Protein AF-A0A9N9EF27-F1 (afdb_monomer)

Secondary structure (DSSP, 8-state):
----PPP----PPPTT--GGGTT--HHHHHHTHHHHHHHHHHHHHHHHHHHHHHTTTSSS-SS-------------------------------SS-TTSTTHHHHHHHHHHS--TT-HHHHHHHHHHHHHHHHHHHHHHH----SSS-S---S-SS-----SSPPPGGG--SGGG---------PPPHHHHHHHH--GGGGGGS-HHHHHHTT-TT-TTGGG--SS-EEE-TT-SSGGGSEEEPPPP-HHHHHHHHHHHGGGS-HHHHHHTS----EEEEETTSTTHHHHHGGGSSS---SPEEP-TTTTTT---EEE--TT--TT--B---STTS-PPPBSS--EEEEEEEPPPP-SPPPSSPPTT-----

InterPro domains:
  IPR027073 5'-3' exoribonuclease [PTHR12341] (54-370)
  IPR041412 Xrn1, helical domain [PF17846] (27-369)

Radius of gyration: 31.73 Å; Cα contacts (8 Å, |Δi|>4): 321; chains: 1; bounding box: 106×78×66 Å

Organism: NCBI:txid144679

pLDDT: mean 77.48, std 24.0, range [22.08, 97.44]

Sequence (373 aa):
MSSSVPIGIPILPVKGVDPNLRAQTNSDIVANRAAIRMANIQAAESLKAELKGHKRKADEVEEEEKMMETSNEAETPNEAETPNETEAQDELTDSIRLWESGYKERYYKAKFGVEMSDVEFRKQLVKSYIEGLCWVLRYYFQASIPITKICGVPSWKWYYPYHYAPFASDFVNIKDINISFELGQPFKPFEQLMGVLPAASKVHLPEPLGNLMISEESEIRDFYPEDFEIDLNGKKFAWQGVAILPFIDETRLLAALESVYPYLTEEEKIRNSTGNDVLCFGYQHKLYEELCLLYGKRKIEEPVPLNPKLSDKLIGFVSKDPNFIPGSTLHSPLPGRDEPDIVNNKSLSVIYHLPPRNEAQKSILLKNVKLSS

Structure (mmCIF, N/CA/C/O backbone):
data_AF-A0A9N9EF27-F1
#
_entry.id   AF-A0A9N9EF27-F1
#
loop_
_atom_site.group_PDB
_atom_site.id
_atom_site.type_symbol
_atom_site.label_atom_id
_atom_site.label_alt_id
_atom_site.label_comp_id
_atom_site.label_asym_id
_atom_site.label_entity_id
_atom_site.label_seq_id
_atom_site.pdbx_PDB_ins_code
_atom_site.Cartn_x
_atom_site.Cartn_y
_atom_site.Cartn_z
_atom_site.occupancy
_atom_site.B_iso_or_equiv
_atom_site.auth_seq_id
_atom_site.auth_comp_id
_atom_site.auth_asym_id
_atom_site.auth_atom_id
_atom_site.pdbx_PDB_model_num
ATOM 1 N N . MET A 1 1 ? -24.412 -49.791 15.432 1.00 34.38 1 MET A N 1
ATOM 2 C CA . MET A 1 1 ? -24.967 -49.412 16.747 1.00 34.38 1 MET A CA 1
ATOM 3 C C . MET A 1 1 ? -25.563 -48.027 16.611 1.00 34.38 1 MET A C 1
ATOM 5 O O . MET A 1 1 ? -24.952 -47.172 15.992 1.00 34.38 1 MET A O 1
ATOM 9 N N . SER A 1 2 ? -26.796 -47.886 17.080 1.00 33.81 2 SER A N 1
ATOM 10 C CA . SER A 1 2 ? -27.631 -46.687 17.013 1.00 33.81 2 SER A CA 1
ATOM 11 C C . SER A 1 2 ? -27.149 -45.612 17.990 1.00 33.81 2 SER A C 1
ATOM 13 O O . SER A 1 2 ? -26.934 -45.939 19.154 1.00 33.81 2 SER A O 1
ATOM 15 N N . SER A 1 3 ? -27.125 -44.344 17.570 1.00 27.39 3 SER A N 1
ATOM 16 C CA . SER A 1 3 ? -27.488 -43.225 18.451 1.00 27.39 3 SER A CA 1
ATOM 17 C C . SER A 1 3 ? -28.049 -42.052 17.640 1.00 27.39 3 SER A C 1
ATOM 19 O O . SER A 1 3 ? -27.341 -41.359 16.915 1.00 27.39 3 SER A O 1
ATOM 21 N N . SER A 1 4 ? -29.360 -41.910 17.779 1.00 30.27 4 SER A N 1
ATOM 22 C CA . SER A 1 4 ? -30.280 -40.843 17.386 1.00 30.27 4 SER A CA 1
ATOM 23 C C . SER A 1 4 ? -29.757 -39.401 17.444 1.00 30.27 4 SER A C 1
ATOM 25 O O . SER A 1 4 ? -29.275 -38.949 18.481 1.00 30.27 4 SER A O 1
ATOM 27 N N . VAL A 1 5 ? -30.018 -38.658 16.366 1.00 32.62 5 VAL A N 1
ATOM 28 C CA . VAL A 1 5 ? -30.108 -37.187 16.332 1.00 32.62 5 VAL A CA 1
ATOM 29 C C . VAL A 1 5 ? -31.491 -36.764 16.861 1.00 32.62 5 VAL A C 1
ATOM 31 O O . VAL A 1 5 ? -32.481 -37.380 16.457 1.00 32.62 5 VAL A O 1
ATOM 34 N N . PRO A 1 6 ? -31.618 -35.741 17.727 1.00 29.25 6 PRO A N 1
ATOM 35 C CA . PRO A 1 6 ? -32.919 -35.171 18.075 1.00 29.25 6 PRO A CA 1
ATOM 36 C C . PRO A 1 6 ? -33.498 -34.332 16.923 1.00 29.25 6 PRO A C 1
ATOM 38 O O . PRO A 1 6 ? -32.815 -33.481 16.358 1.00 29.25 6 PRO A O 1
ATOM 41 N N . ILE A 1 7 ? -34.775 -34.568 16.610 1.00 36.50 7 ILE A N 1
ATOM 42 C CA . ILE A 1 7 ? -35.602 -33.834 15.639 1.00 36.50 7 ILE A CA 1
ATOM 43 C C . ILE A 1 7 ? -36.552 -32.884 16.390 1.00 36.50 7 ILE A C 1
ATOM 45 O O . ILE A 1 7 ? -37.187 -33.299 17.358 1.00 36.50 7 ILE A O 1
ATOM 49 N N . GLY A 1 8 ? -36.703 -31.657 15.873 1.00 27.94 8 GLY A N 1
ATOM 50 C CA . GLY A 1 8 ? -37.728 -30.654 16.222 1.00 27.94 8 GLY A CA 1
ATOM 51 C C . GLY A 1 8 ? -37.083 -29.271 16.365 1.00 27.94 8 GLY A C 1
ATOM 52 O O . GLY A 1 8 ? -36.246 -29.098 17.238 1.00 27.94 8 GLY A O 1
ATOM 53 N N . ILE A 1 9 ? -37.337 -28.275 15.508 1.00 24.20 9 ILE A N 1
ATOM 54 C CA . ILE A 1 9 ? -38.630 -27.616 15.234 1.00 24.20 9 ILE A CA 1
ATOM 55 C C . ILE A 1 9 ? -38.756 -27.274 13.726 1.00 24.20 9 ILE A C 1
ATOM 57 O O . ILE A 1 9 ? -37.764 -26.882 13.111 1.00 24.20 9 ILE A O 1
ATOM 61 N N . PRO A 1 10 ? -39.950 -27.397 13.109 1.00 35.28 10 PRO A N 1
ATOM 62 C CA . PRO A 1 10 ? -40.174 -27.046 11.710 1.00 35.28 10 PRO A CA 1
ATOM 63 C C . PRO A 1 10 ? -40.390 -25.534 11.558 1.00 35.28 10 PRO A C 1
ATOM 65 O O . PRO A 1 10 ? -41.289 -24.977 12.183 1.00 35.28 10 PRO A O 1
ATOM 68 N N . ILE A 1 11 ? -39.618 -24.872 10.694 1.00 29.84 11 ILE A N 1
ATOM 69 C CA . ILE A 1 11 ? -39.928 -23.509 10.243 1.00 29.84 11 ILE A CA 1
ATOM 70 C C . ILE A 1 11 ? -39.920 -23.507 8.714 1.00 29.84 11 ILE A C 1
ATOM 72 O O . ILE A 1 11 ? -38.964 -23.941 8.071 1.00 29.84 11 ILE A O 1
ATOM 76 N N . LEU A 1 12 ? -41.064 -23.110 8.160 1.00 32.66 12 LEU A N 1
ATOM 77 C CA . LEU A 1 12 ? -41.429 -23.184 6.749 1.00 32.66 12 LEU A CA 1
ATOM 78 C C . LEU A 1 12 ? -40.463 -22.392 5.842 1.00 32.66 12 LEU A C 1
ATOM 80 O O . LEU A 1 12 ? -39.920 -21.367 6.256 1.00 32.66 12 LEU A O 1
ATOM 84 N N . PRO A 1 13 ? -40.276 -22.827 4.582 1.00 27.67 13 PRO A N 1
ATOM 85 C CA . PRO A 1 13 ? -39.378 -22.177 3.634 1.00 27.67 13 PRO A CA 1
ATOM 86 C C . PRO A 1 13 ? -39.873 -20.773 3.253 1.00 27.67 13 PRO A C 1
ATOM 88 O O . PRO A 1 13 ? -40.992 -20.604 2.766 1.00 27.67 13 PRO A O 1
ATOM 91 N N . VAL A 1 14 ? -39.004 -19.768 3.393 1.00 34.00 14 VAL A N 1
ATOM 92 C CA . VAL A 1 14 ? -39.193 -18.449 2.774 1.00 34.00 14 VAL A CA 1
ATOM 93 C C . VAL A 1 14 ? -39.053 -18.622 1.262 1.00 34.00 14 VAL A C 1
ATOM 95 O O . VAL A 1 14 ? -38.012 -19.059 0.769 1.00 34.00 14 VAL A O 1
ATOM 98 N N . LYS A 1 15 ? -40.105 -18.301 0.499 1.00 33.81 15 LYS A N 1
ATOM 99 C CA . LYS A 1 15 ? -40.047 -18.339 -0.968 1.00 33.81 15 LYS A CA 1
ATOM 100 C C . LYS A 1 15 ? -38.961 -17.381 -1.468 1.00 33.81 15 LYS A C 1
ATOM 102 O O . LYS A 1 15 ? -39.106 -16.171 -1.347 1.00 33.81 15 LYS A O 1
ATOM 107 N N . GLY A 1 16 ? -37.916 -17.944 -2.077 1.00 44.09 16 GLY A N 1
ATOM 108 C CA . GLY A 1 16 ? -36.939 -17.208 -2.886 1.00 44.09 16 GLY A CA 1
ATOM 109 C C . GLY A 1 16 ? -35.515 -17.107 -2.333 1.00 44.09 16 GLY A C 1
ATOM 110 O O . GLY A 1 16 ? -34.688 -16.487 -2.993 1.00 44.09 16 GLY A O 1
ATOM 111 N N . VAL A 1 17 ? -35.193 -17.714 -1.185 1.00 37.19 17 VAL A N 1
ATOM 112 C CA . VAL A 1 17 ? -33.813 -17.751 -0.664 1.00 37.19 17 VAL A CA 1
ATOM 113 C C . VAL A 1 17 ? -33.369 -19.199 -0.488 1.00 37.19 17 VAL A C 1
ATOM 115 O O . VAL A 1 17 ? -34.013 -19.958 0.233 1.00 37.19 17 VAL A O 1
ATOM 118 N N . ASP A 1 18 ? -32.281 -19.581 -1.162 1.00 38.31 18 ASP A N 1
ATOM 119 C CA . ASP A 1 18 ? -31.641 -20.889 -1.002 1.00 38.31 18 ASP A CA 1
ATOM 120 C C . ASP A 1 18 ? -31.089 -21.018 0.436 1.00 38.31 18 ASP A C 1
ATOM 122 O O . ASP A 1 18 ? -30.223 -20.225 0.829 1.00 38.31 18 ASP A O 1
ATOM 126 N N . PRO A 1 19 ? -31.564 -21.987 1.241 1.00 36.75 19 PRO A N 1
ATOM 127 C CA . PRO A 1 19 ? -31.104 -22.209 2.613 1.00 36.75 19 PRO A CA 1
ATOM 128 C C . PRO A 1 19 ? -29.596 -22.473 2.731 1.00 36.75 19 PRO A C 1
ATOM 130 O O . PRO A 1 19 ? -29.025 -22.272 3.801 1.00 36.75 19 PRO A O 1
ATOM 133 N N . ASN A 1 20 ? -28.934 -22.871 1.640 1.00 42.28 20 ASN A N 1
ATOM 134 C CA . ASN A 1 20 ? -27.506 -23.184 1.629 1.00 42.28 20 ASN A CA 1
ATOM 135 C C . ASN A 1 20 ? -26.587 -21.953 1.611 1.00 42.28 20 ASN A C 1
ATOM 137 O O . ASN A 1 20 ? -25.372 -22.121 1.659 1.00 42.28 20 ASN A O 1
ATOM 141 N N . LEU A 1 21 ? -27.114 -20.722 1.529 1.00 41.38 21 LEU A N 1
ATOM 142 C CA . LEU A 1 21 ? -26.284 -19.506 1.540 1.00 41.38 21 LEU A CA 1
ATOM 143 C C . LEU A 1 21 ? -25.921 -19.012 2.950 1.00 41.38 21 LEU A C 1
ATOM 145 O O . LEU A 1 21 ? -25.007 -18.205 3.093 1.00 41.38 21 LEU A O 1
ATOM 149 N N . ARG A 1 22 ? -26.645 -19.451 3.987 1.00 41.31 22 ARG A N 1
ATOM 150 C CA . ARG A 1 22 ? -26.535 -18.890 5.349 1.00 41.31 22 ARG A CA 1
ATOM 151 C C . ARG A 1 22 ? -25.455 -19.536 6.223 1.00 41.31 22 ARG A C 1
ATOM 153 O O . ARG A 1 22 ? -25.247 -19.081 7.340 1.00 41.31 22 ARG A O 1
ATOM 160 N N . ALA A 1 23 ? -24.773 -20.557 5.715 1.00 42.19 23 ALA A N 1
ATOM 161 C CA . ALA A 1 23 ? -23.734 -21.298 6.427 1.00 42.19 23 ALA A CA 1
ATOM 162 C C . ALA A 1 23 ? -22.591 -21.695 5.479 1.00 42.19 23 ALA A C 1
ATOM 164 O O . ALA A 1 23 ? -22.172 -22.848 5.456 1.00 42.19 23 ALA A O 1
ATOM 165 N N . GLN A 1 24 ? -22.142 -20.769 4.628 1.00 43.56 24 GLN A N 1
ATOM 166 C CA . GLN A 1 24 ? -21.041 -21.048 3.709 1.00 43.56 24 GLN A CA 1
ATOM 167 C C . GLN A 1 24 ? -19.714 -20.694 4.364 1.00 43.56 24 GLN A C 1
ATOM 169 O O . GLN A 1 24 ? -19.460 -19.534 4.685 1.00 43.56 24 GLN A O 1
ATOM 174 N N . THR A 1 25 ? -18.881 -21.716 4.535 1.00 47.22 25 THR A N 1
ATOM 175 C CA . THR A 1 25 ? -17.478 -21.569 4.924 1.00 47.22 25 THR A CA 1
ATOM 176 C C . THR A 1 25 ? -16.722 -20.779 3.851 1.00 47.22 25 THR A C 1
ATOM 178 O O . THR A 1 25 ? -17.165 -20.674 2.702 1.00 47.22 25 THR A O 1
ATOM 181 N N . ASN A 1 26 ? -15.536 -20.255 4.167 1.00 45.59 26 ASN A N 1
ATOM 182 C CA . ASN A 1 26 ? -14.693 -19.590 3.165 1.00 45.59 26 ASN A CA 1
ATOM 183 C C . ASN A 1 26 ? -14.415 -20.475 1.928 1.00 45.59 26 ASN A C 1
ATOM 185 O O . ASN A 1 26 ? -14.322 -19.966 0.810 1.00 45.59 26 ASN A O 1
ATOM 189 N N . SER A 1 27 ? -14.372 -21.801 2.104 1.00 42.88 27 SER A N 1
ATOM 190 C CA . SER A 1 27 ? -14.299 -22.775 1.006 1.00 42.88 27 SER A CA 1
ATOM 191 C C . SER A 1 27 ? -15.523 -22.703 0.082 1.00 42.88 27 SER A C 1
ATOM 193 O O . SER A 1 27 ? -15.381 -22.642 -1.141 1.00 42.88 27 SER A O 1
ATOM 195 N N . ASP A 1 28 ? -16.725 -22.636 0.650 1.00 46.44 28 ASP A N 1
ATOM 196 C CA . ASP A 1 28 ? -17.983 -22.611 -0.101 1.00 46.44 28 ASP A CA 1
ATOM 197 C C . ASP A 1 28 ? -18.194 -21.281 -0.838 1.00 46.44 28 ASP A C 1
ATOM 199 O O . ASP A 1 28 ? -18.662 -21.269 -1.978 1.00 46.44 28 ASP A O 1
ATOM 203 N N . ILE A 1 29 ? -17.780 -20.158 -0.240 1.00 51.72 29 ILE A N 1
ATOM 204 C CA . ILE A 1 29 ? -17.853 -18.824 -0.862 1.00 51.72 29 ILE A CA 1
ATOM 205 C C . ILE A 1 29 ? -16.885 -18.722 -2.050 1.00 51.72 29 ILE A C 1
ATOM 207 O O . ILE A 1 29 ? -17.228 -18.156 -3.096 1.00 51.72 29 ILE A O 1
ATOM 211 N N . VAL A 1 30 ? -15.678 -19.283 -1.921 1.00 54.28 30 VAL A N 1
ATOM 212 C CA . VAL A 1 30 ? -14.679 -19.302 -3.000 1.00 54.28 30 VAL A CA 1
ATOM 213 C C . VAL A 1 30 ? -15.116 -20.239 -4.129 1.00 54.28 30 VAL A C 1
ATOM 215 O O . VAL A 1 30 ? -15.036 -19.848 -5.297 1.00 54.28 30 VAL A O 1
ATOM 218 N N . ALA A 1 31 ? -15.652 -21.419 -3.804 1.00 49.66 31 ALA A N 1
ATOM 219 C CA . ALA A 1 31 ? -16.185 -22.362 -4.787 1.00 49.66 31 ALA A CA 1
ATOM 220 C C . ALA A 1 31 ? -17.411 -21.804 -5.538 1.00 49.66 31 ALA A C 1
ATOM 222 O O . ALA A 1 31 ? -17.531 -21.981 -6.751 1.00 49.66 31 ALA A O 1
ATOM 223 N N . ASN A 1 32 ? -18.283 -21.053 -4.854 1.00 50.12 32 ASN A N 1
ATOM 224 C CA . ASN A 1 32 ? -19.521 -20.505 -5.421 1.00 50.12 32 ASN A CA 1
ATOM 225 C C . ASN A 1 32 ? -19.410 -19.052 -5.907 1.00 50.12 32 ASN A C 1
ATOM 227 O O . ASN A 1 32 ? -20.420 -18.428 -6.245 1.00 50.12 32 ASN A O 1
ATOM 231 N N . ARG A 1 33 ? -18.195 -18.499 -6.011 1.00 56.75 33 ARG A N 1
ATOM 232 C CA . ARG A 1 33 ? -17.954 -17.085 -6.356 1.00 56.75 33 ARG A CA 1
ATOM 233 C C . ARG A 1 33 ? -18.667 -16.634 -7.637 1.00 56.75 33 ARG A C 1
ATOM 235 O O . ARG A 1 33 ? -19.136 -15.499 -7.715 1.00 56.75 33 ARG A O 1
ATOM 242 N N . ALA A 1 34 ? -18.770 -17.509 -8.638 1.00 48.81 34 ALA A N 1
ATOM 243 C CA . ALA A 1 34 ? -19.475 -17.223 -9.889 1.00 48.81 34 ALA A CA 1
ATOM 244 C C . ALA A 1 34 ? -21.003 -17.170 -9.709 1.00 48.81 34 ALA A C 1
ATOM 246 O O . ALA A 1 34 ? -21.647 -16.257 -10.227 1.00 48.81 34 ALA A O 1
ATOM 247 N N . ALA A 1 35 ? -21.573 -18.096 -8.935 1.00 54.44 35 ALA A N 1
ATOM 248 C CA . ALA A 1 35 ? -23.004 -18.147 -8.646 1.00 54.44 35 ALA A CA 1
ATOM 249 C C . ALA A 1 35 ? -23.444 -16.959 -7.775 1.00 54.44 35 ALA A C 1
ATOM 251 O O . ALA A 1 35 ? -24.422 -16.289 -8.097 1.00 54.44 35 ALA A O 1
ATOM 252 N N . ILE A 1 36 ? -22.656 -16.616 -6.750 1.00 59.19 36 ILE A N 1
ATOM 253 C CA . ILE A 1 36 ? -22.885 -15.446 -5.889 1.00 59.19 36 ILE A CA 1
ATOM 254 C C . ILE A 1 36 ? -22.808 -14.152 -6.712 1.00 59.19 36 ILE A C 1
ATOM 256 O O . ILE A 1 36 ? -23.645 -13.260 -6.569 1.00 59.19 36 ILE A O 1
ATOM 260 N N . ARG A 1 37 ? -21.840 -14.047 -7.633 1.00 60.06 37 ARG A N 1
ATOM 261 C CA . ARG A 1 37 ? -21.728 -12.893 -8.536 1.00 60.06 37 ARG A CA 1
ATOM 262 C C . ARG A 1 37 ? -22.947 -12.763 -9.452 1.00 60.06 37 ARG A C 1
ATOM 264 O O . ARG A 1 37 ? -23.448 -11.655 -9.612 1.00 60.06 37 ARG A O 1
ATOM 271 N N . MET A 1 38 ? -23.430 -13.864 -10.024 1.00 59.72 38 MET A N 1
ATOM 272 C CA . MET A 1 38 ? -24.622 -13.866 -10.880 1.00 59.72 38 MET A CA 1
ATOM 273 C C . MET A 1 38 ? -25.894 -13.521 -10.099 1.00 59.72 38 MET A C 1
ATOM 275 O O . MET A 1 38 ? -26.681 -12.703 -10.569 1.00 59.72 38 MET A O 1
ATOM 279 N N . ALA A 1 39 ? -26.052 -14.052 -8.885 1.00 59.94 39 ALA A N 1
ATOM 280 C CA . ALA A 1 39 ? -27.159 -13.706 -7.996 1.00 59.94 39 ALA A CA 1
ATOM 281 C C . ALA A 1 39 ? -27.147 -12.212 -7.626 1.00 59.94 39 ALA A C 1
ATOM 283 O O . ALA A 1 39 ? -28.183 -11.552 -7.664 1.00 59.94 39 ALA A O 1
ATOM 284 N N . ASN A 1 40 ? -25.968 -11.639 -7.362 1.00 60.47 40 ASN A N 1
ATOM 285 C CA . ASN A 1 40 ? -25.820 -10.207 -7.088 1.00 60.47 40 ASN A CA 1
ATOM 286 C C . ASN A 1 40 ? -26.137 -9.332 -8.312 1.00 60.47 40 ASN A C 1
ATOM 288 O O . ASN A 1 40 ? -26.735 -8.267 -8.162 1.00 60.47 40 ASN A O 1
ATOM 292 N N . ILE A 1 41 ? -25.768 -9.774 -9.520 1.00 67.31 41 ILE A N 1
ATOM 293 C CA . ILE A 1 41 ? -26.116 -9.084 -10.773 1.00 67.31 41 ILE A CA 1
ATOM 294 C C . ILE A 1 41 ? -27.636 -9.103 -10.981 1.00 67.31 41 ILE A C 1
ATOM 296 O O . ILE A 1 41 ? -28.225 -8.054 -11.230 1.00 67.31 41 ILE A O 1
ATOM 300 N N . GLN A 1 42 ? -28.281 -10.256 -10.794 1.00 61.66 42 GLN A N 1
ATOM 301 C CA . GLN A 1 42 ? -29.736 -10.393 -10.922 1.00 61.66 42 GLN A CA 1
ATOM 302 C C . GLN A 1 42 ? -30.493 -9.570 -9.868 1.00 61.66 42 GLN A C 1
ATOM 304 O O . GLN A 1 42 ? -31.463 -8.885 -10.194 1.00 61.66 42 GLN A O 1
ATOM 309 N N . ALA A 1 43 ? -30.021 -9.555 -8.618 1.00 62.22 43 ALA A N 1
ATOM 310 C CA . ALA A 1 43 ? -30.595 -8.725 -7.560 1.00 62.22 43 ALA A CA 1
ATOM 311 C C . ALA A 1 43 ? -30.454 -7.221 -7.863 1.00 62.22 43 ALA A C 1
ATOM 313 O O . ALA A 1 43 ? -31.386 -6.449 -7.626 1.00 62.22 43 ALA A O 1
ATOM 314 N N . ALA A 1 44 ? -29.320 -6.798 -8.435 1.00 60.91 44 ALA A N 1
ATOM 315 C CA . ALA A 1 44 ? -29.105 -5.417 -8.861 1.00 60.91 44 ALA A CA 1
ATOM 316 C C . ALA A 1 44 ? -30.009 -5.020 -10.043 1.00 60.91 44 ALA A C 1
ATOM 318 O O . ALA A 1 44 ? -30.509 -3.895 -10.085 1.00 60.91 44 ALA A O 1
ATOM 319 N N . GLU A 1 45 ? -30.259 -5.931 -10.986 1.00 62.81 45 GLU A N 1
ATOM 320 C CA . GLU A 1 45 ? -31.191 -5.711 -12.098 1.00 62.81 45 GLU A CA 1
ATOM 321 C C . GLU A 1 45 ? -32.647 -5.603 -11.626 1.00 62.81 45 GLU A C 1
ATOM 323 O O . GLU A 1 45 ? -33.357 -4.694 -12.062 1.00 62.81 45 GLU A O 1
ATOM 328 N N . SER A 1 46 ? -33.061 -6.447 -10.675 1.00 67.12 46 SER A N 1
ATOM 329 C CA . SER A 1 46 ? -34.380 -6.380 -10.030 1.00 67.12 46 SER A CA 1
ATOM 330 C C . SER A 1 46 ? -34.609 -5.034 -9.333 1.00 67.12 46 SER A C 1
ATOM 332 O O . SER A 1 46 ? -35.605 -4.357 -9.586 1.00 67.12 46 SER A O 1
ATOM 334 N N . LEU A 1 47 ? -33.644 -4.580 -8.527 1.00 60.09 47 LEU A N 1
ATOM 335 C CA . LEU A 1 47 ? -33.695 -3.275 -7.851 1.00 60.09 47 LEU A CA 1
ATOM 336 C C . LEU A 1 47 ? -33.741 -2.104 -8.844 1.00 60.09 47 LEU A C 1
ATOM 338 O O . LEU A 1 47 ? -34.446 -1.115 -8.641 1.00 60.09 47 LEU A O 1
ATOM 342 N N . LYS A 1 48 ? -33.009 -2.214 -9.957 1.00 71.31 48 LYS A N 1
ATOM 343 C CA . LYS A 1 48 ? -33.013 -1.207 -11.025 1.00 71.31 48 LYS A CA 1
ATOM 344 C C . LYS A 1 48 ? -34.357 -1.151 -11.760 1.00 71.31 48 LYS A C 1
ATOM 346 O O . LYS A 1 48 ? -34.740 -0.075 -12.227 1.00 71.31 48 LYS A O 1
ATOM 351 N N . ALA A 1 49 ? -35.070 -2.273 -11.861 1.00 68.62 49 ALA A N 1
ATOM 352 C CA . ALA A 1 49 ? -36.423 -2.331 -12.408 1.00 68.62 49 ALA A CA 1
ATOM 353 C C . ALA A 1 49 ? -37.455 -1.700 -11.453 1.00 68.62 49 ALA A C 1
ATOM 355 O O . ALA A 1 49 ? -38.263 -0.883 -11.897 1.00 68.62 49 ALA A O 1
ATOM 356 N N . GLU A 1 50 ? -37.370 -1.969 -10.146 1.00 62.19 50 GLU A N 1
ATOM 357 C CA . GLU A 1 50 ? -38.248 -1.364 -9.127 1.00 62.19 50 GLU A CA 1
ATOM 358 C C . GLU A 1 50 ? -38.092 0.163 -9.031 1.00 62.19 50 GLU A C 1
ATOM 360 O O . GLU A 1 50 ? -39.084 0.897 -8.978 1.00 62.19 50 GLU A O 1
ATOM 365 N N . LEU A 1 51 ? -36.852 0.661 -9.098 1.00 59.53 51 LEU A N 1
ATOM 366 C CA . LEU A 1 51 ? -36.550 2.099 -9.094 1.00 59.53 51 LEU A CA 1
ATOM 367 C C . LEU A 1 51 ? -37.042 2.815 -10.363 1.00 59.53 51 LEU A C 1
ATOM 369 O O . LEU A 1 51 ? -37.389 3.996 -10.318 1.00 59.53 51 LEU A O 1
ATOM 373 N N . LYS A 1 52 ? -37.111 2.116 -11.504 1.00 58.44 52 LYS A N 1
ATOM 374 C CA . LYS A 1 52 ? -37.738 2.641 -12.730 1.00 58.44 52 LYS A CA 1
ATOM 375 C C . LYS A 1 52 ? -39.267 2.654 -12.647 1.00 58.44 52 LYS A C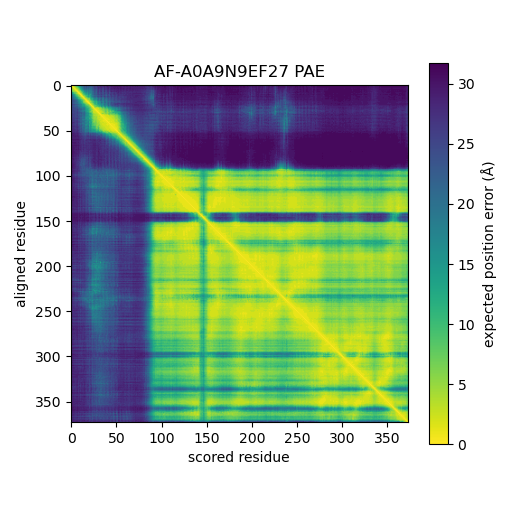 1
ATOM 377 O O . LYS A 1 52 ? -39.878 3.532 -13.250 1.00 58.44 52 LYS A O 1
ATOM 382 N N . GLY A 1 53 ? -39.873 1.731 -11.896 1.00 46.47 53 GLY A N 1
ATOM 383 C CA . GLY A 1 53 ? -41.313 1.715 -11.624 1.00 46.47 53 GLY A CA 1
ATOM 384 C C . GLY A 1 53 ? -41.773 2.881 -10.742 1.00 46.47 53 GLY A C 1
ATOM 385 O O . GLY A 1 53 ? -42.816 3.473 -11.010 1.00 46.47 53 GLY A O 1
ATOM 386 N N . HIS A 1 54 ? -40.962 3.277 -9.755 1.00 45.22 54 HIS A N 1
ATOM 387 C CA . HIS A 1 54 ? -41.279 4.392 -8.849 1.00 45.22 54 HIS A CA 1
ATOM 388 C C . HIS A 1 54 ? -41.144 5.780 -9.490 1.00 45.22 54 HIS A C 1
ATOM 390 O O . HIS A 1 54 ? -41.873 6.694 -9.115 1.00 45.22 54 HIS A O 1
ATOM 396 N N . LYS A 1 55 ? -40.291 5.946 -10.513 1.00 38.75 55 LYS A N 1
ATOM 397 C CA . LYS A 1 55 ? -40.157 7.226 -11.234 1.00 38.75 55 LYS A CA 1
ATOM 398 C C . LYS A 1 55 ? -41.397 7.643 -12.030 1.00 38.75 55 LYS A C 1
ATOM 400 O O . LYS A 1 55 ? -41.491 8.801 -12.395 1.00 38.75 55 LYS A O 1
ATOM 405 N N . ARG A 1 56 ? -42.344 6.736 -12.299 1.00 35.47 56 ARG A N 1
ATOM 406 C CA . ARG A 1 56 ? -43.592 7.072 -13.008 1.00 35.47 56 ARG A CA 1
ATOM 407 C C . ARG A 1 56 ? -44.715 7.582 -12.102 1.00 35.47 56 ARG A C 1
ATOM 409 O O . ARG A 1 56 ? -45.685 8.096 -12.631 1.00 35.47 56 ARG A O 1
ATOM 416 N N . LYS A 1 57 ? -44.606 7.437 -10.776 1.00 36.59 57 LYS A N 1
ATOM 417 C CA . LYS A 1 57 ? -45.649 7.868 -9.823 1.00 36.59 57 LYS A CA 1
ATOM 418 C C . LYS A 1 57 ? -45.331 9.171 -9.080 1.00 36.59 57 LYS A C 1
ATOM 420 O O . LYS A 1 57 ? -46.183 9.649 -8.347 1.00 36.59 57 LYS A O 1
ATOM 425 N N . ALA A 1 58 ? -44.131 9.728 -9.252 1.00 32.75 58 ALA A N 1
ATOM 426 C CA . ALA A 1 58 ? -43.705 10.944 -8.554 1.00 32.75 58 ALA A CA 1
ATOM 427 C C . ALA A 1 58 ? -44.021 12.250 -9.314 1.00 32.75 58 ALA A C 1
ATOM 429 O O . ALA A 1 58 ? -43.951 13.308 -8.705 1.00 32.75 58 ALA A O 1
ATOM 430 N N . ASP A 1 59 ? -44.398 12.182 -10.598 1.00 33.91 59 ASP A N 1
ATOM 431 C CA . ASP A 1 59 ? -44.638 13.368 -11.442 1.00 33.91 59 ASP A CA 1
ATOM 432 C C . ASP A 1 59 ? -46.133 13.764 -11.563 1.00 33.91 59 ASP A C 1
ATOM 434 O O . ASP A 1 59 ? -46.454 14.671 -12.323 1.00 33.91 59 ASP A O 1
ATOM 438 N N . GLU A 1 60 ? -47.062 13.126 -10.830 1.00 33.09 60 GLU A N 1
ATOM 439 C CA . GLU A 1 60 ? -48.518 13.406 -10.929 1.00 33.09 60 GLU A CA 1
ATOM 440 C C . GLU A 1 60 ? -49.234 13.642 -9.578 1.00 33.09 60 GLU A C 1
ATOM 442 O O . GLU A 1 60 ? -50.453 13.530 -9.502 1.00 33.09 60 GLU A O 1
ATOM 447 N N . VAL A 1 61 ? -48.526 13.993 -8.496 1.00 32.00 61 VAL A N 1
ATOM 448 C CA . VAL A 1 61 ? -49.174 14.324 -7.204 1.00 32.00 61 VAL A CA 1
ATOM 449 C C . VAL A 1 61 ? -48.600 15.614 -6.611 1.00 32.00 61 VAL A C 1
ATOM 451 O O . VAL A 1 61 ? -48.028 15.625 -5.529 1.00 32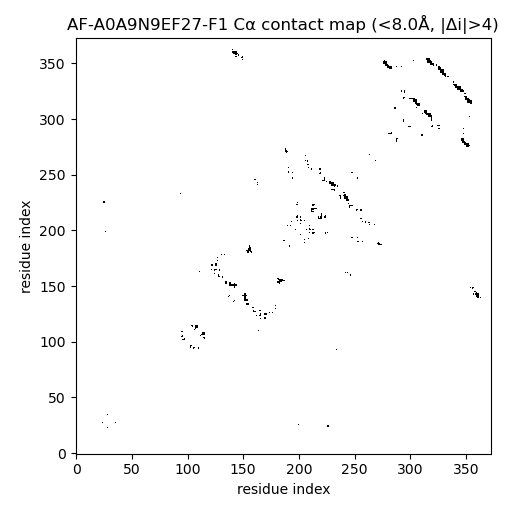.00 61 VAL A O 1
ATOM 454 N N . GLU A 1 62 ? -48.749 16.718 -7.339 1.00 31.25 62 GLU A N 1
ATOM 455 C CA . GLU A 1 62 ? -48.682 18.079 -6.786 1.00 31.25 62 GLU A CA 1
ATOM 456 C C . GLU A 1 62 ? -49.857 18.899 -7.331 1.00 31.25 62 GLU A C 1
ATOM 458 O O . GLU A 1 62 ? -49.665 19.913 -7.978 1.00 31.25 62 GLU A O 1
ATOM 463 N N . GLU A 1 63 ? -51.089 18.434 -7.129 1.00 32.41 63 GLU A N 1
ATOM 464 C CA . GLU A 1 63 ? -52.304 19.253 -7.243 1.00 32.41 63 GLU A CA 1
ATOM 465 C C . GLU A 1 63 ? -53.489 18.405 -6.763 1.00 32.41 63 GLU A C 1
ATOM 467 O O . GLU A 1 63 ? -54.070 17.681 -7.553 1.00 32.41 63 GLU A O 1
ATOM 472 N N . GLU A 1 64 ? -53.774 18.411 -5.452 1.00 26.88 64 GLU A N 1
ATOM 473 C CA . GLU A 1 64 ? -55.111 18.195 -4.847 1.00 26.88 64 GLU A CA 1
ATOM 474 C C . GLU A 1 64 ? -55.011 18.101 -3.305 1.00 26.88 64 GLU A C 1
ATOM 476 O O . GLU A 1 64 ? -55.416 17.135 -2.670 1.00 26.88 64 GLU A O 1
ATOM 481 N N . GLU A 1 65 ? -54.496 19.151 -2.657 1.00 28.97 65 GLU A N 1
ATOM 482 C CA . GLU A 1 65 ? -54.838 19.437 -1.255 1.00 28.97 65 GLU A CA 1
ATOM 483 C C . GLU A 1 65 ? -55.775 20.648 -1.210 1.00 28.97 65 GLU A C 1
ATOM 485 O O . GLU A 1 65 ? -55.348 21.792 -1.046 1.00 28.97 65 GLU A O 1
ATOM 490 N N . LYS A 1 66 ? -57.075 20.396 -1.404 1.00 28.38 66 LYS A N 1
ATOM 491 C CA . LYS A 1 66 ? -58.193 21.203 -0.880 1.00 28.38 66 LYS A CA 1
ATOM 492 C C . LYS A 1 66 ? -59.521 20.576 -1.302 1.00 28.38 66 LYS A C 1
ATOM 494 O O . LYS A 1 66 ? -59.894 20.704 -2.460 1.00 28.38 66 LYS A O 1
ATOM 499 N N . MET A 1 67 ? -60.249 19.993 -0.346 1.00 22.58 67 MET A N 1
ATOM 500 C CA . MET A 1 67 ? -61.691 20.184 -0.083 1.00 22.58 67 MET A CA 1
ATOM 501 C C . MET A 1 67 ? -62.298 18.972 0.648 1.00 22.58 67 MET A C 1
ATOM 503 O O . MET A 1 67 ? -62.035 17.828 0.306 1.00 22.58 67 MET A O 1
ATOM 507 N N . MET A 1 68 ? -63.200 19.302 1.578 1.00 23.44 68 MET A N 1
ATOM 508 C CA . MET A 1 68 ? -64.250 18.481 2.200 1.00 23.44 68 MET A CA 1
ATOM 509 C C . MET A 1 68 ? -63.916 17.623 3.429 1.00 23.44 68 MET A C 1
ATOM 511 O O . MET A 1 68 ? -63.693 16.419 3.376 1.00 23.44 68 MET A O 1
ATOM 515 N N . GLU A 1 69 ? -64.075 18.285 4.580 1.00 25.80 69 GLU A N 1
ATOM 516 C CA . GLU A 1 69 ? -64.789 17.741 5.738 1.00 25.80 69 GLU A CA 1
ATOM 517 C C . GLU A 1 69 ? -66.229 17.285 5.390 1.00 25.80 69 GLU A C 1
ATOM 519 O O . GLU A 1 69 ? -66.885 17.854 4.517 1.00 25.80 69 GLU A O 1
ATOM 524 N N . THR A 1 70 ? -66.738 16.371 6.229 1.00 23.42 70 THR A N 1
ATOM 525 C CA . THR A 1 70 ? -68.144 15.974 6.500 1.00 23.42 70 THR A CA 1
ATOM 526 C C . THR A 1 70 ? -68.805 14.890 5.626 1.00 23.42 70 THR A C 1
ATOM 528 O O . THR A 1 70 ? -69.204 15.131 4.494 1.00 23.42 70 THR A O 1
ATOM 531 N N . SER A 1 71 ? -69.047 13.699 6.206 1.00 24.06 71 SER A N 1
ATOM 532 C CA . SER A 1 71 ? -70.371 13.225 6.696 1.00 24.06 71 SER A CA 1
ATOM 533 C C . SER A 1 71 ? -70.581 11.686 6.656 1.00 24.06 71 SER A C 1
ATOM 535 O O . SER A 1 71 ? -70.483 11.053 5.615 1.00 24.06 71 SER A O 1
ATOM 537 N N . ASN A 1 72 ? -70.896 11.151 7.847 1.00 23.38 72 ASN A N 1
ATOM 538 C CA . ASN A 1 72 ? -71.824 10.077 8.266 1.00 23.38 72 ASN A CA 1
ATOM 539 C C . ASN A 1 72 ? -71.872 8.651 7.657 1.00 23.38 72 ASN A C 1
ATOM 541 O O . ASN A 1 72 ? -72.241 8.440 6.510 1.00 23.38 72 ASN A O 1
ATOM 545 N N . GLU A 1 73 ? -71.642 7.692 8.573 1.00 24.28 73 GLU A N 1
ATOM 546 C CA . GLU A 1 73 ? -72.436 6.496 8.955 1.00 24.28 73 GLU A CA 1
ATOM 547 C C . GLU A 1 73 ? -73.295 5.730 7.923 1.00 24.28 73 GLU A C 1
ATOM 549 O O . GLU A 1 73 ? -74.305 6.237 7.438 1.00 24.28 73 GLU A O 1
ATOM 554 N N . ALA A 1 74 ? -73.007 4.424 7.784 1.00 24.59 74 ALA A N 1
ATOM 555 C CA . ALA A 1 74 ? -74.006 3.343 7.746 1.00 24.59 74 ALA A CA 1
ATOM 556 C C . ALA A 1 74 ? -73.377 1.975 8.116 1.00 24.59 74 ALA A C 1
ATOM 558 O O . ALA A 1 74 ? -72.204 1.723 7.845 1.00 24.59 74 ALA A O 1
ATOM 559 N N . GLU A 1 75 ? -74.183 1.134 8.767 1.00 26.55 75 GLU A N 1
ATOM 560 C CA . GLU A 1 75 ? -73.869 -0.080 9.539 1.00 26.55 75 GLU A CA 1
ATOM 561 C C . GLU A 1 75 ? -73.548 -1.371 8.727 1.00 26.55 75 GLU A C 1
ATOM 563 O O . GLU A 1 75 ? -73.707 -1.443 7.512 1.00 26.55 75 GLU A O 1
ATOM 568 N N . THR A 1 76 ? -73.077 -2.375 9.482 1.00 22.08 76 THR A N 1
ATOM 569 C CA . THR A 1 76 ? -72.524 -3.738 9.237 1.00 22.08 76 THR A CA 1
ATOM 570 C C . THR A 1 76 ? -73.540 -4.797 8.715 1.00 22.08 76 THR A C 1
ATOM 572 O O . THR A 1 76 ? -74.673 -4.414 8.433 1.00 22.08 76 THR A O 1
ATOM 575 N N . PRO A 1 77 ? -73.267 -6.139 8.642 1.00 38.22 77 PRO A N 1
ATOM 576 C CA . PRO A 1 77 ? -72.020 -6.937 8.773 1.00 38.22 77 PRO A CA 1
ATOM 577 C C . PRO A 1 77 ? -71.819 -8.015 7.667 1.00 38.22 77 PRO A C 1
ATOM 579 O O . PRO A 1 77 ? -72.771 -8.455 7.028 1.00 38.22 77 PRO A O 1
ATOM 582 N N . ASN A 1 78 ? -70.607 -8.574 7.532 1.00 25.84 78 ASN A N 1
ATOM 583 C CA . ASN A 1 78 ? -70.493 -10.040 7.513 1.00 25.84 78 ASN A CA 1
ATOM 584 C C . ASN A 1 78 ? -69.088 -10.540 7.863 1.00 25.84 78 ASN A C 1
ATOM 586 O O . ASN A 1 78 ? -68.081 -10.074 7.334 1.00 25.84 78 ASN A O 1
ATOM 590 N N . GLU A 1 79 ? -69.087 -11.497 8.782 1.00 26.31 79 GLU A N 1
ATOM 591 C CA . GLU A 1 79 ? -67.963 -12.169 9.415 1.00 26.31 79 GLU A CA 1
ATOM 592 C C . GLU A 1 79 ? -67.169 -13.047 8.439 1.00 26.31 79 GLU A C 1
ATOM 594 O O . GLU A 1 79 ? -67.730 -13.842 7.686 1.00 26.31 79 GLU A O 1
ATOM 599 N N . ALA A 1 80 ? -65.845 -12.972 8.551 1.00 27.00 80 ALA A N 1
ATOM 600 C CA . ALA A 1 80 ? -64.979 -14.145 8.546 1.00 27.00 80 ALA A CA 1
ATOM 601 C C . ALA A 1 80 ? -63.698 -13.765 9.298 1.00 27.00 80 ALA A C 1
ATOM 603 O O . ALA A 1 80 ? -62.775 -13.172 8.741 1.00 27.00 80 ALA A O 1
ATOM 604 N N . GLU A 1 81 ? -63.687 -14.057 10.596 1.00 29.80 81 GLU A N 1
ATOM 605 C CA . GLU A 1 81 ? -62.498 -13.981 11.434 1.00 29.80 81 GLU A CA 1
ATOM 606 C C . GLU A 1 81 ? -61.457 -14.998 10.947 1.00 29.80 81 GLU A C 1
ATOM 608 O O . GLU A 1 81 ? -61.694 -16.206 10.930 1.00 29.80 81 GLU A O 1
ATOM 613 N N . THR A 1 82 ? -60.266 -14.510 10.616 1.00 25.36 82 THR A N 1
ATOM 614 C CA . THR A 1 82 ? -59.028 -15.274 10.790 1.00 25.36 82 THR A CA 1
ATOM 615 C C . THR A 1 82 ? -58.088 -14.428 11.642 1.00 25.36 82 THR 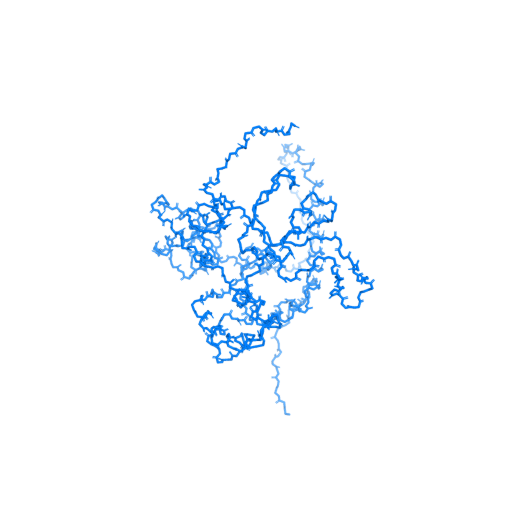A C 1
ATOM 617 O O . THR A 1 82 ? -58.002 -13.224 11.388 1.00 25.36 82 THR A O 1
ATOM 620 N N . PRO A 1 83 ? -57.434 -14.993 12.671 1.00 29.19 83 PRO A N 1
ATOM 621 C CA . PRO A 1 83 ? -56.793 -14.201 13.711 1.00 29.19 83 PRO A CA 1
ATOM 622 C C . PRO A 1 83 ? -55.644 -13.373 13.139 1.00 29.19 83 PRO A C 1
ATOM 624 O O . PRO A 1 83 ? -54.772 -13.904 12.452 1.00 29.19 83 PRO A O 1
ATOM 627 N N . ASN A 1 84 ? -55.639 -12.080 13.467 1.00 30.05 84 ASN A N 1
ATOM 628 C CA . ASN A 1 84 ? -54.452 -11.238 13.409 1.00 30.05 84 ASN A CA 1
ATOM 629 C C . ASN A 1 84 ? -53.388 -11.855 14.326 1.00 30.05 84 ASN A C 1
ATOM 631 O O . ASN A 1 84 ? -53.401 -11.637 15.537 1.00 30.05 84 ASN A O 1
ATOM 635 N N . GLU A 1 85 ? -52.470 -12.624 13.748 1.00 31.38 85 GLU A N 1
ATOM 636 C CA . GLU A 1 85 ? -51.165 -12.856 14.352 1.00 31.38 85 GLU A CA 1
ATOM 637 C C . GLU A 1 85 ? -50.331 -11.595 14.131 1.00 31.38 85 GLU A C 1
ATOM 639 O O . GLU A 1 85 ? -49.758 -11.338 13.073 1.00 31.38 85 GLU A O 1
ATOM 644 N N . THR A 1 86 ? -50.375 -10.767 15.164 1.00 28.95 86 THR A N 1
ATOM 645 C CA . THR A 1 86 ? -49.446 -9.701 15.502 1.00 28.95 86 THR A CA 1
ATOM 646 C C . THR A 1 86 ? -48.015 -10.023 15.064 1.00 28.95 86 THR A C 1
ATOM 648 O O . THR A 1 86 ? -47.432 -11.016 15.489 1.00 28.95 86 THR A O 1
ATOM 651 N N . GLU A 1 87 ? -47.461 -9.137 14.238 1.00 36.38 87 GLU A N 1
ATOM 652 C CA . GLU A 1 87 ? -46.143 -8.523 14.435 1.00 36.38 87 GLU A CA 1
ATOM 653 C C . GLU A 1 87 ? -45.091 -9.395 15.143 1.00 36.38 87 GLU A C 1
ATOM 655 O O . GLU A 1 87 ? -44.802 -9.237 16.326 1.00 36.38 87 GLU A O 1
ATOM 660 N N . ALA A 1 88 ? -44.449 -10.274 14.381 1.00 32.81 88 ALA A N 1
ATOM 661 C CA . ALA A 1 88 ? -43.119 -10.778 14.705 1.00 32.81 88 ALA A CA 1
ATOM 662 C C . ALA A 1 88 ? -42.304 -10.866 13.410 1.00 32.81 88 ALA A C 1
ATOM 664 O O . ALA A 1 88 ? -41.885 -11.931 12.961 1.00 32.81 88 ALA A O 1
ATOM 665 N N . GLN A 1 89 ? -42.134 -9.715 12.755 1.00 36.47 89 GLN A N 1
ATOM 666 C CA . GLN A 1 89 ? -40.995 -9.537 11.869 1.00 36.47 89 GLN A CA 1
ATOM 667 C C . GLN A 1 89 ? -39.761 -9.542 12.775 1.00 36.47 89 GLN A C 1
ATOM 669 O O . GLN A 1 89 ? -39.602 -8.632 13.584 1.00 36.47 89 GLN A O 1
ATOM 674 N N . ASP A 1 90 ? -38.908 -10.561 12.659 1.00 40.12 90 ASP A N 1
ATOM 675 C CA . ASP A 1 90 ? -37.510 -10.488 13.097 1.00 40.12 90 ASP A CA 1
ATOM 676 C C . ASP A 1 90 ? -36.817 -9.397 12.256 1.00 40.12 90 ASP A C 1
ATOM 678 O O . ASP A 1 90 ? -36.053 -9.658 11.323 1.00 40.12 90 ASP A O 1
ATOM 682 N N . GLU A 1 91 ? -37.132 -8.134 12.543 1.00 43.28 91 GLU A N 1
ATOM 683 C CA . GLU A 1 91 ? -36.217 -7.040 12.294 1.00 43.28 91 GLU A CA 1
ATOM 684 C C . GLU A 1 91 ? -34.954 -7.405 13.064 1.00 43.28 91 GLU A C 1
ATOM 686 O O . GLU A 1 91 ? -34.995 -7.607 14.276 1.00 43.28 91 GLU A O 1
ATOM 691 N N . LEU A 1 92 ? -33.825 -7.537 12.368 1.00 52.34 92 LEU A N 1
ATOM 692 C CA . LEU A 1 92 ? -32.517 -7.539 13.006 1.00 52.34 92 LEU A CA 1
ATOM 693 C C . LEU A 1 92 ? -32.448 -6.248 13.832 1.00 52.34 92 LEU A C 1
ATOM 695 O O . LEU A 1 92 ? -32.177 -5.183 13.279 1.00 52.34 92 LEU A O 1
ATOM 699 N N . THR A 1 93 ? -32.803 -6.319 15.115 1.00 59.75 93 THR A N 1
ATOM 700 C CA . THR A 1 93 ? -32.998 -5.124 15.927 1.00 59.75 93 THR A CA 1
ATOM 701 C C . THR A 1 93 ? -31.643 -4.451 16.042 1.00 59.75 93 THR A C 1
ATOM 703 O O . THR A 1 93 ? -30.748 -4.986 16.698 1.00 59.75 93 THR A O 1
ATOM 706 N N . ASP A 1 94 ? -31.469 -3.313 15.370 1.00 79.00 94 ASP A N 1
ATOM 707 C CA . ASP A 1 94 ? -30.267 -2.499 15.502 1.00 79.00 94 ASP A CA 1
ATOM 708 C C . ASP A 1 94 ? -30.089 -2.192 16.991 1.00 79.00 94 ASP A C 1
ATOM 710 O O . ASP A 1 94 ? -30.902 -1.501 17.604 1.00 79.00 94 ASP A O 1
ATOM 714 N N . SER A 1 95 ? -29.057 -2.770 17.598 1.00 82.06 95 SER A N 1
ATOM 715 C CA . SER A 1 95 ? -28.789 -2.627 19.026 1.00 82.06 95 SER A CA 1
ATOM 716 C C . SER A 1 95 ? -28.248 -1.239 19.369 1.00 82.06 95 SER A C 1
ATOM 718 O O . SER A 1 95 ? -28.340 -0.805 20.518 1.00 82.06 95 SER A O 1
ATOM 720 N N . ILE A 1 96 ? -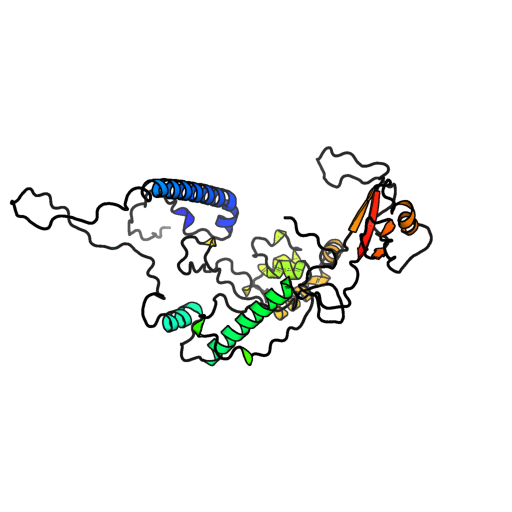27.713 -0.511 18.383 1.00 88.00 96 ILE A N 1
ATOM 721 C CA . ILE A 1 96 ? -27.148 0.824 18.575 1.00 88.00 96 ILE A CA 1
ATOM 722 C C . ILE A 1 96 ? -28.247 1.879 18.543 1.00 88.00 96 ILE A C 1
ATOM 724 O O . ILE A 1 96 ? -28.191 2.823 19.335 1.00 88.00 96 ILE A O 1
ATOM 728 N N . ARG A 1 97 ? -29.253 1.719 17.674 1.00 89.75 97 ARG A N 1
ATOM 729 C CA . ARG A 1 97 ? -30.387 2.648 17.516 1.00 89.75 97 ARG A CA 1
ATOM 730 C C . ARG A 1 97 ? -29.909 4.091 17.431 1.00 89.75 97 ARG A C 1
ATOM 732 O O . ARG A 1 97 ? -30.084 4.876 18.367 1.00 89.75 97 ARG A O 1
ATOM 739 N N . LEU A 1 98 ? -29.260 4.438 16.320 1.00 90.38 98 LEU A N 1
ATOM 740 C CA . LEU A 1 98 ? -28.668 5.770 16.118 1.00 90.38 98 LEU A CA 1
ATOM 741 C C . LEU A 1 98 ? -29.692 6.921 16.190 1.00 90.38 98 LEU A C 1
ATOM 743 O O . LEU A 1 98 ? -29.302 8.074 16.361 1.00 90.38 98 LEU A O 1
ATOM 747 N N . TRP A 1 99 ? -30.987 6.614 16.083 1.00 89.94 99 TRP A N 1
ATOM 748 C CA . TRP A 1 99 ? -32.103 7.558 16.184 1.00 89.94 99 TRP A CA 1
ATOM 749 C C . TRP A 1 99 ? -32.591 7.820 17.620 1.00 89.94 99 TRP A C 1
ATOM 751 O O . TRP A 1 99 ? -33.368 8.749 17.830 1.00 89.94 99 TRP A O 1
ATOM 761 N N . GLU A 1 100 ? -32.150 7.047 18.618 1.00 91.50 100 GLU A N 1
ATOM 762 C CA . GLU A 1 100 ? -32.564 7.197 20.022 1.00 91.50 100 GLU A CA 1
ATOM 763 C C . GLU A 1 100 ? -31.488 7.884 20.873 1.00 91.50 100 GLU A C 1
ATOM 765 O O . GLU A 1 100 ? -30.286 7.721 20.649 1.00 91.50 100 GLU A O 1
ATOM 770 N N . SER A 1 101 ? -31.894 8.597 21.930 1.00 90.62 101 SER A N 1
ATOM 771 C CA . SER A 1 101 ? -30.953 9.141 22.917 1.00 90.62 101 SER A CA 1
ATOM 772 C C . SER A 1 101 ? -30.083 8.031 23.530 1.00 90.62 101 SER A C 1
ATOM 774 O O . SER A 1 101 ? -30.478 6.868 23.619 1.00 90.62 101 SER A O 1
ATOM 776 N N . GLY A 1 102 ? -28.840 8.366 23.888 1.00 92.06 102 GLY A N 1
ATOM 777 C CA . GLY A 1 102 ? -27.860 7.383 24.373 1.00 92.06 102 GLY A CA 1
ATOM 778 C C . GLY A 1 102 ? -27.178 6.546 23.279 1.00 92.06 102 GLY A C 1
ATOM 779 O O . GLY A 1 102 ? -26.400 5.650 23.601 1.00 92.06 102 GLY A O 1
ATOM 780 N N . TYR A 1 103 ? -27.396 6.841 21.989 1.00 93.00 103 TYR A N 1
ATOM 781 C CA . TYR A 1 103 ? -26.788 6.085 20.882 1.00 93.00 103 TYR A CA 1
ATOM 782 C C . TYR A 1 103 ? -25.257 6.023 20.934 1.00 93.00 103 TYR A C 1
ATOM 784 O O . TYR A 1 103 ? -24.675 5.016 20.544 1.00 93.00 103 TYR A O 1
ATOM 792 N N . LYS A 1 104 ? -24.584 7.072 21.428 1.00 92.69 104 LYS A N 1
ATOM 793 C CA . LYS A 1 104 ? -23.116 7.086 21.527 1.00 92.69 104 LYS A CA 1
ATOM 794 C C . LYS A 1 104 ? -22.599 6.039 22.499 1.00 92.69 104 LYS A C 1
ATOM 796 O O . LYS A 1 104 ? -21.635 5.353 22.189 1.00 92.69 104 LYS A O 1
ATOM 801 N N . GLU A 1 105 ? -23.243 5.923 23.656 1.00 93.38 105 GLU A N 1
ATOM 802 C CA . GLU A 1 105 ? -22.871 4.951 24.685 1.00 93.38 105 GLU A CA 1
ATOM 803 C C . GLU A 1 105 ? -23.056 3.532 24.152 1.00 93.38 105 GLU A C 1
ATOM 805 O O . GLU A 1 105 ? -22.131 2.725 24.219 1.00 93.38 105 GLU A O 1
ATOM 810 N N . ARG A 1 106 ? -24.204 3.261 23.514 1.00 94.38 106 ARG A N 1
ATOM 811 C CA . ARG A 1 106 ? -24.470 1.968 22.867 1.00 94.38 106 ARG A CA 1
ATOM 812 C C . ARG A 1 106 ? -23.471 1.668 21.751 1.00 94.38 106 ARG A C 1
ATOM 814 O O . ARG A 1 106 ? -22.974 0.551 21.681 1.00 94.38 106 ARG A O 1
ATOM 821 N N . TYR A 1 107 ? -23.136 2.654 20.921 1.00 94.44 107 TYR A N 1
ATOM 822 C CA . TYR A 1 107 ? -22.171 2.504 19.832 1.00 94.44 107 TYR A CA 1
ATOM 823 C C . TYR A 1 107 ? -20.772 2.154 20.340 1.00 94.44 107 TYR A C 1
ATOM 825 O O . TYR A 1 107 ? -20.206 1.150 19.916 1.00 94.44 107 TYR A O 1
ATOM 833 N N . TYR A 1 108 ? -20.221 2.944 21.267 1.00 94.88 108 TYR A N 1
ATOM 834 C CA . TYR A 1 108 ? -18.870 2.712 21.779 1.00 94.88 108 TYR A CA 1
ATOM 835 C C . TYR A 1 108 ? -18.760 1.379 22.523 1.00 94.88 108 TYR A C 1
ATOM 837 O O . TYR A 1 108 ? -17.802 0.631 22.315 1.00 94.88 108 TYR A O 1
ATOM 845 N N . LYS A 1 109 ? -19.796 1.024 23.287 1.00 94.00 109 LYS A N 1
ATOM 846 C CA . LYS A 1 109 ? -19.870 -0.258 23.983 1.00 94.00 109 LYS A CA 1
ATOM 847 C C . LYS A 1 109 ? -19.982 -1.441 23.023 1.00 94.00 109 LYS A C 1
ATOM 849 O O . LYS A 1 109 ? -19.263 -2.416 23.190 1.00 94.00 109 LYS A O 1
ATOM 854 N N . ALA A 1 110 ? -20.842 -1.356 22.009 1.00 92.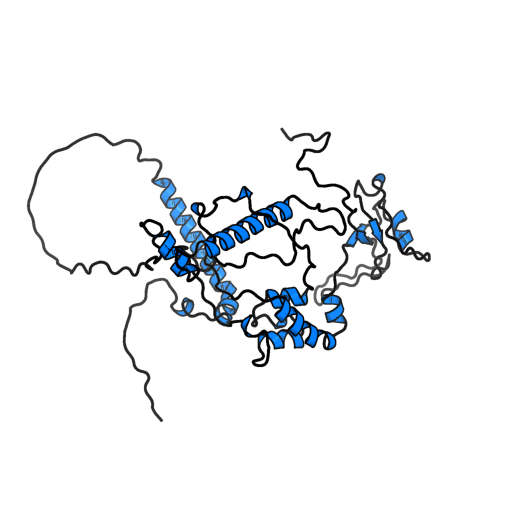31 110 ALA A N 1
ATOM 855 C CA . ALA A 1 110 ? -21.060 -2.451 21.066 1.00 92.31 110 ALA A CA 1
ATOM 856 C C . ALA A 1 110 ? -19.897 -2.639 20.078 1.00 92.31 110 ALA A C 1
ATOM 858 O O . ALA A 1 110 ? -19.572 -3.770 19.736 1.00 92.31 110 ALA A O 1
ATOM 859 N N . LYS A 1 111 ? -19.281 -1.550 19.599 1.00 93.00 111 LYS A N 1
ATOM 860 C CA . LYS A 1 111 ? -18.284 -1.590 18.512 1.00 93.00 111 LYS A CA 1
ATOM 861 C C . LYS A 1 111 ? -16.840 -1.643 18.986 1.00 93.00 111 LYS A C 1
ATOM 863 O O . LYS A 1 111 ? -16.001 -2.208 18.294 1.00 93.00 111 LYS A O 1
ATOM 868 N N . PHE A 1 112 ? -16.551 -1.063 20.147 1.00 93.12 112 PHE A N 1
ATOM 869 C CA . PHE A 1 112 ? -15.195 -1.003 20.694 1.00 93.12 112 PHE A CA 1
ATOM 870 C C . PHE A 1 112 ? -15.072 -1.699 22.053 1.00 93.12 112 PHE A C 1
ATOM 872 O O . PHE A 1 112 ? -13.960 -1.845 22.549 1.00 93.12 112 PHE A O 1
ATOM 879 N N . GLY A 1 113 ? -16.184 -2.116 22.673 1.00 92.38 113 GLY A N 1
ATOM 880 C CA . GLY A 1 113 ? -16.167 -2.728 24.003 1.00 92.38 113 GLY A CA 1
ATOM 881 C C . GLY A 1 113 ? -15.820 -1.752 25.132 1.00 92.38 113 GLY A C 1
ATOM 882 O O . GLY A 1 113 ? -15.464 -2.196 26.220 1.00 92.38 113 GLY A O 1
ATOM 883 N N . VAL A 1 114 ? -15.900 -0.438 24.889 1.00 91.75 114 VAL A N 1
ATOM 884 C CA . VAL A 1 114 ? -15.498 0.603 25.851 1.00 91.75 114 VAL A CA 1
ATOM 885 C C . VAL A 1 114 ? -16.694 1.404 26.354 1.00 91.75 114 VAL A C 1
ATOM 887 O O . VAL A 1 114 ? -17.648 1.672 25.622 1.00 91.75 114 VAL A O 1
ATOM 890 N N . GLU A 1 115 ? -16.623 1.829 27.612 1.00 90.12 115 GLU A N 1
ATOM 891 C CA . GLU A 1 115 ? -17.609 2.731 28.204 1.00 90.12 115 GLU A CA 1
ATOM 892 C C . GLU A 1 115 ? -17.347 4.184 27.771 1.00 90.12 115 GLU A C 1
ATOM 894 O O . GLU A 1 115 ? -16.206 4.616 27.603 1.00 90.12 115 GLU A O 1
ATOM 899 N N . MET A 1 116 ? -18.405 4.988 27.640 1.00 85.94 116 MET A N 1
ATOM 900 C CA . MET A 1 116 ? -18.310 6.380 27.159 1.00 85.94 116 MET A CA 1
ATOM 901 C C . MET A 1 116 ? -17.489 7.310 28.075 1.00 85.94 116 MET A C 1
ATOM 903 O O . MET A 1 116 ? -16.973 8.354 27.646 1.00 85.94 116 MET A O 1
ATOM 907 N N . SER A 1 117 ? -17.342 6.928 29.345 1.00 87.81 117 SER A N 1
ATOM 908 C CA . SER A 1 117 ? -16.482 7.610 30.312 1.00 87.81 117 SER A CA 1
ATOM 909 C C . SER A 1 117 ? -14.997 7.542 29.952 1.00 87.81 117 SER A C 1
ATOM 911 O O . SER A 1 117 ? -14.229 8.353 30.468 1.00 87.81 117 SER A O 1
ATOM 913 N N . ASP A 1 118 ? -14.581 6.628 29.070 1.00 92.06 118 ASP A N 1
ATOM 914 C CA . ASP A 1 118 ? -13.201 6.548 28.598 1.00 92.06 118 ASP A CA 1
ATOM 915 C C . ASP A 1 118 ? -12.906 7.651 27.567 1.00 92.06 118 ASP A C 1
ATOM 917 O O . ASP A 1 118 ? -12.996 7.501 26.344 1.00 92.06 118 ASP A O 1
ATOM 921 N N . VAL A 1 119 ? -12.604 8.835 28.097 1.00 90.12 119 VAL A N 1
ATOM 922 C CA . VAL A 1 119 ? -12.240 10.011 27.303 1.00 90.12 119 VAL A CA 1
ATOM 923 C C . VAL A 1 119 ? -10.889 9.813 26.612 1.00 90.12 119 VAL A C 1
ATOM 925 O O . VAL A 1 119 ? -10.687 10.352 25.524 1.00 90.12 119 VAL A O 1
ATOM 928 N N . GLU A 1 120 ? -9.969 9.065 27.223 1.00 91.94 120 GLU A N 1
ATOM 929 C CA . GLU A 1 120 ? -8.623 8.873 26.683 1.00 91.94 120 GLU A CA 1
ATOM 930 C C . GLU A 1 120 ? -8.662 7.981 25.443 1.00 91.94 120 GLU A C 1
ATOM 932 O O . GLU A 1 120 ? -8.107 8.348 24.406 1.00 91.94 120 GLU A O 1
ATOM 937 N N . PHE A 1 121 ? -9.431 6.889 25.491 1.00 93.69 121 PHE A N 1
ATOM 938 C CA . PHE A 1 121 ? -9.680 6.051 24.323 1.00 93.69 121 PHE A CA 1
ATOM 939 C C . PHE A 1 121 ? -10.286 6.850 23.167 1.00 93.69 121 PHE A C 1
ATOM 941 O O . PHE A 1 121 ? -9.793 6.786 22.042 1.00 93.69 121 PHE A O 1
ATOM 948 N N . ARG A 1 122 ? -11.323 7.660 23.426 1.00 92.88 122 ARG A N 1
ATOM 949 C CA . ARG A 1 122 ? -11.952 8.479 22.374 1.00 92.88 122 ARG A CA 1
ATOM 950 C C . ARG A 1 122 ? -10.986 9.496 21.773 1.00 92.88 122 ARG A C 1
ATOM 952 O O . ARG A 1 122 ? -10.988 9.685 20.559 1.00 92.88 122 ARG A O 1
ATOM 959 N N . LYS A 1 123 ? -10.134 10.122 22.591 1.00 92.50 123 LYS A N 1
ATOM 960 C CA . LYS A 1 123 ? -9.076 11.015 22.096 1.00 92.50 123 LYS A CA 1
ATOM 961 C C . LYS A 1 123 ? -8.076 10.270 21.217 1.00 92.50 123 LYS A C 1
ATOM 963 O O . LYS A 1 123 ? -7.727 10.781 20.156 1.00 92.50 123 LYS A O 1
ATOM 968 N N . GLN A 1 124 ? -7.649 9.074 21.621 1.00 94.19 124 GLN A N 1
ATOM 969 C CA . GLN A 1 124 ? -6.727 8.250 20.841 1.00 94.19 124 GLN A CA 1
ATOM 970 C C . GLN A 1 124 ? -7.357 7.790 19.516 1.00 94.19 124 GLN A C 1
ATOM 972 O O . GLN A 1 124 ? -6.724 7.896 18.468 1.00 94.19 124 GLN A O 1
ATOM 977 N N . LEU A 1 125 ? -8.627 7.380 19.533 1.00 95.50 125 LEU A N 1
ATOM 978 C CA . LEU A 1 125 ? -9.391 7.002 18.344 1.00 95.50 125 LEU A CA 1
ATOM 979 C C . LEU A 1 125 ? -9.493 8.159 17.338 1.00 95.50 125 LEU A C 1
ATOM 981 O O . LEU A 1 125 ? -9.244 7.981 16.144 1.00 95.50 125 LEU A O 1
ATOM 985 N N . VAL A 1 126 ? -9.831 9.357 17.827 1.00 95.50 126 VAL A N 1
ATOM 986 C CA . VAL A 1 126 ? -9.896 10.586 17.021 1.00 95.50 126 VAL A CA 1
ATOM 987 C C . VAL A 1 126 ? -8.518 10.960 16.487 1.00 95.50 126 VAL A C 1
ATOM 989 O O . VAL A 1 126 ? -8.397 11.280 15.305 1.00 95.50 126 VAL A O 1
ATOM 992 N N . LYS A 1 127 ? -7.471 10.870 17.314 1.00 95.38 127 LYS A N 1
ATOM 993 C CA . LYS A 1 127 ? -6.087 11.108 16.894 1.00 95.38 127 LYS A CA 1
ATOM 994 C C . LYS A 1 127 ? -5.705 10.199 15.726 1.00 95.38 127 LYS A C 1
ATOM 996 O O . LYS A 1 127 ? -5.314 10.718 14.685 1.00 95.38 127 LYS A O 1
ATOM 1001 N N . SER A 1 128 ? -5.893 8.883 15.849 1.00 96.44 128 SER A N 1
ATOM 1002 C CA . SER A 1 128 ? -5.601 7.934 14.766 1.00 96.44 128 SER A CA 1
ATOM 1003 C C . SER A 1 128 ? -6.447 8.194 13.515 1.00 96.44 128 SER A C 1
ATOM 1005 O O . SER A 1 128 ? -5.961 8.037 12.398 1.00 96.44 128 SER A O 1
ATOM 1007 N N . TYR A 1 129 ? -7.696 8.646 13.660 1.00 97.12 129 TYR A N 1
ATOM 1008 C CA . TYR A 1 129 ? -8.529 8.986 12.503 1.00 97.12 129 TYR A CA 1
ATOM 1009 C C . TYR A 1 129 ? -8.000 10.223 11.761 1.00 97.12 129 TYR A C 1
ATOM 1011 O O . TYR A 1 129 ? -7.927 10.237 10.533 1.00 97.12 129 TYR A O 1
ATOM 1019 N N . ILE A 1 130 ? -7.593 11.263 12.497 1.00 95.62 130 ILE A N 1
ATOM 1020 C CA . ILE A 1 130 ? -7.023 12.487 11.915 1.00 95.62 130 ILE A CA 1
ATOM 1021 C C . ILE A 1 130 ? -5.656 12.202 11.289 1.00 95.62 130 ILE A C 1
ATOM 1023 O O . ILE A 1 130 ? -5.384 12.697 10.194 1.00 95.62 130 ILE A O 1
ATOM 1027 N N . GLU A 1 131 ? -4.824 11.369 11.922 1.00 94.81 131 GLU A N 1
ATOM 1028 C CA . GLU A 1 131 ? -3.603 10.847 11.303 1.00 94.81 131 GLU A CA 1
ATOM 1029 C C . GLU A 1 131 ? -3.928 10.204 9.950 1.00 94.81 131 GLU A C 1
ATOM 1031 O O . GLU A 1 131 ? -3.301 10.553 8.956 1.00 94.81 131 GLU A O 1
ATOM 1036 N N . GLY A 1 132 ? -4.978 9.386 9.857 1.00 95.38 132 GLY A N 1
ATOM 1037 C CA . GLY A 1 132 ? -5.405 8.793 8.589 1.00 95.38 132 GLY A CA 1
ATOM 1038 C C . GLY A 1 132 ? -5.836 9.796 7.533 1.00 95.38 132 GLY A C 1
ATOM 1039 O O . GLY A 1 132 ? -5.417 9.691 6.381 1.00 95.38 132 GLY A O 1
ATOM 1040 N N . LEU A 1 133 ? -6.601 10.820 7.910 1.00 94.31 133 LEU A N 1
ATOM 1041 C CA . LEU A 1 133 ? -6.965 11.897 6.986 1.00 94.31 133 LEU A CA 1
ATOM 1042 C C . LEU A 1 133 ? -5.727 12.635 6.463 1.00 94.31 133 LEU A C 1
ATOM 1044 O O . LEU A 1 133 ? -5.620 12.900 5.264 1.00 94.31 133 LEU A O 1
ATOM 1048 N N . CYS A 1 134 ? -4.770 12.940 7.342 1.00 92.12 134 CYS A N 1
ATOM 1049 C CA . CYS A 1 134 ? -3.505 13.549 6.949 1.00 92.12 134 CYS A CA 1
ATOM 1050 C C . CYS A 1 134 ? -2.665 12.611 6.078 1.00 92.12 134 CYS A C 1
ATOM 1052 O O . CYS A 1 134 ? -2.076 13.075 5.103 1.00 92.12 134 CYS A O 1
ATOM 1054 N N . TRP A 1 135 ? -2.624 11.316 6.389 1.00 93.12 135 TRP A N 1
ATOM 1055 C CA . TRP A 1 135 ? -1.926 10.312 5.593 1.00 93.12 135 TRP A CA 1
ATOM 1056 C C . TRP A 1 135 ? -2.509 10.252 4.179 1.00 93.12 135 TRP A C 1
ATOM 1058 O O . TRP A 1 135 ? -1.766 10.400 3.213 1.00 93.12 135 TRP A O 1
ATOM 1068 N N . VAL A 1 136 ? -3.838 10.162 4.042 1.00 93.12 136 VAL A N 1
ATOM 1069 C CA . VAL A 1 136 ? -4.528 10.137 2.742 1.00 93.12 136 VAL A CA 1
ATOM 1070 C C . VAL A 1 136 ? -4.281 11.433 1.975 1.00 93.12 136 VAL A C 1
ATOM 1072 O O . VAL A 1 136 ? -3.897 11.398 0.810 1.00 93.12 136 VAL A O 1
ATOM 1075 N N . LEU A 1 137 ? -4.430 12.596 2.614 1.00 89.25 137 LEU A N 1
ATOM 1076 C CA . LEU A 1 137 ? -4.186 13.873 1.942 1.00 89.25 137 LEU A CA 1
ATOM 1077 C C . LEU A 1 137 ? -2.744 13.967 1.420 1.00 89.25 137 LEU A C 1
ATOM 1079 O O . LEU A 1 137 ? -2.514 14.399 0.291 1.00 89.25 137 LEU A O 1
ATOM 1083 N N . ARG A 1 138 ? -1.762 13.538 2.217 1.00 86.31 138 ARG A N 1
ATOM 1084 C CA . ARG A 1 138 ? -0.360 13.529 1.793 1.00 86.31 138 ARG A CA 1
ATOM 1085 C C . ARG A 1 138 ? -0.095 12.490 0.701 1.00 86.31 138 ARG A C 1
ATOM 1087 O O . ARG A 1 138 ? 0.598 12.829 -0.250 1.00 86.31 138 ARG A O 1
ATOM 1094 N N . TYR A 1 139 ? -0.721 11.314 0.778 1.00 87.38 139 TYR A N 1
ATOM 1095 C CA . TYR A 1 139 ? -0.659 10.270 -0.248 1.00 87.38 139 TYR A CA 1
ATOM 1096 C C . TYR A 1 139 ? -1.045 10.788 -1.639 1.00 87.38 139 TYR A C 1
ATOM 1098 O O . TYR A 1 139 ? -0.350 10.527 -2.620 1.00 87.38 139 TYR A O 1
ATOM 1106 N N . TYR A 1 140 ? -2.114 11.586 -1.718 1.00 84.81 140 TYR A N 1
ATOM 1107 C CA . TYR A 1 140 ? -2.579 12.156 -2.984 1.00 84.81 140 TYR A CA 1
ATOM 1108 C C . TYR A 1 140 ? -1.810 13.410 -3.422 1.00 84.81 140 TYR A C 1
ATOM 1110 O O . TYR A 1 140 ? -1.561 13.585 -4.616 1.00 84.81 140 TYR A O 1
ATOM 1118 N N . PHE A 1 141 ? -1.462 14.310 -2.494 1.00 77.50 141 PHE A N 1
ATOM 1119 C CA . PHE A 1 141 ? -1.002 15.662 -2.848 1.00 77.50 141 PHE A CA 1
ATOM 1120 C C . PHE A 1 141 ? 0.464 15.967 -2.510 1.00 77.50 141 PHE A C 1
ATOM 1122 O O . PHE A 1 141 ? 1.048 16.853 -3.135 1.00 77.50 141 PHE A O 1
ATOM 1129 N N . GLN A 1 142 ? 1.076 15.289 -1.535 1.00 66.69 142 GLN A N 1
ATOM 1130 C CA . GLN A 1 142 ? 2.409 15.627 -1.019 1.00 66.69 142 GLN A CA 1
ATOM 1131 C C . GLN A 1 142 ? 3.428 14.509 -1.268 1.00 66.69 142 GLN A C 1
ATOM 1133 O O . GLN A 1 142 ? 3.712 13.691 -0.402 1.00 66.69 142 GLN A O 1
ATOM 1138 N N . ALA A 1 143 ? 4.091 14.564 -2.424 1.00 53.72 143 ALA A N 1
ATOM 1139 C CA . ALA A 1 143 ? 5.297 13.781 -2.718 1.00 53.72 143 ALA A CA 1
ATOM 1140 C C . ALA A 1 143 ? 6.597 14.421 -2.202 1.00 53.72 143 ALA A C 1
ATOM 1142 O O . ALA A 1 143 ? 7.629 14.361 -2.869 1.00 53.72 143 ALA A O 1
ATOM 1143 N N . SER A 1 144 ? 6.546 15.120 -1.069 1.00 47.88 144 SER A N 1
ATOM 1144 C CA . SER A 1 144 ? 7.608 16.059 -0.712 1.00 47.88 144 SER A CA 1
ATOM 1145 C C . SER A 1 144 ? 7.812 16.216 0.785 1.00 47.88 144 SER A C 1
ATOM 1147 O O . SER A 1 144 ? 7.375 17.192 1.392 1.00 47.88 144 SER A O 1
ATOM 1149 N N . ILE A 1 145 ? 8.566 15.272 1.340 1.00 43.06 145 ILE A N 1
ATOM 1150 C CA . ILE A 1 145 ? 9.578 15.577 2.351 1.00 43.06 145 ILE A CA 1
ATOM 1151 C C . ILE A 1 145 ? 10.925 15.550 1.611 1.00 43.06 145 ILE A C 1
ATOM 1153 O O . ILE A 1 145 ? 11.144 14.654 0.790 1.00 43.06 145 ILE A O 1
ATOM 1157 N N . PRO A 1 146 ? 11.804 16.546 1.806 1.00 42.97 146 PRO A N 1
ATOM 1158 C CA . PRO A 1 146 ? 13.103 16.543 1.165 1.00 42.97 146 PRO A CA 1
ATOM 1159 C C . PRO A 1 146 ? 13.955 15.433 1.780 1.00 42.97 146 PRO A C 1
ATOM 1161 O O . PRO A 1 146 ? 14.017 15.300 2.998 1.00 42.97 146 PRO A O 1
ATOM 1164 N N . ILE A 1 147 ? 14.662 14.724 0.900 1.00 38.91 147 ILE A N 1
ATOM 1165 C CA . ILE A 1 147 ? 15.661 13.677 1.149 1.00 38.91 147 ILE A CA 1
ATOM 1166 C C . ILE A 1 147 ? 15.089 12.264 0.946 1.00 38.91 147 ILE A C 1
ATOM 1168 O O . ILE A 1 147 ? 14.514 11.633 1.822 1.00 38.91 147 ILE A O 1
ATOM 1172 N N . THR A 1 148 ? 15.382 11.768 -0.260 1.00 35.59 148 THR A N 1
ATOM 1173 C CA . THR A 1 148 ? 15.388 10.372 -0.726 1.00 35.59 148 THR A CA 1
ATOM 1174 C C . THR A 1 148 ? 14.060 9.688 -1.107 1.00 35.59 148 THR A C 1
ATOM 1176 O O . THR A 1 148 ? 13.249 9.317 -0.275 1.00 35.59 148 THR A O 1
ATOM 1179 N N . LYS A 1 149 ? 13.961 9.404 -2.421 1.00 48.03 149 LYS A N 1
ATOM 1180 C CA . LYS A 1 149 ? 13.170 8.353 -3.098 1.00 48.03 149 LYS A CA 1
ATOM 1181 C C . LYS A 1 149 ? 11.647 8.540 -3.217 1.00 48.03 149 LYS A C 1
ATOM 1183 O O . LYS A 1 149 ? 10.869 7.975 -2.467 1.00 48.03 149 LYS A O 1
ATOM 1188 N N . ILE A 1 150 ? 11.278 9.238 -4.299 1.00 50.69 150 ILE A N 1
ATOM 1189 C CA . ILE A 1 150 ? 10.213 8.962 -5.301 1.00 50.69 150 ILE A CA 1
ATOM 1190 C C . ILE A 1 150 ? 8.756 8.730 -4.840 1.00 50.69 150 ILE A C 1
ATOM 1192 O O . ILE A 1 150 ? 7.867 8.813 -5.681 1.00 50.69 150 ILE A O 1
ATOM 1196 N N . CYS A 1 151 ? 8.432 8.554 -3.564 1.00 54.88 151 CYS A N 1
ATOM 1197 C CA . CYS A 1 151 ? 7.072 8.183 -3.177 1.00 54.88 151 CYS A CA 1
ATOM 1198 C C . CYS A 1 151 ? 6.388 9.259 -2.339 1.00 54.88 151 CYS A C 1
ATOM 1200 O O . CYS A 1 151 ? 6.862 9.642 -1.277 1.00 54.88 151 CYS A O 1
ATOM 1202 N N . GLY A 1 152 ? 5.206 9.683 -2.794 1.00 66.56 152 GLY A N 1
ATOM 1203 C CA . GLY A 1 152 ? 4.253 10.448 -1.987 1.00 66.56 152 GLY A CA 1
ATOM 1204 C C . GLY A 1 152 ? 3.551 9.646 -0.907 1.00 66.56 152 GLY A C 1
ATOM 1205 O O . GLY A 1 152 ? 2.554 10.104 -0.381 1.00 66.56 152 GLY A O 1
ATOM 1206 N N . VAL A 1 153 ? 4.076 8.480 -0.535 1.00 83.50 153 VAL A N 1
ATOM 1207 C CA . VAL A 1 153 ? 3.604 7.721 0.621 1.00 83.50 153 VAL A CA 1
ATOM 1208 C C . VAL A 1 153 ? 4.193 8.353 1.887 1.00 83.50 153 VAL A C 1
ATOM 1210 O O . VAL A 1 153 ? 5.414 8.415 2.001 1.00 83.50 153 VAL A O 1
ATOM 1213 N N . PRO A 1 154 ? 3.376 8.815 2.850 1.00 85.00 154 PRO A N 1
ATOM 1214 C CA . PRO A 1 154 ? 3.887 9.439 4.076 1.00 85.00 154 PRO A CA 1
ATOM 1215 C C . PRO A 1 154 ? 4.495 8.428 5.049 1.00 85.00 154 PRO A C 1
ATOM 1217 O O . PRO A 1 154 ? 5.426 8.754 5.779 1.00 85.00 154 PRO A O 1
ATOM 1220 N N . SER A 1 155 ? 3.940 7.217 5.071 1.00 91.25 155 SER A N 1
ATOM 1221 C CA . SER A 1 155 ? 4.405 6.077 5.857 1.00 91.25 155 SER A CA 1
ATOM 1222 C C . SER A 1 155 ? 3.915 4.789 5.216 1.00 91.25 155 SER A C 1
ATOM 1224 O O . SER A 1 155 ? 2.72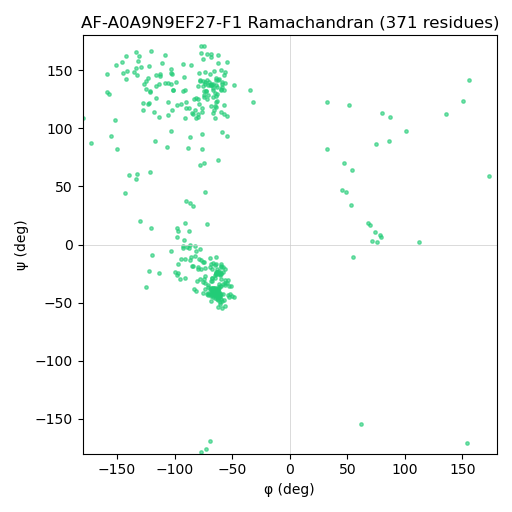3 4.672 4.939 1.00 91.25 155 SER A O 1
ATOM 1226 N N . TRP A 1 156 ? 4.816 3.835 5.004 1.00 91.56 156 TRP A N 1
ATOM 1227 C CA . TRP A 1 156 ? 4.484 2.484 4.548 1.00 91.56 156 TRP A CA 1
ATOM 1228 C C . TRP A 1 156 ? 3.918 1.599 5.664 1.00 91.56 156 TRP A C 1
ATOM 1230 O O . TRP A 1 156 ? 3.252 0.615 5.368 1.00 91.56 156 TRP A O 1
ATOM 1240 N N . LYS A 1 157 ? 4.178 1.956 6.928 1.00 91.88 157 LYS A N 1
ATOM 1241 C CA . LYS A 1 157 ? 3.803 1.169 8.113 1.00 91.88 157 LYS A CA 1
ATOM 1242 C C . LYS A 1 157 ? 2.505 1.632 8.769 1.00 91.88 157 LYS A C 1
ATOM 1244 O O . LYS A 1 157 ? 1.866 0.872 9.487 1.00 91.88 157 LYS A O 1
ATOM 1249 N N . TRP A 1 158 ? 2.139 2.900 8.580 1.00 95.00 158 TRP A N 1
ATOM 1250 C CA . TRP A 1 158 ? 0.966 3.473 9.231 1.00 95.00 158 TRP A CA 1
ATOM 1251 C C . TRP A 1 158 ? -0.327 2.828 8.715 1.00 95.00 158 TRP A C 1
ATOM 1253 O O . TRP A 1 158 ? -0.545 2.725 7.508 1.00 95.00 158 TRP A O 1
ATOM 1263 N N . TYR A 1 159 ? -1.207 2.459 9.641 1.00 96.00 159 TYR A N 1
ATOM 1264 C CA . TYR A 1 159 ? -2.570 2.014 9.372 1.00 96.00 159 TYR A CA 1
ATOM 1265 C C . TYR A 1 159 ? -3.509 2.552 10.455 1.00 96.00 159 TYR A C 1
ATOM 1267 O O . TYR A 1 159 ? -3.067 2.965 11.529 1.00 96.00 159 TYR A O 1
ATOM 1275 N N . TYR A 1 160 ? -4.813 2.546 10.178 1.00 97.44 160 TYR A N 1
ATOM 1276 C CA . TYR A 1 160 ? -5.831 2.887 11.168 1.00 97.44 160 TYR A CA 1
ATOM 1277 C C . TYR A 1 160 ? -6.178 1.639 12.003 1.00 97.44 160 TYR A C 1
ATOM 1279 O O . TYR A 1 160 ? -6.750 0.703 11.444 1.00 97.44 160 TYR A O 1
ATOM 1287 N N . PRO A 1 161 ? -5.857 1.590 13.312 1.00 96.12 161 PRO A N 1
ATOM 1288 C CA . PRO A 1 161 ? -5.907 0.357 14.102 1.00 96.12 161 PRO A CA 1
ATOM 1289 C C . PRO A 1 161 ? -7.292 0.073 14.705 1.00 96.12 161 PRO A C 1
ATOM 1291 O O . PRO A 1 161 ? -7.404 -0.419 15.825 1.00 96.12 161 PRO A O 1
ATOM 1294 N N . TYR A 1 162 ? -8.358 0.416 13.981 1.00 96.62 162 TYR A N 1
ATOM 1295 C CA . TYR A 1 162 ? -9.737 0.198 14.411 1.00 96.62 162 TYR A CA 1
ATOM 1296 C C . TYR A 1 162 ? -10.624 -0.147 13.212 1.00 96.62 162 TYR A C 1
ATOM 1298 O O . TYR A 1 162 ? -10.428 0.371 12.115 1.00 96.62 162 TYR A O 1
ATOM 1306 N N . HIS A 1 163 ? -11.643 -0.983 13.421 1.00 95.94 163 HIS A N 1
ATOM 1307 C CA . HIS A 1 163 ? -12.606 -1.340 12.368 1.00 95.94 163 HIS A CA 1
ATOM 1308 C C . HIS A 1 163 ? -13.681 -0.271 12.131 1.00 95.94 163 HIS A C 1
ATOM 1310 O O . HIS A 1 163 ? -14.308 -0.248 11.073 1.00 95.94 163 HIS A O 1
ATOM 1316 N N . TYR A 1 164 ? -13.891 0.628 13.097 1.00 95.88 164 TYR A N 1
ATOM 1317 C CA . TYR A 1 164 ? -14.971 1.616 13.079 1.00 95.88 164 TYR A CA 1
ATOM 1318 C C . TYR A 1 164 ? -14.457 3.031 13.335 1.00 95.88 164 TYR A C 1
ATOM 1320 O O . TYR A 1 164 ? -13.462 3.231 14.026 1.00 95.88 164 TYR A O 1
ATOM 1328 N N . ALA A 1 165 ? -15.175 4.023 12.808 1.00 96.25 165 ALA A N 1
ATOM 1329 C CA . ALA A 1 165 ? -14.847 5.437 12.961 1.00 96.25 165 ALA A CA 1
ATOM 1330 C C . ALA A 1 165 ? -15.429 6.041 14.261 1.00 96.25 165 ALA A C 1
ATOM 1332 O O . ALA A 1 165 ? -16.469 5.580 14.739 1.00 96.25 165 ALA A O 1
ATOM 1333 N N . PRO A 1 166 ? -14.829 7.107 14.820 1.00 95.94 166 PRO A N 1
ATOM 1334 C CA . PRO A 1 166 ? -15.461 7.922 15.858 1.00 95.94 166 PRO A CA 1
ATOM 1335 C C . PRO A 1 166 ? -16.607 8.777 15.292 1.00 95.94 166 PRO A C 1
ATOM 1337 O O . PRO A 1 166 ? -16.683 9.034 14.088 1.00 95.94 166 PRO A O 1
ATOM 1340 N N . PHE A 1 167 ? -17.473 9.302 16.164 1.00 95.31 167 PHE A N 1
ATOM 1341 C CA . PHE A 1 167 ? -18.462 10.300 15.748 1.00 95.31 167 PHE A CA 1
ATOM 1342 C C . PHE A 1 167 ? -17.815 11.664 15.492 1.00 95.31 167 PHE A C 1
ATOM 1344 O O . PHE A 1 167 ? -16.909 12.078 16.210 1.00 95.31 167 PHE A O 1
ATOM 1351 N N . ALA A 1 168 ? -18.373 12.437 14.554 1.00 95.88 168 ALA A N 1
ATOM 1352 C CA . ALA A 1 168 ? -17.914 13.797 14.242 1.00 95.88 168 ALA A CA 1
ATOM 1353 C C . ALA A 1 168 ? -17.864 14.725 15.474 1.00 95.88 168 ALA A C 1
ATOM 1355 O O . ALA A 1 168 ? -16.984 15.568 15.598 1.00 95.88 168 ALA A O 1
ATOM 1356 N N . SER A 1 169 ? -18.776 14.540 16.428 1.00 94.06 169 SER A N 1
ATOM 1357 C CA . SER A 1 169 ? -18.806 15.307 17.678 1.00 94.06 169 SER A CA 1
ATOM 1358 C C . SER A 1 169 ? -17.641 15.032 18.636 1.00 94.06 169 SER A C 1
ATOM 1360 O O . SER A 1 169 ? -17.455 15.802 19.572 1.00 94.06 169 SER A O 1
ATOM 1362 N N . ASP A 1 170 ? -16.904 13.930 18.458 1.00 93.25 170 ASP A N 1
ATOM 1363 C CA . ASP A 1 170 ? -15.730 13.614 19.282 1.00 93.25 170 ASP A CA 1
ATOM 1364 C C . ASP A 1 170 ? -14.464 14.343 18.789 1.00 93.25 170 ASP A C 1
ATOM 1366 O O . ASP A 1 170 ? -13.463 14.395 19.502 1.00 93.25 170 ASP A O 1
ATOM 1370 N N . PHE A 1 171 ? -14.511 14.979 17.610 1.00 94.12 171 PHE A N 1
ATOM 1371 C CA . PHE A 1 171 ? -13.410 15.758 17.032 1.00 94.12 171 PHE A CA 1
ATOM 1372 C C . PHE A 1 171 ? -13.287 17.139 17.691 1.00 94.12 171 PHE A C 1
ATOM 1374 O O . PHE A 1 171 ? -13.532 18.181 17.082 1.00 94.12 171 PHE A O 1
ATOM 1381 N N . VAL A 1 172 ? -12.890 17.150 18.960 1.00 90.69 172 VAL A N 1
ATOM 1382 C CA . VAL A 1 172 ? -12.638 18.363 19.748 1.00 90.69 172 VAL A CA 1
ATOM 1383 C C . VAL A 1 172 ? -11.137 18.637 19.868 1.00 90.69 172 VAL A C 1
ATOM 1385 O O . VAL A 1 172 ? -10.335 17.712 19.934 1.00 90.69 172 VAL A O 1
ATOM 1388 N N . ASN A 1 173 ? -10.742 19.915 19.913 1.00 87.44 173 ASN A N 1
ATOM 1389 C CA . ASN A 1 173 ? -9.346 20.358 20.093 1.00 87.44 173 ASN A CA 1
ATOM 1390 C C . ASN A 1 173 ? -8.330 19.750 19.102 1.00 87.44 173 ASN A C 1
ATOM 1392 O O . ASN A 1 173 ? -7.160 19.560 19.422 1.00 87.44 173 ASN A O 1
ATOM 1396 N N . ILE A 1 174 ? -8.757 19.504 17.860 1.00 89.62 174 ILE A N 1
ATOM 1397 C CA . ILE A 1 174 ? -7.928 18.862 16.824 1.00 89.62 174 ILE A CA 1
ATOM 1398 C C . ILE A 1 174 ? -6.663 19.649 16.450 1.00 89.62 174 ILE A C 1
ATOM 1400 O O . ILE A 1 174 ? -5.707 19.075 15.942 1.00 89.62 174 ILE A O 1
ATOM 1404 N N . LYS A 1 175 ? -6.650 20.964 16.702 1.00 88.50 175 LYS A N 1
ATOM 1405 C CA . LYS A 1 175 ? -5.531 21.865 16.382 1.00 88.50 175 LYS A CA 1
ATOM 1406 C C . LYS A 1 175 ? -4.245 21.535 17.150 1.00 88.50 175 LYS A C 1
ATOM 1408 O O . LYS A 1 175 ? -3.167 21.883 16.685 1.00 88.50 175 LYS A O 1
ATOM 1413 N N . ASP A 1 176 ? -4.373 20.899 18.314 1.00 87.44 176 ASP A N 1
ATOM 1414 C CA . ASP A 1 176 ? -3.256 20.622 19.221 1.00 87.44 176 ASP A CA 1
ATOM 1415 C C . ASP A 1 176 ? -2.643 19.230 18.956 1.00 87.44 176 ASP A C 1
ATOM 1417 O O . ASP A 1 176 ? -1.667 18.835 19.594 1.00 87.44 176 ASP A O 1
ATOM 1421 N N . ILE A 1 177 ? -3.202 18.472 18.003 1.00 88.06 177 ILE A N 1
ATOM 1422 C CA . ILE A 1 177 ? -2.730 17.135 17.642 1.00 88.06 177 ILE A CA 1
ATOM 1423 C C . ILE A 1 177 ? -1.513 17.262 16.726 1.00 88.06 177 ILE A C 1
ATOM 1425 O O . ILE A 1 177 ? -1.613 17.693 15.577 1.00 88.06 177 ILE A O 1
ATOM 1429 N N . ASN A 1 178 ? -0.352 16.848 17.231 1.00 88.00 178 ASN A N 1
ATOM 1430 C CA . ASN A 1 178 ? 0.867 16.769 16.438 1.00 88.00 178 ASN A CA 1
ATOM 1431 C C . ASN A 1 178 ? 0.912 15.458 15.638 1.00 88.00 178 ASN A C 1
ATOM 1433 O O . ASN A 1 178 ? 0.821 14.379 16.223 1.00 88.00 178 ASN A O 1
ATOM 1437 N N . ILE A 1 179 ? 1.088 15.560 14.318 1.00 88.19 179 ILE A N 1
ATOM 1438 C CA . ILE A 1 179 ? 1.082 14.422 13.390 1.00 88.19 179 ILE A CA 1
ATOM 1439 C C . ILE A 1 179 ? 2.439 14.316 12.706 1.00 88.19 179 ILE A C 1
ATOM 1441 O O . ILE A 1 179 ? 2.819 15.156 11.881 1.00 88.19 179 ILE A O 1
ATOM 1445 N N . SER A 1 180 ? 3.141 13.232 13.011 1.00 88.06 180 SER A N 1
ATOM 1446 C CA . SER A 1 180 ? 4.404 12.851 12.390 1.00 88.06 180 SER A CA 1
ATOM 1447 C C . SER A 1 180 ? 4.310 11.426 11.870 1.00 88.06 180 SER A C 1
ATOM 1449 O O . SER A 1 180 ? 3.802 10.551 12.565 1.00 88.06 180 SER A O 1
ATOM 1451 N N . PHE A 1 181 ? 4.846 11.195 10.678 1.00 88.94 181 PHE A N 1
ATOM 1452 C CA . PHE A 1 181 ? 4.905 9.876 10.066 1.00 88.94 181 PHE A CA 1
ATOM 1453 C C . PHE A 1 181 ? 6.353 9.422 9.959 1.00 88.94 181 PHE A C 1
ATOM 1455 O O . PHE A 1 181 ? 7.222 10.204 9.571 1.00 88.94 181 PHE A O 1
ATOM 1462 N N . GLU A 1 182 ? 6.593 8.154 10.265 1.00 89.31 182 GLU A N 1
ATOM 1463 C CA . GLU A 1 182 ? 7.830 7.474 9.910 1.00 89.31 182 GLU A CA 1
ATOM 1464 C C . GLU A 1 182 ? 7.644 6.825 8.539 1.00 89.31 182 GLU A C 1
ATOM 1466 O O . GLU A 1 182 ? 6.725 6.024 8.359 1.00 89.31 182 GLU A O 1
ATOM 1471 N N . LEU A 1 183 ? 8.498 7.164 7.567 1.00 85.56 183 LEU A N 1
ATOM 1472 C CA . LEU A 1 183 ? 8.349 6.665 6.199 1.00 85.56 183 LEU A CA 1
ATOM 1473 C C . LEU A 1 183 ? 8.369 5.130 6.156 1.00 85.56 183 LEU A C 1
ATOM 1475 O O . LEU A 1 183 ? 7.541 4.530 5.478 1.00 85.56 183 LEU A O 1
ATOM 1479 N N . GLY A 1 184 ? 9.274 4.496 6.903 1.00 87.75 184 GLY A N 1
ATOM 1480 C CA . GLY A 1 184 ? 9.476 3.053 6.841 1.00 87.75 184 GLY A CA 1
ATOM 1481 C C . GLY A 1 184 ? 9.922 2.594 5.450 1.00 87.75 184 GLY A C 1
ATOM 1482 O O . GLY A 1 184 ? 10.526 3.349 4.685 1.00 87.75 184 GLY A O 1
ATOM 1483 N N . GLN A 1 185 ? 9.636 1.337 5.128 1.00 88.19 185 GLN A N 1
ATOM 1484 C CA . GLN A 1 185 ? 9.967 0.715 3.848 1.00 88.19 185 GLN A CA 1
ATOM 1485 C C . GLN A 1 185 ? 8.748 -0.075 3.365 1.00 88.19 185 GLN A C 1
ATOM 1487 O O . GLN A 1 185 ? 8.005 -0.578 4.210 1.00 88.19 185 GLN A O 1
ATOM 1492 N N . PRO A 1 186 ? 8.518 -0.190 2.047 1.00 91.62 186 PRO A N 1
ATOM 1493 C CA . PRO A 1 186 ? 7.498 -1.096 1.545 1.00 91.62 186 PRO A CA 1
ATOM 1494 C C . PRO A 1 186 ? 7.844 -2.533 1.942 1.00 91.62 186 PRO A C 1
ATOM 1496 O O . PRO A 1 186 ? 9.012 -2.926 1.894 1.00 91.62 186 PRO A O 1
ATOM 1499 N N . PHE A 1 187 ? 6.821 -3.316 2.279 1.00 93.50 187 PHE A N 1
ATOM 1500 C CA . PHE A 1 187 ? 6.973 -4.759 2.418 1.00 93.50 187 PHE A CA 1
ATOM 1501 C C . PHE A 1 187 ? 7.502 -5.378 1.124 1.00 93.50 187 PHE A C 1
ATOM 1503 O O . PHE A 1 187 ? 7.153 -4.952 0.017 1.00 93.50 187 PHE A O 1
ATOM 1510 N N . LYS A 1 188 ? 8.317 -6.424 1.261 1.00 95.62 188 LYS A N 1
ATOM 1511 C CA . LYS A 1 188 ? 8.661 -7.289 0.134 1.00 95.62 188 LYS A CA 1
ATOM 1512 C C . LYS A 1 188 ? 7.394 -7.977 -0.395 1.00 95.62 188 LYS A C 1
ATOM 1514 O O . LYS A 1 188 ? 6.437 -8.164 0.361 1.00 95.62 188 LYS A O 1
ATOM 1519 N N . PRO A 1 189 ? 7.375 -8.416 -1.666 1.00 97.00 189 PRO A N 1
ATOM 1520 C CA . PRO A 1 189 ? 6.209 -9.069 -2.256 1.00 97.00 189 PRO A CA 1
ATOM 1521 C C . PRO A 1 189 ? 5.615 -10.192 -1.396 1.00 97.00 189 PRO A C 1
ATOM 1523 O O . PRO A 1 189 ? 4.405 -10.228 -1.193 1.00 97.00 189 PRO A O 1
ATOM 1526 N N . PHE A 1 190 ? 6.441 -11.078 -0.835 1.00 97.06 190 PHE A N 1
ATOM 1527 C CA . PHE A 1 190 ? 5.950 -12.171 0.007 1.00 97.06 190 PHE A CA 1
ATOM 1528 C C . PHE A 1 190 ? 5.516 -11.723 1.404 1.00 97.06 190 PHE A C 1
ATOM 1530 O O . PHE A 1 190 ? 4.550 -12.272 1.922 1.00 97.06 190 PHE A O 1
ATOM 1537 N N . GLU A 1 191 ? 6.154 -10.705 1.985 1.00 96.81 191 GLU A N 1
ATOM 1538 C CA . GLU A 1 191 ? 5.714 -10.098 3.252 1.00 96.81 191 GLU A CA 1
ATOM 1539 C C . GLU A 1 191 ? 4.302 -9.517 3.094 1.00 96.81 191 GLU A C 1
ATOM 1541 O O . GLU A 1 191 ? 3.414 -9.805 3.893 1.00 96.81 191 GLU A O 1
ATOM 1546 N N . GLN A 1 192 ? 4.054 -8.798 1.993 1.00 96.81 192 GLN A N 1
ATOM 1547 C CA . GLN A 1 192 ? 2.726 -8.283 1.662 1.00 96.81 192 GLN A CA 1
ATOM 1548 C C . GLN A 1 192 ? 1.714 -9.413 1.420 1.00 96.81 192 GLN A C 1
ATOM 1550 O O . GLN A 1 192 ? 0.587 -9.330 1.900 1.00 96.81 192 GLN A O 1
ATOM 1555 N N . LEU A 1 193 ? 2.079 -10.462 0.672 1.00 97.38 193 LEU A N 1
ATOM 1556 C CA . LEU A 1 193 ? 1.168 -11.584 0.418 1.00 97.38 193 LEU A CA 1
ATOM 1557 C C . LEU A 1 193 ? 0.792 -12.311 1.712 1.00 97.38 193 LEU A C 1
ATOM 1559 O O . LEU A 1 193 ? -0.383 -12.612 1.900 1.00 97.38 193 LEU A O 1
ATOM 1563 N N . MET A 1 194 ? 1.745 -12.524 2.619 1.00 97.06 194 MET A N 1
ATOM 1564 C CA . MET A 1 194 ? 1.467 -13.074 3.948 1.00 97.06 194 MET A CA 1
ATOM 1565 C C . MET A 1 194 ? 0.606 -12.125 4.793 1.00 97.06 194 MET A C 1
ATOM 1567 O O . MET A 1 194 ? -0.173 -12.588 5.618 1.00 97.06 194 MET A O 1
ATOM 1571 N N . GLY A 1 195 ? 0.698 -10.813 4.567 1.00 95.75 195 GLY A N 1
ATOM 1572 C CA . GLY A 1 195 ? -0.133 -9.808 5.228 1.00 95.75 195 GLY A CA 1
ATOM 1573 C C . GLY A 1 195 ? -1.560 -9.651 4.676 1.00 95.75 195 GLY A C 1
ATOM 1574 O O . GLY A 1 195 ? -2.375 -8.972 5.294 1.00 95.75 195 GLY A O 1
ATOM 1575 N N . VAL A 1 196 ? -1.869 -10.224 3.506 1.00 96.19 196 VAL A N 1
ATOM 1576 C CA . VAL A 1 196 ? -3.137 -9.976 2.784 1.00 96.19 196 VAL A CA 1
ATOM 1577 C C . VAL A 1 196 ? -3.905 -11.256 2.464 1.00 96.19 196 VAL A C 1
ATOM 1579 O O . VAL A 1 196 ? -5.137 -11.248 2.452 1.00 96.19 196 VAL A O 1
ATOM 1582 N N . LEU A 1 197 ? -3.213 -12.347 2.133 1.00 96.75 197 LEU A N 1
ATOM 1583 C CA . LEU A 1 197 ? -3.872 -13.569 1.693 1.00 96.75 197 LEU A CA 1
ATOM 1584 C C . LEU A 1 197 ? -4.457 -14.351 2.878 1.00 96.75 197 LEU A C 1
ATOM 1586 O O . LEU A 1 197 ? -3.806 -14.475 3.913 1.00 96.75 197 LEU A O 1
ATOM 1590 N N . PRO A 1 198 ? -5.643 -14.964 2.712 1.00 96.25 198 PRO A N 1
ATOM 1591 C CA . PRO A 1 198 ? -6.120 -15.990 3.631 1.00 96.25 198 PRO A CA 1
ATOM 1592 C C . PRO A 1 198 ? -5.381 -17.316 3.396 1.00 96.25 198 PRO A C 1
ATOM 1594 O O . PRO A 1 198 ? -4.882 -17.576 2.296 1.00 96.25 198 PRO A O 1
ATOM 1597 N N . ALA A 1 199 ? -5.392 -18.206 4.394 1.00 94.75 199 ALA A N 1
ATOM 1598 C CA . ALA A 1 199 ? -4.729 -19.516 4.327 1.00 94.75 199 ALA A CA 1
ATOM 1599 C C . ALA A 1 199 ? -5.184 -20.382 3.132 1.00 94.75 199 ALA A C 1
ATOM 1601 O O . ALA A 1 199 ? -4.387 -21.124 2.556 1.00 94.75 199 ALA A O 1
ATOM 1602 N N . ALA A 1 200 ? -6.440 -20.239 2.691 1.00 94.69 200 ALA A N 1
ATOM 1603 C CA . ALA A 1 200 ? -6.977 -20.931 1.514 1.00 94.69 200 ALA A CA 1
ATOM 1604 C C . ALA A 1 200 ? -6.218 -20.607 0.207 1.00 94.69 200 ALA A C 1
ATOM 1606 O O . ALA A 1 200 ? -6.192 -21.416 -0.718 1.00 94.69 200 ALA A O 1
ATOM 1607 N N . SER A 1 201 ? -5.564 -19.445 0.142 1.00 96.75 201 SER A N 1
ATOM 1608 C CA . SER A 1 201 ? -4.824 -18.956 -1.027 1.00 96.75 201 SER A CA 1
ATOM 1609 C C . SER A 1 201 ? -3.314 -19.209 -0.938 1.00 96.75 201 SER A C 1
ATOM 1611 O O . SER A 1 201 ? -2.552 -18.655 -1.734 1.00 96.75 201 SER A O 1
ATOM 1613 N N . LYS A 1 202 ? -2.860 -20.065 -0.009 1.00 94.62 202 LYS A N 1
ATOM 1614 C CA . LYS A 1 202 ? -1.431 -20.351 0.224 1.00 94.62 202 LYS A CA 1
ATOM 1615 C C . LYS A 1 202 ? -0.664 -20.849 -1.006 1.00 94.62 202 LYS A C 1
ATOM 1617 O O . LYS A 1 202 ? 0.549 -20.720 -1.060 1.00 94.62 202 LYS A O 1
ATOM 1622 N N . VAL A 1 203 ? -1.361 -21.381 -2.013 1.00 95.38 203 VAL A N 1
ATOM 1623 C CA . VAL A 1 203 ? -0.777 -21.840 -3.289 1.00 95.38 203 VAL A CA 1
ATOM 1624 C C . VAL A 1 203 ? -0.057 -20.728 -4.068 1.00 95.38 203 VAL A C 1
ATOM 1626 O O . VAL A 1 203 ? 0.748 -21.009 -4.950 1.00 95.38 203 VAL A O 1
ATOM 1629 N N . HIS A 1 204 ? -0.330 -19.458 -3.757 1.00 95.44 204 HIS A N 1
ATOM 1630 C CA . HIS A 1 204 ? 0.340 -18.307 -4.372 1.00 95.44 204 HIS A CA 1
ATOM 1631 C C . HIS A 1 204 ? 1.647 -17.904 -3.673 1.00 95.44 204 HIS A C 1
ATOM 1633 O O . HIS A 1 204 ? 2.304 -16.953 -4.100 1.00 95.44 204 HIS A O 1
ATOM 1639 N N . LEU A 1 205 ? 2.021 -18.613 -2.611 1.00 96.12 205 LEU A N 1
ATOM 1640 C CA . LEU A 1 205 ? 3.245 -18.412 -1.849 1.00 96.12 205 LEU A CA 1
ATOM 1641 C C . LEU A 1 205 ? 4.199 -19.599 -2.061 1.00 96.12 205 LEU A C 1
ATOM 1643 O O . LEU A 1 205 ? 3.744 -20.702 -2.371 1.00 96.12 205 LEU A O 1
ATOM 1647 N N . PRO A 1 206 ? 5.513 -19.400 -1.858 1.00 96.44 206 PRO A N 1
ATOM 1648 C CA . PRO A 1 206 ? 6.445 -20.502 -1.634 1.00 96.44 206 PRO A CA 1
ATOM 1649 C C . PRO A 1 206 ? 5.908 -21.469 -0.578 1.00 96.44 206 PRO A C 1
ATOM 1651 O O . PRO A 1 206 ? 5.404 -21.031 0.460 1.00 96.44 206 PRO A O 1
ATOM 1654 N N . GLU A 1 207 ? 6.047 -22.774 -0.813 1.00 95.25 207 GLU A N 1
ATOM 1655 C CA . GLU A 1 207 ? 5.536 -23.814 0.092 1.00 95.25 207 GLU A CA 1
ATOM 1656 C C . GLU A 1 207 ? 5.962 -23.601 1.561 1.00 95.25 207 GLU A C 1
ATOM 1658 O O . GLU A 1 207 ? 5.088 -23.645 2.434 1.00 95.25 207 GLU A O 1
ATOM 1663 N N . PRO A 1 208 ? 7.235 -23.260 1.870 1.00 95.19 208 PRO A N 1
ATOM 1664 C CA . PRO A 1 208 ? 7.650 -23.001 3.248 1.00 95.19 208 PRO A CA 1
ATOM 1665 C C . PRO A 1 208 ? 6.900 -21.840 3.921 1.00 95.19 208 PRO A C 1
ATOM 1667 O O . PRO A 1 208 ? 6.592 -21.915 5.107 1.00 95.19 208 PRO A O 1
ATOM 1670 N N . LEU A 1 209 ? 6.563 -20.785 3.169 1.00 95.88 209 LEU A N 1
ATOM 1671 C CA . LEU A 1 209 ? 5.806 -19.638 3.682 1.00 95.88 209 LEU A CA 1
ATOM 1672 C C . LEU A 1 209 ? 4.324 -19.975 3.854 1.00 95.88 209 LEU A C 1
ATOM 1674 O O . LEU A 1 209 ? 3.733 -19.648 4.879 1.00 95.88 209 LEU A O 1
ATOM 1678 N N . GLY A 1 210 ? 3.735 -20.689 2.892 1.00 95.31 210 GLY A N 1
ATOM 1679 C CA . GLY A 1 210 ? 2.346 -21.140 2.981 1.00 95.31 210 GLY A CA 1
ATOM 1680 C C . GLY A 1 210 ? 2.083 -22.039 4.196 1.00 95.31 210 GLY A C 1
ATOM 1681 O O . GLY A 1 210 ? 0.987 -22.014 4.756 1.00 95.31 210 GLY A O 1
ATOM 1682 N N . ASN A 1 211 ? 3.087 -22.794 4.651 1.00 95.56 211 ASN A N 1
ATOM 1683 C CA . ASN A 1 211 ? 2.987 -23.627 5.851 1.00 95.56 211 ASN A CA 1
ATOM 1684 C C . ASN A 1 211 ? 2.854 -22.811 7.146 1.00 95.56 211 ASN A C 1
ATOM 1686 O O . ASN A 1 211 ? 2.174 -23.265 8.067 1.00 95.56 211 ASN A O 1
ATOM 1690 N N . LEU A 1 212 ? 3.399 -21.590 7.208 1.00 95.94 212 LEU A N 1
ATOM 1691 C CA . LEU A 1 212 ? 3.216 -20.698 8.362 1.00 95.94 212 LEU A CA 1
ATOM 1692 C C . LEU A 1 212 ? 1.750 -20.277 8.554 1.00 95.94 212 LEU A C 1
ATOM 1694 O O . LEU A 1 212 ? 1.355 -19.938 9.665 1.00 95.94 212 LEU A O 1
ATOM 1698 N N . MET A 1 213 ? 0.928 -20.319 7.503 1.00 95.62 213 MET A N 1
ATOM 1699 C CA . MET A 1 213 ? -0.488 -19.944 7.591 1.00 95.62 213 MET A CA 1
ATOM 1700 C C . MET A 1 213 ? -1.364 -21.052 8.190 1.00 95.62 213 MET A C 1
ATOM 1702 O O . MET A 1 213 ? -2.471 -20.778 8.640 1.00 95.62 213 MET A O 1
ATOM 1706 N N . ILE A 1 214 ? -0.900 -22.307 8.155 1.00 94.25 214 ILE A N 1
ATOM 1707 C CA . ILE A 1 214 ? -1.709 -23.484 8.509 1.00 94.25 214 ILE A CA 1
ATOM 1708 C C . ILE A 1 214 ? -1.125 -24.333 9.637 1.00 94.25 214 ILE A C 1
ATOM 1710 O O . ILE A 1 214 ? -1.872 -25.076 10.265 1.00 94.25 214 ILE A O 1
ATOM 1714 N N . SER A 1 215 ? 0.180 -24.270 9.901 1.00 93.44 215 SER A N 1
ATOM 1715 C CA . SER A 1 215 ? 0.803 -25.094 10.938 1.00 93.44 215 SER A CA 1
ATOM 1716 C C . SER A 1 215 ? 0.310 -24.684 12.325 1.00 93.44 215 SER A C 1
ATOM 1718 O O . SER A 1 215 ? 0.269 -23.495 12.638 1.00 93.44 215 SER A O 1
ATOM 1720 N N . GLU A 1 216 ? -0.048 -25.654 13.169 1.00 91.50 216 GLU A N 1
ATOM 1721 C CA . GLU A 1 216 ? -0.414 -25.408 14.574 1.00 91.50 216 GLU A CA 1
ATOM 1722 C C . GLU A 1 216 ? 0.763 -24.876 15.399 1.00 91.50 216 GLU A C 1
ATOM 1724 O O . GLU A 1 216 ? 0.559 -24.144 16.361 1.00 91.50 216 GLU A O 1
ATOM 1729 N N . GLU A 1 217 ? 1.992 -25.189 14.985 1.00 90.94 217 GLU A N 1
ATOM 1730 C CA . GLU A 1 217 ? 3.225 -24.709 15.617 1.00 90.94 217 GLU A CA 1
ATOM 1731 C C . GLU A 1 217 ? 3.610 -23.290 15.165 1.00 90.94 217 GLU A C 1
ATOM 1733 O O . GLU A 1 217 ? 4.579 -22.722 15.664 1.00 90.94 217 GLU A O 1
ATOM 1738 N N . SER A 1 218 ? 2.886 -22.713 14.198 1.00 93.44 218 SER A N 1
ATOM 1739 C CA . SER A 1 218 ? 3.203 -21.388 13.669 1.00 93.44 218 SER A CA 1
ATOM 1740 C C . SER A 1 218 ? 2.861 -20.293 14.670 1.00 93.44 218 SER A C 1
ATOM 1742 O O . SER A 1 218 ? 1.707 -20.123 15.068 1.00 93.44 218 SER A O 1
ATOM 1744 N N . GLU A 1 219 ? 3.858 -19.467 14.984 1.00 92.94 219 GLU A N 1
ATOM 1745 C CA . GLU A 1 219 ? 3.714 -18.309 15.866 1.00 92.94 219 GLU A CA 1
ATOM 1746 C C . GLU A 1 219 ? 2.780 -17.228 15.315 1.00 92.94 219 GLU A C 1
ATOM 1748 O O . GLU A 1 219 ? 2.467 -16.300 16.049 1.00 92.94 219 GLU A O 1
ATOM 1753 N N . ILE A 1 220 ? 2.365 -17.307 14.046 1.00 96.25 220 ILE A N 1
ATOM 1754 C CA . ILE A 1 220 ? 1.495 -16.326 13.379 1.00 96.25 220 ILE A CA 1
ATOM 1755 C C . ILE A 1 220 ? 0.183 -16.939 12.870 1.00 96.25 220 ILE A C 1
ATOM 1757 O O . ILE A 1 220 ? -0.522 -16.325 12.068 1.00 96.25 220 ILE A O 1
ATOM 1761 N N . ARG A 1 221 ? -0.165 -18.157 13.313 1.00 94.31 221 ARG A N 1
ATOM 1762 C CA . ARG A 1 221 ? -1.412 -18.836 12.915 1.00 94.31 221 ARG A CA 1
ATOM 1763 C C . ARG A 1 221 ? -2.660 -18.016 13.263 1.00 94.31 221 ARG A C 1
ATOM 1765 O O . ARG A 1 221 ? -3.633 -18.042 12.516 1.00 94.31 221 ARG A O 1
ATOM 1772 N N . ASP A 1 222 ? -2.627 -17.272 14.368 1.00 95.19 222 ASP A N 1
ATOM 1773 C CA . ASP A 1 222 ? -3.718 -16.410 14.841 1.00 95.19 222 ASP A CA 1
ATOM 1774 C C . ASP A 1 222 ? -4.114 -15.308 13.846 1.00 95.19 222 ASP A C 1
ATOM 1776 O O . ASP A 1 222 ? -5.236 -14.810 13.909 1.00 95.19 222 ASP A O 1
ATOM 1780 N N . PHE A 1 223 ? -3.248 -14.963 12.888 1.00 96.06 223 PHE A N 1
ATOM 1781 C CA . PHE A 1 223 ? -3.569 -13.993 11.836 1.00 96.06 223 PHE A CA 1
ATOM 1782 C C . PHE A 1 223 ? -4.492 -14.550 10.745 1.00 96.06 223 PHE A C 1
ATOM 1784 O O . PHE A 1 223 ? -5.060 -13.770 9.981 1.00 96.06 223 PHE A O 1
ATOM 1791 N N . TYR A 1 224 ? -4.665 -15.874 10.665 1.00 96.06 224 TYR A N 1
ATOM 1792 C CA . TYR A 1 224 ? -5.367 -16.545 9.567 1.00 96.06 224 TYR A CA 1
ATOM 1793 C C . TYR A 1 224 ? -6.573 -17.366 10.053 1.00 96.06 224 TYR A C 1
ATOM 1795 O O . TYR A 1 224 ? -6.592 -18.587 9.878 1.00 96.06 224 TYR A O 1
ATOM 1803 N N . PRO A 1 225 ? -7.597 -16.736 10.658 1.00 94.69 225 PRO A N 1
ATOM 1804 C CA . PRO A 1 225 ? -8.804 -17.452 11.048 1.00 94.69 225 PRO A CA 1
ATOM 1805 C C . PRO A 1 225 ? -9.534 -18.004 9.814 1.00 94.69 225 PRO A C 1
ATOM 1807 O O . PRO A 1 225 ? -9.673 -17.319 8.797 1.00 94.69 225 PRO A O 1
ATOM 1810 N N . GLU A 1 226 ? -10.017 -19.245 9.903 1.00 91.31 226 GLU A N 1
ATOM 1811 C CA . GLU A 1 226 ? -10.824 -19.853 8.836 1.00 91.31 226 GLU A CA 1
ATOM 1812 C C . GLU A 1 226 ? -12.216 -19.224 8.747 1.00 91.31 226 GLU A C 1
ATOM 1814 O O . GLU A 1 226 ? -12.710 -19.033 7.639 1.00 91.31 226 GLU A O 1
ATOM 1819 N N . ASP A 1 227 ? -12.790 -18.832 9.887 1.00 92.62 227 ASP A N 1
ATOM 1820 C CA . ASP A 1 227 ? -14.079 -18.153 10.001 1.00 92.62 227 ASP A CA 1
ATOM 1821 C C . ASP A 1 227 ? -13.919 -16.841 10.780 1.00 92.62 227 ASP A C 1
ATOM 1823 O O . ASP A 1 227 ? -13.189 -16.772 11.770 1.00 92.62 227 ASP A O 1
ATOM 1827 N N . PHE A 1 228 ? -14.615 -15.790 10.345 1.00 93.38 228 PHE A N 1
ATOM 1828 C CA . PHE A 1 228 ? -14.608 -14.480 10.997 1.00 93.38 228 PHE A CA 1
ATOM 1829 C C . PHE A 1 228 ? -15.977 -13.805 10.890 1.00 93.38 228 PHE A C 1
ATOM 1831 O O . PHE A 1 228 ? -16.777 -14.103 10.001 1.00 93.38 228 PHE A O 1
ATOM 1838 N N . GLU A 1 229 ? -16.253 -12.882 11.807 1.00 92.06 229 GLU A N 1
ATOM 1839 C CA . GLU A 1 229 ? -17.530 -12.175 11.856 1.00 92.06 229 GLU A CA 1
ATOM 1840 C C . GLU A 1 229 ? -17.599 -11.067 10.795 1.00 92.06 229 GLU A C 1
ATOM 1842 O O . GLU A 1 229 ? -16.629 -10.341 10.558 1.00 92.06 229 GLU A O 1
ATOM 1847 N N . ILE A 1 230 ? -18.770 -10.915 10.169 1.00 91.75 230 ILE A N 1
ATOM 1848 C CA . ILE A 1 230 ? -19.088 -9.776 9.305 1.00 91.75 230 ILE A CA 1
ATOM 1849 C C . ILE A 1 230 ? -20.195 -8.967 9.971 1.00 91.75 230 ILE A C 1
ATOM 1851 O O . ILE A 1 230 ? -21.355 -9.382 10.001 1.00 91.75 230 ILE A O 1
ATOM 1855 N N . ASP A 1 231 ? -19.848 -7.777 10.443 1.00 90.81 231 ASP A N 1
ATOM 1856 C CA . ASP A 1 231 ? -20.811 -6.837 10.996 1.00 90.81 231 ASP A CA 1
ATOM 1857 C C . ASP A 1 231 ? -21.469 -6.023 9.875 1.00 90.81 231 ASP A C 1
ATOM 1859 O O . ASP A 1 231 ? -20.837 -5.185 9.231 1.00 90.81 231 ASP A O 1
ATOM 1863 N N . LEU A 1 232 ? -22.767 -6.236 9.645 1.00 86.50 232 LEU A N 1
ATOM 1864 C CA . LEU A 1 232 ? -23.518 -5.501 8.625 1.00 86.50 232 LEU A CA 1
ATOM 1865 C C . LEU A 1 232 ? -23.616 -4.000 8.920 1.00 86.50 232 LEU A C 1
ATOM 1867 O O . LEU A 1 232 ? -23.807 -3.232 7.982 1.00 86.50 232 LEU A O 1
ATOM 1871 N N . ASN A 1 233 ? -23.500 -3.565 10.179 1.00 84.44 233 ASN A N 1
ATOM 1872 C CA . ASN A 1 233 ? -23.516 -2.153 10.581 1.00 84.44 233 ASN A CA 1
ATOM 1873 C C . ASN A 1 233 ? -24.632 -1.315 9.907 1.00 84.44 233 ASN A C 1
ATOM 1875 O O . ASN A 1 233 ? -24.390 -0.251 9.328 1.00 84.44 233 ASN A O 1
ATOM 1879 N N . GLY A 1 234 ? -25.861 -1.847 9.900 1.00 79.56 234 GLY A N 1
ATOM 1880 C CA . GLY A 1 234 ? -27.031 -1.211 9.276 1.00 79.56 234 GLY A CA 1
ATOM 1881 C C . GLY A 1 234 ? -27.062 -1.256 7.741 1.00 79.56 234 GLY A C 1
ATOM 1882 O O . GLY A 1 234 ? -27.871 -0.568 7.116 1.00 79.56 234 GLY A O 1
ATOM 1883 N N . LYS A 1 235 ? -26.180 -2.030 7.098 1.00 84.81 235 LYS A N 1
ATOM 1884 C CA . LYS A 1 235 ? -26.158 -2.244 5.645 1.00 84.81 235 LYS A CA 1
ATOM 1885 C C . LYS A 1 235 ? -26.952 -3.482 5.242 1.00 84.81 235 LYS A C 1
ATOM 1887 O O . LYS A 1 235 ? -27.119 -4.424 6.007 1.00 84.81 235 LYS A O 1
ATOM 1892 N N . LYS A 1 236 ? -27.424 -3.476 3.991 1.00 80.19 236 LYS A N 1
ATOM 1893 C CA . LYS A 1 236 ? -28.304 -4.523 3.452 1.00 80.19 236 LYS A CA 1
ATOM 1894 C C . LYS A 1 236 ? -27.545 -5.775 3.013 1.00 80.19 236 LYS A C 1
ATOM 1896 O O . LYS A 1 236 ? -28.099 -6.867 3.059 1.00 80.19 236 LYS A O 1
ATOM 1901 N N . PHE A 1 237 ? -26.306 -5.622 2.550 1.00 82.62 237 PHE A N 1
ATOM 1902 C CA . PHE A 1 237 ? -25.544 -6.716 1.952 1.00 82.62 237 PHE A CA 1
ATOM 1903 C C . PHE A 1 237 ? -24.211 -6.942 2.666 1.00 82.62 237 PHE A C 1
ATOM 1905 O O . PHE A 1 237 ? -23.533 -5.983 3.022 1.00 82.62 237 PHE A O 1
ATOM 1912 N N . ALA A 1 238 ? -23.793 -8.207 2.789 1.00 81.69 238 ALA A N 1
ATOM 1913 C CA . ALA A 1 238 ? -22.567 -8.600 3.493 1.00 81.69 238 ALA A CA 1
ATOM 1914 C C . ALA A 1 238 ? -21.293 -7.916 2.965 1.00 81.69 238 ALA A C 1
ATOM 1916 O O . ALA A 1 238 ? -20.430 -7.546 3.748 1.00 81.69 238 ALA A O 1
ATOM 1917 N N . TRP A 1 239 ? -21.197 -7.655 1.656 1.00 86.06 239 TRP A N 1
ATOM 1918 C CA . TRP A 1 239 ? -20.050 -6.955 1.054 1.00 86.06 239 TRP A CA 1
ATOM 1919 C C . TRP A 1 239 ? -19.952 -5.468 1.435 1.00 86.06 239 TRP A C 1
ATOM 1921 O O . TRP A 1 239 ? -18.945 -4.828 1.143 1.00 86.06 239 TRP A O 1
ATOM 1931 N N . GLN A 1 240 ? -21.000 -4.907 2.044 1.00 86.00 240 GLN A N 1
ATOM 1932 C CA . GLN A 1 240 ? -20.996 -3.566 2.635 1.00 86.00 240 GLN A CA 1
ATOM 1933 C C . GLN A 1 240 ? -20.678 -3.590 4.134 1.00 86.00 240 GLN A C 1
ATOM 1935 O O . GLN A 1 240 ? -20.483 -2.524 4.718 1.00 86.00 240 GLN A O 1
ATOM 1940 N N . GLY A 1 241 ? -20.706 -4.776 4.747 1.00 90.12 241 GLY A N 1
ATOM 1941 C CA . GLY A 1 241 ? -20.386 -4.975 6.150 1.00 90.12 241 GLY A CA 1
ATOM 1942 C C . GLY A 1 241 ? -18.886 -4.891 6.415 1.00 90.12 241 GLY A C 1
ATOM 1943 O O . GLY A 1 241 ? -18.061 -4.841 5.500 1.00 90.12 241 GLY A O 1
ATOM 1944 N N . VAL A 1 242 ? -18.543 -4.871 7.694 1.00 92.81 242 VAL A N 1
ATOM 1945 C CA . VAL A 1 242 ? -17.176 -4.787 8.192 1.00 92.81 242 VAL A CA 1
ATOM 1946 C C . VAL A 1 242 ? -16.702 -6.190 8.552 1.00 92.81 242 VAL A C 1
ATOM 1948 O O . VAL A 1 242 ? -17.302 -6.851 9.395 1.00 92.81 242 VAL A O 1
ATOM 1951 N N . ALA A 1 243 ? -15.631 -6.651 7.907 1.00 94.75 243 ALA A N 1
ATOM 1952 C CA . ALA A 1 243 ? -14.980 -7.908 8.260 1.00 94.75 243 ALA A CA 1
ATOM 1953 C C . ALA A 1 243 ? -14.140 -7.717 9.529 1.00 94.75 243 ALA A C 1
ATOM 1955 O O . ALA A 1 243 ? -13.191 -6.927 9.539 1.00 94.75 243 ALA A O 1
ATOM 1956 N N . ILE A 1 244 ? -14.484 -8.438 10.593 1.00 94.06 244 ILE A N 1
ATOM 1957 C CA . ILE A 1 244 ? -13.805 -8.351 11.886 1.00 94.06 244 ILE A CA 1
ATOM 1958 C C . ILE A 1 244 ? -12.643 -9.338 11.900 1.00 94.06 244 ILE A C 1
ATOM 1960 O O . ILE A 1 244 ? -12.748 -10.466 12.373 1.00 94.06 244 ILE A O 1
ATOM 1964 N N . LEU A 1 245 ? -11.528 -8.893 11.326 1.00 94.75 245 LEU A N 1
ATOM 1965 C C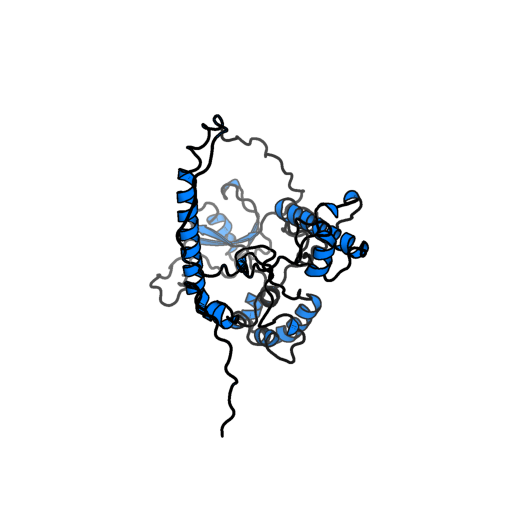A . LEU A 1 245 ? -10.264 -9.625 11.303 1.00 94.75 245 LEU A CA 1
ATOM 1966 C C . LEU A 1 245 ? -9.272 -9.043 12.318 1.00 94.75 245 LEU A C 1
ATOM 1968 O O . LEU A 1 245 ? -9.279 -7.826 12.539 1.00 94.75 245 LEU A O 1
ATOM 1972 N N . PRO A 1 246 ? -8.399 -9.876 12.913 1.00 94.31 246 PRO A N 1
ATOM 1973 C CA . PRO A 1 246 ? -7.307 -9.381 13.737 1.00 94.31 246 PRO A CA 1
ATOM 1974 C C . PRO A 1 246 ? -6.335 -8.551 12.888 1.00 94.31 246 PRO A C 1
ATOM 1976 O O . PRO A 1 246 ? -6.045 -8.886 11.739 1.00 94.31 246 PRO A O 1
ATOM 1979 N N . PHE A 1 247 ? -5.815 -7.464 13.457 1.00 95.75 247 PHE A N 1
ATOM 1980 C CA . PHE A 1 247 ? -4.735 -6.709 12.825 1.00 95.75 247 PHE A CA 1
ATOM 1981 C C . PHE A 1 247 ? -3.418 -7.472 12.969 1.00 95.75 247 PHE A C 1
ATOM 1983 O O . PHE A 1 247 ? -3.100 -7.985 14.041 1.00 95.75 247 PHE A O 1
ATOM 1990 N N . ILE A 1 248 ? -2.647 -7.526 11.886 1.00 96.31 248 ILE A N 1
ATOM 1991 C CA . ILE A 1 248 ? -1.359 -8.214 11.857 1.00 96.31 248 ILE A CA 1
ATOM 1992 C C . ILE A 1 248 ? -0.311 -7.392 12.607 1.00 96.31 248 ILE A C 1
ATOM 1994 O O . ILE A 1 248 ? -0.140 -6.198 12.354 1.00 96.31 248 ILE A O 1
ATOM 1998 N N . ASP A 1 249 ? 0.434 -8.055 13.489 1.00 96.44 249 ASP A N 1
ATOM 1999 C CA . ASP A 1 249 ? 1.641 -7.490 14.087 1.00 96.44 249 ASP A CA 1
ATOM 2000 C C . ASP A 1 249 ? 2.813 -7.653 13.110 1.00 96.44 249 ASP A C 1
ATOM 2002 O O . ASP A 1 249 ? 3.309 -8.761 12.885 1.00 96.44 249 ASP A O 1
ATOM 2006 N N . GLU A 1 250 ? 3.254 -6.532 12.533 1.00 94.56 250 GLU A N 1
ATOM 2007 C CA . GLU A 1 250 ? 4.380 -6.466 11.595 1.00 94.56 250 GLU A CA 1
ATOM 2008 C C . GLU A 1 250 ? 5.636 -7.148 12.152 1.00 94.56 250 GLU A C 1
ATOM 2010 O O . GLU A 1 250 ? 6.313 -7.878 11.432 1.00 94.56 250 GLU A O 1
ATOM 2015 N N . THR A 1 251 ? 5.950 -6.945 13.432 1.00 95.38 251 THR A N 1
ATOM 2016 C CA . THR A 1 251 ? 7.194 -7.449 14.027 1.00 95.38 251 THR A CA 1
ATOM 2017 C C . THR A 1 251 ? 7.165 -8.969 14.115 1.00 95.38 251 THR A C 1
ATOM 2019 O O . THR A 1 251 ? 8.139 -9.628 13.747 1.00 95.38 251 THR A O 1
ATOM 2022 N N . ARG A 1 252 ? 6.030 -9.531 14.554 1.00 96.88 252 ARG A N 1
ATOM 2023 C CA . ARG A 1 252 ? 5.818 -10.987 14.619 1.00 96.88 252 ARG A CA 1
ATOM 2024 C C . ARG A 1 252 ? 5.825 -11.612 13.229 1.00 96.88 252 ARG A C 1
ATOM 2026 O O . ARG A 1 252 ? 6.469 -12.639 13.028 1.00 96.88 252 ARG A O 1
ATOM 2033 N N . LEU A 1 253 ? 5.157 -10.973 12.265 1.00 96.69 253 LEU A N 1
ATOM 2034 C CA . LEU A 1 253 ? 5.127 -11.442 10.883 1.00 96.69 253 LEU A CA 1
ATOM 2035 C C . LEU A 1 253 ? 6.544 -11.519 10.304 1.00 96.69 253 LEU A C 1
ATOM 2037 O O . LEU A 1 253 ? 6.972 -12.578 9.850 1.00 96.69 253 LEU A O 1
ATOM 2041 N N . LEU A 1 254 ? 7.294 -10.416 10.351 1.00 96.06 254 LEU A N 1
ATOM 2042 C CA . LEU A 1 254 ? 8.636 -10.359 9.772 1.00 96.06 254 LEU A CA 1
ATOM 2043 C C . LEU A 1 254 ? 9.601 -11.342 10.450 1.00 96.06 254 LEU A C 1
ATOM 2045 O O . LEU A 1 254 ? 10.388 -11.980 9.755 1.00 96.06 254 LEU A O 1
ATOM 2049 N N . ALA A 1 255 ? 9.510 -11.522 11.772 1.00 96.75 255 ALA A N 1
ATOM 2050 C CA . ALA A 1 255 ? 10.325 -12.497 12.496 1.00 96.75 255 ALA A CA 1
ATOM 2051 C C . ALA A 1 255 ? 10.061 -13.942 12.031 1.00 96.75 255 ALA A C 1
ATOM 2053 O O . ALA A 1 255 ? 11.007 -14.690 11.776 1.00 96.75 255 ALA A O 1
ATOM 2054 N N . ALA A 1 256 ? 8.790 -14.317 11.852 1.00 95.81 256 ALA A N 1
ATOM 2055 C CA . ALA A 1 256 ? 8.422 -15.636 11.345 1.00 95.81 256 ALA A CA 1
ATOM 2056 C C . ALA A 1 256 ? 8.930 -15.854 9.908 1.00 95.81 256 ALA A C 1
ATOM 2058 O O . ALA A 1 256 ? 9.483 -16.909 9.593 1.00 95.81 256 ALA A O 1
ATOM 2059 N N . LEU A 1 257 ? 8.805 -14.843 9.043 1.00 95.25 257 LEU A N 1
ATOM 2060 C CA . LEU A 1 257 ? 9.247 -14.909 7.646 1.00 95.25 257 LEU A CA 1
ATOM 2061 C C . LEU A 1 257 ? 10.773 -15.011 7.512 1.00 95.25 257 LEU A C 1
ATOM 2063 O O . LEU A 1 257 ? 11.261 -15.762 6.664 1.00 95.25 257 LEU A O 1
ATOM 2067 N N . GLU A 1 258 ? 11.526 -14.308 8.361 1.00 95.50 258 GLU A N 1
ATOM 2068 C CA . GLU A 1 258 ? 12.994 -14.325 8.348 1.00 95.50 258 GLU A CA 1
ATOM 2069 C C . GLU A 1 258 ? 13.548 -15.737 8.585 1.00 95.50 258 GLU A C 1
ATOM 2071 O O . GLU A 1 258 ? 14.516 -16.143 7.941 1.00 95.50 258 GLU A O 1
ATOM 2076 N N . SER A 1 259 ? 12.883 -16.530 9.435 1.00 93.12 259 SER A N 1
ATOM 2077 C CA . SER A 1 259 ? 13.253 -17.932 9.676 1.00 93.12 259 SER A CA 1
ATOM 2078 C C . SER A 1 259 ? 13.130 -18.817 8.427 1.00 93.12 259 SER A C 1
ATOM 2080 O O . SER A 1 259 ? 13.813 -19.836 8.312 1.00 93.12 259 SER A O 1
ATOM 2082 N N . VAL A 1 260 ? 12.297 -18.408 7.463 1.00 93.56 260 VAL A N 1
ATOM 2083 C CA . VAL A 1 260 ? 11.967 -19.179 6.261 1.00 93.56 260 VAL A CA 1
ATOM 2084 C C . VAL A 1 260 ? 12.758 -18.729 5.027 1.00 93.56 260 VAL A C 1
ATOM 2086 O O . VAL A 1 260 ? 12.981 -19.526 4.115 1.00 93.56 260 VAL A O 1
ATOM 2089 N N . TYR A 1 261 ? 13.250 -17.487 4.986 1.00 94.81 261 TYR A N 1
ATOM 2090 C CA . TYR A 1 261 ? 14.001 -16.956 3.839 1.00 94.81 261 TYR A CA 1
ATOM 2091 C C . TYR A 1 261 ? 15.172 -17.814 3.335 1.00 94.81 261 TYR A C 1
ATOM 2093 O O . TYR A 1 261 ? 15.351 -17.880 2.112 1.00 94.81 261 TYR A O 1
ATOM 2101 N N . PRO A 1 262 ? 15.945 -18.513 4.189 1.00 96.19 262 PRO A N 1
ATOM 2102 C CA . PRO A 1 262 ? 17.004 -19.405 3.721 1.00 96.19 262 PRO A CA 1
ATOM 2103 C C . PRO A 1 262 ? 16.517 -20.568 2.844 1.00 96.19 262 PRO A C 1
ATOM 2105 O O . PRO A 1 262 ? 17.292 -21.070 2.031 1.00 96.19 262 PRO A O 1
ATOM 2108 N N . TYR A 1 263 ? 15.254 -20.980 2.982 1.00 95.06 263 TYR A N 1
ATOM 2109 C CA . TYR A 1 263 ? 14.665 -22.116 2.264 1.00 95.06 263 TYR A CA 1
ATOM 2110 C C . TYR A 1 263 ? 14.031 -21.733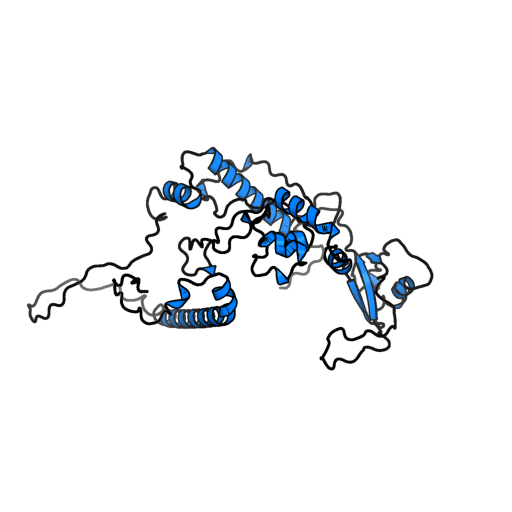 0.921 1.00 95.06 263 TYR A C 1
ATOM 2112 O O . TYR A 1 263 ? 13.547 -22.608 0.206 1.00 95.06 263 TYR A O 1
ATOM 2120 N N . LEU A 1 264 ? 14.028 -20.444 0.566 1.00 95.75 264 LEU A N 1
ATOM 2121 C CA . LEU A 1 264 ? 13.532 -19.991 -0.729 1.00 95.75 264 LEU A CA 1
ATOM 2122 C C . LEU A 1 264 ? 14.492 -20.379 -1.855 1.00 95.75 264 LEU A C 1
ATOM 2124 O O . LEU A 1 264 ? 15.716 -20.270 -1.728 1.00 95.75 264 LEU A O 1
ATOM 2128 N N . THR A 1 265 ? 13.923 -20.762 -2.993 1.00 96.75 265 THR A N 1
ATOM 2129 C CA . THR A 1 265 ? 14.673 -20.959 -4.236 1.00 96.75 265 THR A CA 1
ATOM 2130 C C . THR A 1 265 ? 15.202 -19.627 -4.777 1.00 96.75 265 THR A C 1
ATOM 2132 O O . THR A 1 265 ? 14.716 -18.548 -4.433 1.00 96.75 265 THR A O 1
ATOM 2135 N N . GLU A 1 266 ? 16.198 -19.674 -5.664 1.00 95.94 266 GLU A N 1
ATOM 2136 C CA . GLU A 1 266 ? 16.745 -18.453 -6.275 1.00 95.94 266 GLU A CA 1
ATOM 2137 C C . GLU A 1 266 ? 15.702 -17.694 -7.112 1.00 95.94 266 GLU A C 1
ATOM 2139 O O . GLU A 1 266 ? 15.652 -16.466 -7.064 1.00 95.94 266 GLU A O 1
ATOM 2144 N N . GLU A 1 267 ? 14.813 -18.403 -7.816 1.00 95.44 267 GLU A N 1
ATOM 2145 C CA . GLU A 1 267 ? 13.697 -17.784 -8.545 1.00 95.44 267 GLU A CA 1
ATOM 2146 C C . GLU A 1 267 ? 12.754 -17.031 -7.592 1.00 95.44 267 GLU A C 1
ATOM 2148 O O . GLU A 1 267 ? 12.372 -15.887 -7.847 1.00 95.44 267 GLU A O 1
ATOM 2153 N N . GLU A 1 268 ? 12.411 -17.639 -6.456 1.00 96.56 268 GLU A N 1
ATOM 2154 C CA . GLU A 1 268 ? 11.549 -17.022 -5.447 1.00 96.56 268 GLU A CA 1
ATOM 2155 C C . GLU A 1 268 ? 12.206 -15.809 -4.794 1.00 96.56 268 GLU A C 1
ATOM 2157 O O . GLU A 1 268 ? 11.530 -14.806 -4.562 1.00 96.56 268 GLU A O 1
ATOM 2162 N N . LYS A 1 269 ? 13.520 -15.854 -4.550 1.00 95.62 269 LYS A N 1
ATOM 2163 C CA . LYS A 1 269 ? 14.283 -14.695 -4.064 1.00 95.62 269 LYS A CA 1
ATOM 2164 C C . LYS A 1 269 ? 14.246 -13.540 -5.063 1.00 95.62 269 LYS A C 1
ATOM 2166 O O . LYS A 1 269 ? 14.034 -12.402 -4.650 1.00 95.62 269 LYS A O 1
ATOM 2171 N N . ILE A 1 270 ? 14.385 -13.823 -6.362 1.00 94.25 270 ILE A N 1
ATOM 2172 C CA . ILE A 1 270 ? 14.249 -12.813 -7.424 1.00 94.25 270 ILE A CA 1
ATOM 2173 C C . ILE A 1 270 ? 12.829 -12.233 -7.419 1.00 94.25 270 ILE A C 1
ATOM 2175 O O . ILE A 1 270 ? 12.667 -11.013 -7.432 1.00 94.25 270 ILE A O 1
ATOM 2179 N N . ARG A 1 271 ? 11.794 -13.078 -7.325 1.00 95.19 271 ARG A N 1
ATOM 2180 C CA . ARG A 1 271 ? 10.389 -12.637 -7.264 1.00 95.19 271 ARG A CA 1
ATOM 2181 C C . ARG A 1 271 ? 10.066 -11.821 -6.008 1.00 95.19 271 ARG A C 1
ATOM 2183 O O . ARG A 1 271 ? 9.160 -10.996 -6.045 1.00 95.19 271 ARG A O 1
ATOM 2190 N N . ASN A 1 272 ? 10.813 -12.020 -4.924 1.00 96.50 272 ASN A N 1
ATOM 2191 C CA . ASN A 1 272 ? 10.691 -11.262 -3.679 1.00 96.50 272 ASN A CA 1
ATOM 2192 C C . ASN A 1 272 ? 11.543 -9.975 -3.646 1.00 96.50 272 ASN A C 1
ATOM 2194 O O . ASN A 1 272 ? 11.718 -9.377 -2.583 1.00 96.50 272 ASN A O 1
ATOM 2198 N N . SER A 1 273 ? 12.102 -9.552 -4.783 1.00 93.19 273 SER A N 1
ATOM 2199 C CA . SER A 1 273 ? 12.918 -8.339 -4.905 1.00 93.19 273 SER A CA 1
ATOM 2200 C C . SER A 1 273 ? 12.190 -7.223 -5.665 1.00 93.19 273 SER A C 1
ATOM 2202 O O . SER A 1 273 ? 11.182 -7.451 -6.336 1.00 93.19 273 SER A O 1
ATOM 2204 N N . THR A 1 274 ? 12.678 -5.986 -5.547 1.00 90.31 274 THR A N 1
ATOM 2205 C CA . THR A 1 274 ? 12.131 -4.841 -6.290 1.00 90.31 274 THR A CA 1
ATOM 2206 C C . THR A 1 274 ? 12.544 -4.905 -7.762 1.00 90.31 274 THR A C 1
ATOM 2208 O O . THR A 1 274 ? 13.727 -5.018 -8.078 1.00 90.31 274 THR A O 1
ATOM 2211 N N . GLY A 1 275 ? 11.564 -4.794 -8.660 1.00 90.81 275 GLY A N 1
ATOM 2212 C CA . GLY A 1 275 ? 11.794 -4.696 -10.100 1.00 90.81 275 GLY A CA 1
ATOM 2213 C C . GLY A 1 275 ? 12.255 -3.307 -10.553 1.00 90.81 275 GLY A C 1
ATOM 2214 O O . GLY A 1 275 ? 12.404 -2.383 -9.756 1.00 90.81 275 GLY A O 1
ATO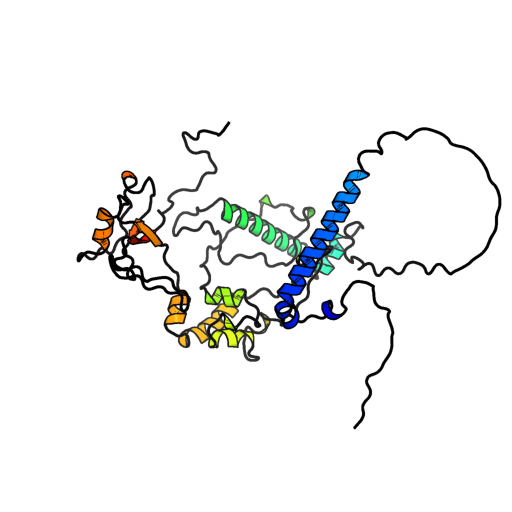M 2215 N N . ASN A 1 276 ? 12.446 -3.163 -11.863 1.00 91.62 276 ASN A N 1
ATOM 2216 C CA . ASN A 1 276 ? 12.797 -1.898 -12.501 1.00 91.62 276 ASN A CA 1
ATOM 2217 C C . ASN A 1 276 ? 11.684 -1.457 -13.455 1.00 91.62 276 ASN A C 1
ATOM 2219 O O . ASN A 1 276 ? 11.085 -2.299 -14.127 1.00 91.62 276 ASN A O 1
ATOM 2223 N N . ASP A 1 277 ? 11.465 -0.147 -13.570 1.00 94.25 277 ASP A N 1
ATOM 2224 C CA . ASP A 1 277 ? 10.628 0.406 -14.634 1.00 94.25 277 ASP A CA 1
ATOM 2225 C C . ASP A 1 277 ? 11.355 0.265 -15.977 1.00 94.25 277 ASP A C 1
ATOM 2227 O O . ASP A 1 277 ? 12.565 0.486 -16.073 1.00 94.25 277 ASP A O 1
ATOM 2231 N N . VAL A 1 278 ? 10.620 -0.088 -17.030 1.00 94.75 278 VAL A N 1
ATOM 2232 C CA . VAL A 1 278 ? 11.183 -0.330 -18.364 1.00 94.75 278 VAL A CA 1
ATOM 2233 C C . VAL A 1 278 ? 10.537 0.601 -19.383 1.00 94.75 278 VAL A C 1
ATOM 2235 O O . VAL A 1 278 ? 9.314 0.707 -19.466 1.00 94.75 278 VAL A O 1
ATOM 2238 N N . LEU A 1 279 ? 11.371 1.261 -20.186 1.00 95.38 279 LEU A N 1
ATOM 2239 C CA . LEU A 1 279 ? 10.952 2.059 -21.332 1.00 95.38 279 LEU A CA 1
ATOM 2240 C C . LEU A 1 279 ? 11.274 1.304 -22.626 1.00 95.38 279 LEU A C 1
ATOM 2242 O O . LEU A 1 279 ? 12.433 0.996 -22.904 1.00 95.38 279 LEU A O 1
ATOM 2246 N N . CYS A 1 280 ? 10.241 1.066 -23.435 1.00 95.00 280 CYS A N 1
ATOM 2247 C CA . CYS A 1 280 ? 10.348 0.384 -24.723 1.00 95.00 280 CYS A CA 1
ATOM 2248 C C . CYS A 1 280 ? 9.972 1.316 -25.876 1.00 95.00 280 CYS A C 1
ATOM 2250 O O . CYS A 1 280 ? 8.955 2.006 -25.818 1.00 95.00 280 CYS A O 1
ATOM 2252 N N . PHE A 1 281 ? 10.751 1.300 -26.957 1.00 94.75 281 PHE A N 1
ATOM 2253 C CA . PHE A 1 281 ? 10.423 2.020 -28.192 1.00 94.75 281 PHE A CA 1
ATOM 2254 C C . PHE A 1 281 ? 11.001 1.319 -29.426 1.00 94.75 281 PHE A C 1
ATOM 2256 O O . PHE A 1 281 ? 11.973 0.570 -29.347 1.00 94.75 281 PHE A O 1
ATOM 2263 N N . GLY A 1 282 ? 10.372 1.539 -30.581 1.00 95.31 282 GLY A N 1
ATOM 2264 C CA . GLY A 1 282 ? 10.784 0.938 -31.851 1.00 95.31 282 GLY A CA 1
ATOM 2265 C C . GLY A 1 282 ? 12.004 1.615 -32.482 1.00 95.31 282 GLY A C 1
ATOM 2266 O O . GLY A 1 282 ? 12.335 2.756 -32.163 1.00 95.31 282 GLY A O 1
ATOM 2267 N N . TYR A 1 283 ? 12.621 0.939 -33.453 1.00 94.00 283 TYR A N 1
ATOM 2268 C CA . TYR A 1 283 ? 13.796 1.424 -34.191 1.00 94.00 283 TYR A CA 1
ATOM 2269 C C . TYR A 1 283 ? 13.597 2.759 -34.924 1.00 94.00 283 TYR A C 1
ATOM 2271 O O . TYR A 1 283 ? 14.560 3.461 -35.206 1.00 94.00 283 TYR A O 1
ATOM 2279 N N . GLN A 1 284 ? 12.349 3.109 -35.247 1.00 94.25 284 GLN A N 1
ATOM 2280 C CA . GLN A 1 284 ? 12.003 4.368 -35.914 1.00 94.25 284 GLN A CA 1
ATOM 2281 C C . GLN A 1 284 ? 12.028 5.568 -34.957 1.00 94.25 284 GLN A C 1
ATOM 2283 O O . GLN A 1 284 ? 11.954 6.714 -35.399 1.00 94.25 284 GLN A O 1
ATOM 2288 N N . HIS A 1 285 ? 12.086 5.323 -33.646 1.00 95.00 285 HIS A N 1
ATOM 2289 C CA . HIS A 1 285 ? 12.093 6.385 -32.656 1.00 95.00 285 HIS A CA 1
ATOM 2290 C C . HIS A 1 285 ? 13.451 7.095 -32.633 1.00 95.00 285 HIS A C 1
ATOM 2292 O O . HIS A 1 285 ? 14.500 6.455 -32.653 1.00 95.00 285 HIS A O 1
ATOM 2298 N N . LYS A 1 286 ? 13.442 8.426 -32.504 1.00 94.56 286 LYS A N 1
ATOM 2299 C CA . LYS A 1 286 ? 14.654 9.269 -32.544 1.00 94.56 286 LYS A CA 1
ATOM 2300 C C . LYS A 1 286 ? 15.680 8.921 -31.457 1.00 94.56 286 LYS A C 1
ATOM 2302 O O . LYS A 1 286 ? 16.862 9.183 -31.630 1.00 94.56 286 LYS A O 1
ATOM 2307 N N . LEU A 1 287 ? 15.227 8.336 -30.346 1.00 93.31 287 LEU A N 1
ATOM 2308 C CA . LEU A 1 287 ? 16.094 7.870 -29.254 1.00 93.31 287 LEU A CA 1
ATOM 2309 C C . LEU A 1 287 ? 16.860 6.580 -29.573 1.00 93.31 287 LEU A C 1
ATOM 2311 O O . LEU A 1 287 ? 17.785 6.242 -28.840 1.00 93.31 287 LEU A O 1
ATOM 2315 N N . TYR A 1 288 ? 16.473 5.836 -30.613 1.00 93.50 288 TYR A N 1
ATOM 2316 C CA . TYR A 1 288 ? 17.027 4.509 -30.867 1.00 93.50 288 TYR A CA 1
ATOM 2317 C C . TYR A 1 288 ? 18.531 4.538 -31.106 1.00 93.50 288 TYR A C 1
ATOM 2319 O O . TYR A 1 288 ? 19.262 3.823 -30.428 1.00 93.50 288 TYR A O 1
ATOM 2327 N N . GLU A 1 289 ? 19.007 5.390 -32.010 1.00 89.88 289 GLU A N 1
ATOM 2328 C CA . GLU A 1 289 ? 20.433 5.454 -32.344 1.00 89.88 289 GLU A CA 1
ATOM 2329 C C . GLU A 1 289 ? 21.292 5.877 -31.145 1.00 89.88 289 GLU A C 1
ATOM 2331 O O . GLU A 1 289 ? 22.343 5.287 -30.901 1.00 89.88 289 GLU A O 1
ATOM 2336 N N . GLU A 1 290 ? 20.820 6.851 -30.363 1.00 89.75 290 GLU A N 1
ATOM 2337 C CA . GLU A 1 290 ? 21.532 7.362 -29.189 1.00 89.75 290 GLU A CA 1
ATOM 2338 C C . GLU A 1 290 ? 21.602 6.315 -28.070 1.00 89.75 290 GLU A C 1
ATOM 2340 O O . GLU A 1 290 ? 22.675 6.043 -27.531 1.00 89.75 290 GLU A O 1
ATOM 2345 N N . LEU A 1 291 ? 20.471 5.686 -27.738 1.00 92.81 291 LEU A N 1
ATOM 2346 C CA . LEU A 1 291 ? 20.387 4.762 -26.607 1.00 92.81 291 LEU A CA 1
ATOM 2347 C C . LEU A 1 291 ? 20.845 3.342 -26.951 1.00 92.81 291 LEU A C 1
ATOM 2349 O O . LEU A 1 291 ? 21.238 2.597 -26.053 1.00 92.81 291 LEU A O 1
ATOM 2353 N N . CYS A 1 292 ? 20.899 2.964 -28.231 1.00 91.75 292 CYS A N 1
ATOM 2354 C CA . CYS A 1 292 ? 21.503 1.697 -28.643 1.00 91.75 292 CYS A CA 1
ATOM 2355 C C . CYS A 1 292 ? 22.993 1.624 -28.253 1.00 91.75 292 CYS A C 1
ATOM 2357 O O . CYS A 1 292 ? 23.514 0.533 -28.010 1.00 91.75 292 CYS A O 1
ATOM 2359 N N . LEU A 1 293 ? 23.677 2.769 -28.115 1.00 90.06 293 LEU A N 1
ATOM 2360 C CA . LEU A 1 293 ? 25.070 2.837 -27.657 1.00 90.06 293 LEU A CA 1
ATOM 2361 C C . LEU A 1 293 ? 25.262 2.301 -26.228 1.00 90.06 293 LEU A C 1
ATOM 2363 O O . LEU A 1 293 ? 26.359 1.836 -25.911 1.00 90.06 293 LEU A O 1
ATOM 2367 N N . LEU A 1 294 ? 24.210 2.289 -25.394 1.00 91.88 294 LEU A N 1
ATOM 2368 C CA . LEU A 1 294 ? 24.233 1.692 -24.049 1.00 91.88 294 LEU A CA 1
ATOM 2369 C C . LEU A 1 294 ? 24.528 0.184 -24.078 1.00 91.88 294 LEU A C 1
ATOM 2371 O O . LEU A 1 294 ? 25.050 -0.370 -23.112 1.00 91.88 294 LEU A O 1
ATOM 2375 N N . TYR A 1 295 ? 24.218 -0.480 -25.193 1.00 91.56 295 TYR A N 1
ATOM 2376 C CA . TYR A 1 295 ? 24.470 -1.905 -25.411 1.00 91.56 295 TYR A CA 1
ATOM 2377 C C . TYR A 1 295 ? 25.826 -2.183 -26.075 1.00 91.56 295 TYR A C 1
ATOM 2379 O O . TYR A 1 295 ? 26.147 -3.333 -26.375 1.00 91.56 295 TYR A O 1
ATOM 2387 N N . GLY A 1 296 ? 26.636 -1.146 -26.309 1.00 87.81 296 GLY A N 1
ATOM 2388 C CA . GLY A 1 296 ? 27.974 -1.268 -26.876 1.00 87.81 296 GLY A CA 1
ATOM 2389 C C . GLY A 1 296 ? 29.010 -1.857 -25.909 1.00 87.81 296 GLY A C 1
ATOM 2390 O O . GLY A 1 296 ? 28.728 -2.227 -24.774 1.00 87.81 296 GLY A O 1
ATOM 2391 N N . LYS A 1 297 ? 30.273 -1.913 -26.358 1.00 81.50 297 LYS A N 1
ATOM 2392 C CA . LYS A 1 297 ? 31.396 -2.464 -25.568 1.00 81.50 297 LYS A CA 1
ATOM 2393 C C . LYS A 1 297 ? 31.792 -1.609 -24.357 1.00 81.50 297 LYS A C 1
ATOM 2395 O O . LYS A 1 297 ? 32.498 -2.098 -23.480 1.00 81.50 297 LYS A O 1
ATOM 2400 N N . ARG A 1 298 ? 31.412 -0.327 -24.329 1.00 84.00 298 ARG A N 1
ATOM 2401 C CA . ARG A 1 298 ? 31.735 0.570 -23.212 1.00 84.00 298 ARG A CA 1
ATOM 2402 C C . ARG A 1 298 ? 30.766 0.301 -22.072 1.00 84.00 298 ARG A C 1
ATOM 2404 O O . ARG A 1 298 ? 29.558 0.390 -22.261 1.00 84.00 298 ARG A O 1
ATOM 2411 N N . LYS A 1 299 ? 31.303 0.007 -20.892 1.00 79.44 299 LYS A N 1
ATOM 2412 C CA . LYS A 1 299 ? 30.500 -0.133 -19.682 1.00 79.44 299 LYS A CA 1
ATOM 2413 C C . LYS A 1 299 ? 30.119 1.263 -19.189 1.00 79.44 299 LYS A C 1
ATOM 2415 O O . LYS A 1 299 ? 30.996 2.046 -18.838 1.00 79.44 299 LYS A O 1
ATOM 2420 N N . ILE A 1 300 ? 28.829 1.574 -19.223 1.00 83.81 300 ILE A N 1
ATOM 2421 C CA . ILE A 1 300 ? 28.260 2.801 -18.661 1.00 83.81 300 ILE A CA 1
ATOM 2422 C C . ILE A 1 300 ? 27.543 2.379 -17.382 1.00 83.81 300 ILE A C 1
ATOM 2424 O O . ILE A 1 300 ? 26.578 1.621 -17.447 1.00 83.81 300 ILE A O 1
ATOM 2428 N N . GLU A 1 301 ? 28.076 2.786 -16.232 1.00 80.44 301 GLU A N 1
ATOM 2429 C CA . GLU A 1 301 ? 27.546 2.379 -14.923 1.00 80.44 301 GLU A CA 1
ATOM 2430 C C . GLU A 1 301 ? 26.487 3.354 -14.393 1.00 80.44 301 GLU A C 1
ATOM 2432 O O . GLU A 1 301 ? 25.568 2.937 -13.693 1.00 80.44 301 GLU A O 1
ATOM 2437 N N . GLU A 1 302 ? 26.568 4.632 -14.766 1.00 88.31 302 GLU A N 1
ATOM 2438 C CA . GLU A 1 302 ? 25.630 5.662 -14.313 1.00 88.31 302 GLU A CA 1
ATOM 2439 C C . GLU A 1 302 ? 24.437 5.833 -15.275 1.00 88.31 302 GLU A C 1
ATOM 2441 O O . GLU A 1 302 ? 24.615 5.757 -16.496 1.00 88.31 302 GLU A O 1
ATOM 2446 N N . PRO A 1 303 ? 23.220 6.105 -14.760 1.00 92.31 303 PRO A N 1
ATOM 2447 C CA . PRO A 1 303 ? 22.067 6.430 -15.595 1.00 92.31 303 PRO A CA 1
ATOM 2448 C C . PRO A 1 303 ? 22.295 7.680 -16.460 1.00 92.31 303 PRO A C 1
ATOM 2450 O O . PRO A 1 303 ? 22.716 8.729 -15.974 1.00 92.31 303 PRO A O 1
ATOM 2453 N N . VAL A 1 304 ? 21.952 7.592 -17.744 1.00 92.88 304 VAL A N 1
ATOM 2454 C CA . VAL A 1 304 ? 22.109 8.673 -18.727 1.00 92.88 304 VAL A CA 1
ATOM 2455 C C . VAL A 1 304 ? 20.819 9.496 -18.806 1.00 92.88 304 VAL A C 1
ATOM 2457 O O . VAL A 1 304 ? 19.743 8.909 -18.925 1.00 92.88 304 VAL A O 1
ATOM 2460 N N . PRO A 1 305 ? 20.869 10.840 -18.759 1.00 94.31 305 PRO A N 1
ATOM 2461 C CA . PRO A 1 305 ? 19.672 11.667 -18.892 1.00 94.31 305 PRO A CA 1
ATOM 2462 C C . PRO A 1 305 ? 19.086 11.592 -20.307 1.00 94.31 305 PRO A C 1
ATOM 2464 O O . PRO A 1 305 ? 19.807 11.688 -21.299 1.00 94.31 305 PRO A O 1
ATOM 2467 N N . LEU A 1 306 ? 17.761 11.489 -20.407 1.00 94.00 306 LEU A N 1
ATOM 2468 C CA . LEU A 1 306 ? 17.056 11.565 -21.687 1.00 94.00 306 LEU A CA 1
ATOM 2469 C C . LEU A 1 306 ? 17.133 12.975 -22.277 1.00 94.00 306 LEU A C 1
ATOM 2471 O O . LEU A 1 306 ? 16.910 13.962 -21.576 1.00 94.00 306 LEU A O 1
ATOM 2475 N N . ASN A 1 307 ? 17.359 13.069 -23.589 1.00 91.88 307 ASN A N 1
ATOM 2476 C CA . ASN A 1 307 ? 17.297 14.329 -24.323 1.00 91.88 307 ASN A CA 1
ATOM 2477 C C . ASN A 1 307 ? 15.835 14.721 -24.628 1.00 91.88 307 ASN A C 1
ATOM 2479 O O . ASN A 1 307 ? 15.237 14.140 -25.540 1.00 91.88 307 ASN A O 1
ATOM 2483 N N . PRO A 1 308 ? 15.269 15.771 -23.991 1.00 92.31 308 PRO A N 1
ATOM 2484 C CA . PRO A 1 308 ? 13.853 16.131 -24.136 1.00 92.31 308 PRO A CA 1
ATOM 2485 C C . PRO A 1 308 ? 13.453 16.562 -25.553 1.00 92.31 308 PRO A C 1
ATOM 2487 O O . PRO A 1 308 ? 12.268 16.653 -25.872 1.00 92.31 308 PRO A O 1
ATOM 2490 N N . LYS A 1 309 ? 14.426 16.902 -26.410 1.00 91.81 309 LYS A N 1
ATOM 2491 C CA . LYS A 1 309 ? 14.170 17.236 -27.818 1.00 91.81 309 LYS A CA 1
ATOM 2492 C C . LYS A 1 309 ? 13.940 15.988 -28.673 1.00 91.81 309 LYS A C 1
ATOM 2494 O O . LYS A 1 309 ? 13.226 16.082 -29.667 1.00 91.81 309 LYS A O 1
ATOM 2499 N N . LEU A 1 310 ? 14.544 14.861 -28.297 1.00 92.25 310 LEU A N 1
ATOM 2500 C CA . LEU A 1 310 ? 14.462 13.587 -29.016 1.00 92.25 310 LEU A CA 1
ATOM 2501 C C . LEU A 1 310 ? 13.420 12.642 -28.411 1.00 92.25 310 LEU A C 1
ATOM 2503 O O . LEU A 1 310 ? 12.868 11.818 -29.128 1.00 92.25 310 LEU A O 1
ATOM 2507 N N . SER A 1 311 ? 13.130 12.786 -27.118 1.00 91.50 311 SER A N 1
ATOM 2508 C CA . SER A 1 311 ? 12.180 11.967 -26.359 1.00 91.50 311 SER A CA 1
ATOM 2509 C C . SER A 1 311 ? 10.748 12.520 -26.337 1.00 91.50 311 SER A C 1
ATOM 2511 O O . SER A 1 311 ? 9.981 12.200 -25.432 1.00 91.50 311 SER A O 1
ATOM 2513 N N . ASP A 1 312 ? 10.407 13.421 -27.263 1.00 89.56 312 ASP A N 1
ATOM 2514 C CA . ASP A 1 312 ? 9.106 14.102 -27.307 1.00 89.56 312 ASP A CA 1
ATOM 2515 C C . ASP A 1 312 ? 8.685 14.688 -25.942 1.00 89.56 312 ASP A C 1
ATOM 2517 O O . ASP A 1 312 ? 7.536 14.605 -25.517 1.00 89.56 312 ASP A O 1
ATOM 2521 N N . LYS A 1 313 ? 9.643 15.351 -25.274 1.00 92.12 313 LYS A N 1
ATOM 2522 C CA . LYS A 1 313 ? 9.525 15.996 -23.951 1.00 92.12 313 LYS A CA 1
ATOM 2523 C C . LYS A 1 313 ? 9.529 15.062 -22.740 1.00 92.12 313 LYS A C 1
ATOM 2525 O O . LYS A 1 313 ? 9.458 15.576 -21.624 1.00 92.12 313 LYS A O 1
ATOM 2530 N N . LEU A 1 314 ? 9.687 13.749 -22.910 1.00 93.50 314 LEU A N 1
ATOM 2531 C CA . LEU A 1 314 ? 9.912 12.850 -21.778 1.00 93.50 314 LEU A CA 1
ATOM 2532 C C . LEU A 1 314 ? 11.241 13.192 -21.088 1.00 93.50 314 LEU A C 1
ATOM 2534 O O . LEU A 1 314 ? 12.292 13.267 -21.727 1.00 93.50 314 LEU A O 1
ATOM 2538 N N . ILE A 1 315 ? 11.190 13.393 -19.776 1.00 92.94 315 ILE A N 1
ATOM 2539 C CA . ILE A 1 315 ? 12.352 13.672 -18.929 1.00 92.94 315 ILE A CA 1
ATOM 2540 C C . ILE A 1 315 ? 12.586 12.500 -17.984 1.00 92.94 315 ILE A C 1
ATOM 2542 O O . ILE A 1 315 ? 11.633 11.899 -17.510 1.00 92.94 315 ILE A O 1
ATOM 2546 N N . GLY A 1 316 ? 13.842 12.205 -17.678 1.00 92.81 316 GLY A N 1
ATOM 2547 C CA . GLY A 1 316 ? 14.218 11.103 -16.800 1.00 92.81 316 GLY A CA 1
ATOM 2548 C C . GLY A 1 316 ? 15.618 10.619 -17.128 1.00 92.81 316 GLY A C 1
ATOM 2549 O O . GLY A 1 316 ? 16.327 11.249 -17.918 1.00 92.81 316 GLY A O 1
ATOM 2550 N N . PHE A 1 317 ? 15.999 9.503 -16.528 1.00 94.44 317 PHE A N 1
ATOM 2551 C CA . PHE A 1 317 ? 17.280 8.859 -16.780 1.00 94.44 317 PHE A CA 1
ATOM 2552 C C . PHE A 1 317 ? 17.052 7.433 -17.260 1.00 94.44 317 PHE A C 1
ATOM 2554 O O . PHE A 1 317 ? 16.032 6.824 -16.951 1.00 94.44 317 PHE A O 1
ATOM 2561 N N . VAL A 1 318 ? 17.998 6.898 -18.020 1.00 95.62 318 VAL A N 1
ATOM 2562 C CA . VAL A 1 318 ? 17.937 5.535 -18.540 1.00 95.62 318 VAL A CA 1
ATOM 2563 C C . VAL A 1 318 ? 19.247 4.802 -18.314 1.00 95.62 318 VAL A C 1
ATOM 2565 O O . VAL A 1 318 ? 20.326 5.388 -18.378 1.00 95.62 318 VAL A O 1
ATOM 2568 N N . SER A 1 319 ? 19.158 3.503 -18.067 1.00 95.19 319 SER A N 1
ATOM 2569 C CA . SER A 1 319 ? 20.306 2.607 -17.972 1.00 95.19 319 SER A CA 1
ATOM 2570 C C . SER A 1 319 ? 20.086 1.362 -18.824 1.00 95.19 319 SER A C 1
ATOM 2572 O O . SER A 1 319 ? 18.965 1.043 -19.226 1.00 95.19 319 SER A O 1
ATOM 2574 N N . LYS A 1 320 ? 21.175 0.649 -19.113 1.00 94.44 320 LYS A N 1
ATOM 2575 C CA . LYS A 1 320 ? 21.121 -0.625 -19.832 1.00 94.44 320 LYS A CA 1
ATOM 2576 C C . LYS A 1 320 ? 20.221 -1.618 -19.086 1.00 94.44 320 LYS A C 1
ATOM 2578 O O . LYS A 1 320 ? 20.389 -1.802 -17.883 1.00 94.44 320 LYS A O 1
ATOM 2583 N N . ASP A 1 321 ? 19.330 -2.285 -19.812 1.00 93.69 321 ASP A N 1
ATOM 2584 C CA . ASP A 1 321 ? 18.624 -3.465 -19.315 1.00 93.69 321 ASP A CA 1
ATOM 2585 C C . ASP A 1 321 ? 19.542 -4.693 -19.492 1.00 93.69 321 ASP A C 1
ATOM 2587 O O . ASP A 1 321 ? 19.925 -5.016 -20.622 1.00 93.69 321 ASP A O 1
ATOM 2591 N N . PRO A 1 322 ? 19.975 -5.363 -18.407 1.00 90.75 322 PRO A N 1
ATOM 2592 C CA . PRO A 1 322 ? 20.883 -6.503 -18.503 1.00 90.75 322 PRO A CA 1
ATOM 2593 C C . PRO A 1 322 ? 20.239 -7.727 -19.167 1.00 90.75 322 PRO A C 1
ATOM 2595 O O . PRO A 1 322 ? 20.968 -8.576 -19.676 1.00 90.75 322 PRO A O 1
ATOM 2598 N N . ASN A 1 323 ? 18.906 -7.802 -19.189 1.00 89.50 323 ASN A N 1
ATOM 2599 C CA . ASN A 1 323 ? 18.154 -8.932 -19.730 1.00 89.50 323 ASN A CA 1
ATOM 2600 C C . ASN A 1 323 ? 17.778 -8.740 -21.206 1.00 89.50 323 ASN A C 1
ATOM 2602 O O . ASN A 1 323 ? 17.199 -9.637 -21.818 1.00 89.50 323 ASN A O 1
ATOM 2606 N N . PHE A 1 324 ? 18.111 -7.587 -21.794 1.00 92.38 324 PHE A N 1
ATOM 2607 C CA . PHE A 1 324 ? 17.782 -7.257 -23.174 1.00 92.38 324 PHE A CA 1
ATOM 2608 C C . PHE A 1 324 ? 19.015 -7.276 -24.083 1.00 92.38 324 PHE A C 1
ATOM 2610 O O . PHE A 1 324 ? 20.086 -6.772 -23.739 1.00 92.38 324 PHE A O 1
ATOM 2617 N N . ILE A 1 325 ? 18.852 -7.821 -25.290 1.00 91.56 325 ILE A N 1
ATOM 2618 C CA . ILE A 1 325 ? 19.878 -7.830 -26.337 1.00 91.56 325 ILE A CA 1
ATOM 2619 C C . ILE A 1 325 ? 19.252 -7.261 -27.621 1.00 91.56 325 ILE A C 1
ATOM 2621 O O . ILE A 1 325 ? 18.336 -7.876 -28.165 1.00 91.56 325 ILE A O 1
ATOM 2625 N N . PRO A 1 326 ? 19.713 -6.106 -28.138 1.00 91.81 326 PRO A N 1
ATOM 2626 C CA . PRO A 1 326 ? 19.158 -5.524 -29.360 1.00 91.81 326 PRO A CA 1
ATOM 2627 C C . PRO A 1 326 ? 19.267 -6.465 -30.567 1.00 91.81 326 PRO A C 1
ATOM 2629 O O . PRO A 1 326 ? 20.317 -7.068 -30.795 1.00 91.81 326 PRO A O 1
ATOM 2632 N N . GLY A 1 327 ? 18.192 -6.572 -31.354 1.00 89.56 327 GLY A N 1
ATOM 2633 C CA . GLY A 1 327 ? 18.138 -7.423 -32.548 1.00 89.56 327 GLY A CA 1
ATOM 2634 C C . GLY A 1 327 ? 18.086 -8.932 -32.275 1.00 89.56 327 GLY A C 1
ATOM 2635 O O . GLY A 1 327 ? 18.084 -9.708 -33.231 1.00 89.56 327 GLY A O 1
ATOM 2636 N N . SER A 1 328 ? 18.031 -9.371 -31.011 1.00 93.25 328 SER A N 1
ATOM 2637 C CA . SER A 1 328 ? 17.817 -10.783 -30.689 1.00 93.25 328 SER A CA 1
ATOM 2638 C C . SER A 1 328 ? 16.399 -11.232 -31.061 1.00 93.25 328 SER A C 1
ATOM 2640 O O . SER A 1 328 ? 15.504 -10.419 -31.314 1.00 93.25 328 SER A O 1
ATOM 2642 N N . THR A 1 329 ? 16.193 -12.547 -31.123 1.00 93.88 329 THR A N 1
ATOM 2643 C CA . THR A 1 329 ? 14.849 -13.116 -31.233 1.00 93.88 329 THR A CA 1
ATOM 2644 C C . THR A 1 329 ? 14.153 -13.004 -29.882 1.00 93.88 329 THR A C 1
ATOM 2646 O O . THR A 1 329 ? 14.689 -13.457 -28.871 1.00 93.88 329 THR A O 1
ATOM 2649 N N . LEU A 1 330 ? 12.960 -12.414 -29.868 1.00 91.62 330 LEU A N 1
ATOM 2650 C CA . LEU A 1 330 ? 12.076 -12.466 -28.710 1.00 91.62 330 LEU A CA 1
ATOM 2651 C C . LEU A 1 330 ? 11.160 -13.679 -28.865 1.00 91.62 330 LEU A C 1
ATOM 2653 O O . LEU A 1 330 ? 10.283 -13.690 -29.730 1.00 91.62 330 LEU A O 1
ATOM 2657 N N . HIS A 1 331 ? 11.394 -14.690 -28.035 1.00 90.56 331 HIS A N 1
ATOM 2658 C CA . HIS A 1 331 ? 10.580 -15.897 -28.014 1.00 90.56 331 HIS A CA 1
ATOM 2659 C C . HIS A 1 331 ? 9.238 -15.639 -27.330 1.00 90.56 331 HIS A C 1
ATOM 2661 O O . HIS A 1 331 ? 9.185 -14.935 -26.316 1.00 90.56 331 HIS A O 1
ATOM 2667 N N . SER A 1 332 ? 8.163 -16.214 -27.868 1.00 90.25 332 SER A N 1
ATOM 2668 C CA . SER A 1 332 ? 6.843 -16.120 -27.244 1.00 90.25 332 SER A CA 1
ATOM 2669 C C . SER A 1 332 ? 6.858 -16.795 -25.863 1.00 90.25 332 SER A C 1
ATOM 2671 O O . SER A 1 332 ? 7.177 -17.981 -25.763 1.00 90.25 332 SER A O 1
ATOM 2673 N N . PRO A 1 333 ? 6.500 -16.084 -24.775 1.00 89.00 333 PRO A N 1
ATOM 2674 C CA . PRO A 1 333 ? 6.490 -16.660 -23.432 1.00 89.00 333 PRO A CA 1
ATOM 2675 C C . PRO A 1 333 ? 5.207 -17.455 -23.133 1.00 89.00 333 PRO A C 1
ATOM 2677 O O . PRO A 1 333 ? 5.052 -17.961 -22.023 1.00 89.00 333 PRO A O 1
ATOM 2680 N N . LEU A 1 334 ? 4.254 -17.525 -24.072 1.00 87.19 334 LEU A N 1
ATOM 2681 C CA . LEU A 1 334 ? 2.930 -18.111 -23.859 1.00 87.19 334 LEU A CA 1
ATOM 2682 C C . LEU A 1 334 ? 2.849 -19.509 -24.493 1.00 87.19 334 LEU A C 1
ATOM 2684 O O . LEU A 1 334 ? 2.583 -19.615 -25.692 1.00 87.19 334 LEU A O 1
ATOM 2688 N N . PRO A 1 335 ? 3.040 -20.594 -23.716 1.00 78.88 335 PRO A N 1
ATOM 2689 C CA . PRO A 1 335 ? 2.947 -21.944 -24.253 1.00 78.88 335 PRO A CA 1
ATOM 2690 C C . PRO A 1 335 ? 1.527 -22.226 -24.762 1.00 78.88 335 PRO A C 1
ATOM 2692 O O . PRO A 1 335 ? 0.540 -21.916 -24.096 1.00 78.88 335 PRO A O 1
ATOM 2695 N N . GLY A 1 336 ? 1.421 -22.827 -25.949 1.00 78.19 336 GLY A N 1
ATOM 2696 C CA . GLY A 1 336 ? 0.140 -23.242 -26.533 1.00 78.19 336 GLY A CA 1
ATOM 2697 C C . GLY A 1 336 ? -0.685 -22.122 -27.175 1.00 78.19 336 GLY A C 1
ATOM 2698 O O . GLY A 1 336 ? -1.827 -22.366 -27.558 1.00 78.19 336 GLY A O 1
ATOM 2699 N N . ARG A 1 337 ? -0.135 -20.909 -27.309 1.00 79.25 337 ARG A N 1
ATOM 2700 C CA . ARG A 1 337 ? -0.663 -19.904 -28.238 1.00 79.25 337 ARG A CA 1
ATOM 2701 C C . ARG A 1 337 ? 0.209 -19.890 -29.488 1.00 79.25 337 ARG A C 1
ATOM 2703 O O . ARG A 1 337 ? 1.429 -19.827 -29.362 1.00 79.25 337 ARG A O 1
ATOM 2710 N N . ASP A 1 338 ? -0.410 -19.907 -30.667 1.00 79.75 338 ASP A N 1
ATOM 2711 C CA . ASP A 1 338 ? 0.269 -19.812 -31.971 1.00 79.75 338 ASP A CA 1
ATOM 2712 C C . ASP A 1 338 ? 0.769 -18.378 -32.252 1.00 79.75 338 ASP A C 1
ATOM 2714 O O . ASP A 1 338 ? 0.564 -17.823 -33.329 1.00 79.75 338 ASP A O 1
ATOM 2718 N N . GLU A 1 339 ? 1.396 -17.745 -31.260 1.00 85.75 339 GLU A N 1
ATOM 2719 C CA . GLU A 1 339 ? 2.026 -16.438 -31.421 1.00 85.75 339 GLU A CA 1
ATOM 2720 C C . GLU A 1 339 ? 3.466 -16.650 -31.903 1.00 85.75 339 GLU A C 1
ATOM 2722 O O . GLU A 1 339 ? 4.253 -17.287 -31.194 1.00 85.75 339 GLU A O 1
ATOM 2727 N N . PRO A 1 340 ? 3.828 -16.162 -33.102 1.00 89.12 340 PRO A N 1
ATOM 2728 C CA . PRO A 1 340 ? 5.147 -16.394 -33.664 1.00 89.12 340 PRO A CA 1
ATOM 2729 C C . PRO A 1 340 ? 6.227 -15.638 -32.887 1.00 89.12 340 PRO A C 1
ATOM 2731 O O . PRO A 1 340 ? 6.027 -14.509 -32.436 1.00 89.12 340 PRO A O 1
ATOM 2734 N N . ASP A 1 341 ? 7.413 -16.239 -32.813 1.00 91.31 341 ASP A N 1
ATOM 2735 C CA . ASP A 1 341 ? 8.605 -15.566 -32.307 1.00 91.31 341 ASP A CA 1
ATOM 2736 C C . ASP A 1 341 ? 8.917 -14.313 -33.136 1.00 91.31 341 ASP A C 1
ATOM 2738 O O . ASP A 1 341 ? 8.884 -14.319 -34.373 1.00 91.31 341 ASP A O 1
ATOM 2742 N N . ILE A 1 342 ? 9.293 -13.230 -32.456 1.00 92.12 342 ILE A N 1
ATOM 2743 C CA . ILE A 1 342 ? 9.700 -11.992 -33.118 1.00 92.12 342 ILE A CA 1
ATOM 2744 C C . ILE A 1 342 ? 11.189 -12.099 -33.427 1.00 92.12 342 ILE A C 1
ATOM 2746 O O . ILE A 1 342 ? 12.054 -11.770 -32.612 1.00 92.12 342 ILE A O 1
ATOM 2750 N N . VAL A 1 343 ? 11.485 -12.578 -34.632 1.00 92.69 343 VAL A N 1
ATOM 2751 C CA . VAL A 1 343 ? 12.848 -12.640 -35.166 1.00 92.69 343 VAL A CA 1
ATOM 2752 C C . VAL A 1 343 ? 13.340 -11.230 -35.492 1.00 92.69 343 VAL A C 1
ATOM 2754 O O . VAL A 1 343 ? 12.614 -10.439 -36.096 1.00 92.69 343 VAL A O 1
ATOM 2757 N N . ASN A 1 344 ? 14.597 -10.937 -35.142 1.00 92.00 344 ASN A N 1
ATOM 2758 C CA . ASN A 1 344 ? 15.225 -9.627 -35.334 1.00 92.00 344 ASN A CA 1
ATOM 2759 C C . ASN A 1 344 ? 14.395 -8.502 -34.697 1.00 92.00 344 ASN A C 1
ATOM 2761 O O . ASN A 1 344 ? 13.861 -7.633 -35.394 1.00 92.00 344 ASN A O 1
ATOM 2765 N N . ASN A 1 345 ? 14.256 -8.547 -33.369 1.00 92.56 345 ASN A N 1
ATOM 2766 C CA . ASN A 1 345 ? 13.456 -7.581 -32.634 1.00 92.56 345 ASN A CA 1
ATOM 2767 C C . ASN A 1 345 ? 13.942 -6.140 -32.895 1.00 92.56 345 ASN A C 1
ATOM 2769 O O . ASN A 1 345 ? 15.031 -5.744 -32.477 1.00 92.56 345 ASN A O 1
ATOM 2773 N N . LYS A 1 346 ? 13.102 -5.346 -33.573 1.00 93.31 346 LYS A N 1
ATOM 2774 C CA . LYS A 1 346 ? 13.371 -3.945 -33.940 1.00 93.31 346 LYS A CA 1
ATOM 2775 C C . LYS A 1 346 ? 12.892 -2.957 -32.874 1.00 93.31 346 LYS A C 1
ATOM 2777 O O . LYS A 1 346 ? 12.368 -1.887 -33.203 1.00 93.31 346 LYS A O 1
ATOM 2782 N N . SER A 1 347 ? 13.038 -3.320 -31.607 1.00 95.00 347 SER A N 1
ATOM 2783 C CA . SER A 1 347 ? 12.783 -2.453 -30.462 1.00 95.00 347 SER A CA 1
ATOM 2784 C C . SER A 1 347 ? 14.040 -2.296 -29.617 1.00 95.00 347 SER A C 1
ATOM 2786 O O . SER A 1 347 ? 15.008 -3.042 -29.754 1.00 95.00 347 SER A O 1
ATOM 2788 N N . LEU A 1 348 ? 14.010 -1.320 -28.719 1.00 95.25 348 LEU A N 1
ATOM 2789 C CA . LEU A 1 348 ? 14.966 -1.189 -27.634 1.00 95.25 348 LEU A CA 1
ATOM 2790 C C . LEU A 1 348 ? 14.199 -1.204 -26.311 1.00 95.25 348 LEU A C 1
ATOM 2792 O O . LEU A 1 348 ? 13.200 -0.497 -26.189 1.00 95.25 348 LEU A O 1
ATOM 2796 N N . SER A 1 349 ? 14.661 -2.011 -25.355 1.00 95.94 349 SER A N 1
ATOM 2797 C CA . SER A 1 349 ? 14.289 -1.930 -23.936 1.00 95.94 349 SER A CA 1
ATOM 2798 C C . SER A 1 349 ? 15.388 -1.173 -23.202 1.00 95.94 349 SER A C 1
ATOM 2800 O O . SER A 1 349 ? 16.563 -1.378 -23.504 1.00 95.94 349 SER A O 1
ATOM 2802 N N . VAL A 1 350 ? 15.054 -0.302 -22.260 1.00 95.69 350 VAL A N 1
ATOM 2803 C CA . VAL A 1 350 ? 16.007 0.290 -21.310 1.00 95.69 350 VAL A CA 1
ATOM 2804 C C . VAL A 1 350 ? 15.347 0.391 -19.943 1.00 95.69 350 VAL A C 1
ATOM 2806 O O . VAL A 1 350 ? 14.138 0.601 -19.853 1.00 95.69 350 VAL A O 1
ATOM 2809 N N . ILE A 1 351 ? 16.136 0.291 -18.874 1.00 96.38 351 ILE A N 1
ATOM 2810 C CA . ILE A 1 351 ? 15.634 0.597 -17.534 1.00 96.38 351 ILE A CA 1
ATOM 2811 C C . ILE A 1 351 ? 15.441 2.108 -17.449 1.00 96.38 351 ILE A C 1
ATOM 2813 O O . ILE A 1 351 ? 16.355 2.868 -17.771 1.00 96.38 351 ILE A O 1
ATOM 2817 N N . TYR A 1 352 ? 14.262 2.535 -17.020 1.00 95.62 352 TYR A N 1
ATOM 2818 C CA . TYR A 1 352 ? 13.890 3.932 -16.875 1.00 95.62 352 TYR A CA 1
ATOM 2819 C C . TYR A 1 352 ? 13.873 4.339 -15.406 1.00 95.62 352 TYR A C 1
ATOM 2821 O O . TYR A 1 352 ? 13.383 3.620 -14.544 1.00 95.62 352 TYR A O 1
ATOM 2829 N N . HIS A 1 353 ? 14.382 5.533 -15.131 1.00 92.81 353 HIS A N 1
ATOM 2830 C CA . HIS A 1 353 ? 14.403 6.130 -13.806 1.00 92.81 353 HIS A CA 1
ATOM 2831 C C . HIS A 1 353 ? 13.687 7.470 -13.868 1.00 92.81 353 HIS A C 1
ATOM 2833 O O . HIS A 1 353 ? 14.088 8.381 -14.606 1.00 92.81 353 HIS A O 1
ATOM 2839 N N . LEU A 1 354 ? 12.635 7.604 -13.064 1.00 88.81 354 LEU A N 1
ATOM 2840 C CA . LEU A 1 354 ? 11.941 8.874 -12.903 1.00 88.81 354 LEU A CA 1
ATOM 2841 C C . LEU A 1 354 ? 12.913 9.953 -12.395 1.00 88.81 354 LEU A C 1
ATOM 2843 O O . LEU A 1 354 ? 13.746 9.679 -11.526 1.00 88.81 354 LEU A O 1
ATOM 2847 N N . PRO A 1 355 ? 12.813 11.193 -12.903 1.00 86.38 355 PRO A N 1
ATOM 2848 C CA . PRO A 1 355 ? 13.661 12.274 -12.430 1.00 86.38 355 PRO A CA 1
ATOM 2849 C C . PRO A 1 355 ? 13.394 12.550 -10.939 1.00 86.38 355 PRO A C 1
ATOM 2851 O O . PRO A 1 355 ? 12.234 12.526 -10.505 1.00 86.38 355 PRO A O 1
ATOM 2854 N N . PRO A 1 356 ? 14.438 12.843 -10.142 1.00 75.50 356 PRO A N 1
ATOM 2855 C CA . PRO A 1 356 ? 14.260 13.179 -8.739 1.00 75.50 356 PRO A CA 1
ATOM 2856 C C . PRO A 1 356 ? 13.458 14.478 -8.605 1.00 75.50 356 PRO A C 1
ATOM 2858 O O . PRO A 1 356 ? 13.609 15.415 -9.393 1.00 75.50 356 PRO A O 1
ATOM 2861 N N . ARG A 1 357 ? 12.598 14.544 -7.586 1.00 68.94 357 ARG A N 1
ATOM 2862 C CA . ARG A 1 357 ? 11.857 15.762 -7.241 1.00 68.94 357 ARG A CA 1
ATOM 2863 C C . ARG A 1 357 ? 12.625 16.531 -6.169 1.00 68.94 357 ARG A C 1
ATOM 2865 O O . ARG A 1 357 ? 12.850 16.004 -5.085 1.00 68.94 357 ARG A O 1
ATOM 2872 N N . ASN A 1 358 ? 12.995 17.774 -6.475 1.00 60.38 358 ASN A N 1
ATOM 2873 C CA . ASN A 1 358 ? 13.784 18.627 -5.576 1.00 60.38 358 ASN A CA 1
ATOM 2874 C C . ASN A 1 358 ? 12.927 19.603 -4.749 1.00 60.38 358 ASN A C 1
ATOM 2876 O O . ASN A 1 358 ? 13.404 20.133 -3.752 1.00 60.38 358 ASN A O 1
ATOM 2880 N N . GLU A 1 359 ? 11.670 19.841 -5.138 1.00 64.25 359 GLU A N 1
ATOM 2881 C CA . GLU A 1 359 ? 10.767 20.786 -4.471 1.00 64.25 359 GLU A CA 1
ATOM 2882 C C . GLU A 1 359 ? 9.391 20.175 -4.206 1.00 64.25 359 GLU A C 1
ATOM 2884 O O . GLU A 1 359 ? 8.957 19.241 -4.888 1.00 64.25 359 GLU A O 1
ATOM 2889 N N . ALA A 1 360 ? 8.683 20.748 -3.229 1.00 64.69 360 ALA A N 1
ATOM 2890 C CA . ALA A 1 360 ? 7.308 20.380 -2.947 1.00 64.69 360 ALA A CA 1
ATOM 2891 C C . ALA A 1 360 ? 6.379 20.685 -4.122 1.00 64.69 360 ALA A C 1
ATOM 2893 O O . ALA A 1 360 ? 6.367 21.801 -4.649 1.00 64.69 360 ALA A O 1
ATOM 2894 N N . GLN A 1 361 ? 5.583 19.688 -4.517 1.00 69.50 361 GLN A N 1
ATOM 2895 C CA . GLN A 1 361 ? 4.577 19.862 -5.557 1.00 69.50 361 GLN A CA 1
ATOM 2896 C C . GLN A 1 361 ? 3.523 20.848 -5.053 1.00 69.50 361 GLN A C 1
ATOM 2898 O O . GLN A 1 361 ? 2.863 20.626 -4.040 1.00 69.50 361 GLN A O 1
ATOM 2903 N N . LYS A 1 362 ? 3.382 21.965 -5.764 1.00 80.88 362 LYS A N 1
ATOM 2904 C CA . LYS A 1 362 ? 2.374 22.978 -5.463 1.00 80.88 362 LYS A CA 1
ATOM 2905 C C . LYS A 1 362 ? 1.112 22.659 -6.252 1.00 80.88 362 LYS A C 1
ATOM 2907 O O . LYS A 1 362 ? 1.187 22.430 -7.459 1.00 80.88 362 LYS A O 1
ATOM 2912 N N . SER A 1 363 ? -0.039 22.701 -5.588 1.00 84.25 363 SER A N 1
ATOM 2913 C CA . SER A 1 363 ? -1.356 22.606 -6.228 1.00 84.25 363 SER A CA 1
ATOM 2914 C C . SER A 1 363 ? -1.686 23.917 -6.947 1.00 84.25 363 SER A C 1
ATOM 2916 O O . SER A 1 363 ? -2.509 24.704 -6.490 1.00 84.25 363 SER A O 1
ATOM 2918 N N . ILE A 1 364 ? -0.975 24.186 -8.042 1.00 89.31 364 ILE A N 1
ATOM 2919 C CA . ILE A 1 364 ? -1.127 25.383 -8.871 1.00 89.31 364 ILE A CA 1
ATOM 2920 C C . ILE A 1 364 ? -1.180 25.000 -10.344 1.00 89.31 364 ILE A C 1
ATOM 2922 O O . ILE A 1 364 ? -0.583 24.012 -10.775 1.00 89.31 364 ILE A O 1
ATOM 2926 N N . LEU A 1 365 ? -1.861 25.824 -11.133 1.00 90.50 365 LEU A N 1
ATOM 2927 C CA . LEU A 1 365 ? -1.811 25.710 -12.581 1.00 90.50 365 LEU A CA 1
ATOM 2928 C C . LEU A 1 365 ? -0.407 26.051 -13.088 1.00 90.50 365 LEU A C 1
ATOM 2930 O O . LEU A 1 365 ? 0.223 27.013 -12.640 1.00 90.50 365 LEU A O 1
ATOM 2934 N N . LEU A 1 366 ? 0.077 25.263 -14.050 1.00 90.69 366 LEU A N 1
ATOM 2935 C CA . LEU A 1 366 ? 1.327 25.566 -14.734 1.00 90.69 366 LEU A CA 1
ATOM 2936 C C . LEU A 1 366 ? 1.178 26.848 -15.556 1.00 90.69 366 LEU A C 1
ATOM 2938 O O . LEU A 1 366 ? 0.107 27.170 -16.080 1.00 90.69 366 LEU A O 1
ATOM 2942 N N . LYS A 1 367 ? 2.288 27.575 -15.702 1.00 92.56 367 LYS A N 1
ATOM 2943 C CA . LYS A 1 367 ? 2.338 28.755 -16.569 1.00 92.56 367 LYS A CA 1
ATOM 2944 C C . LYS A 1 367 ? 1.919 28.361 -17.989 1.00 92.56 367 LYS A C 1
ATOM 2946 O O . LYS A 1 367 ? 2.347 27.326 -18.493 1.00 92.56 367 LYS A O 1
ATOM 2951 N N . ASN A 1 368 ? 1.136 29.221 -18.636 1.00 93.44 368 ASN A N 1
ATOM 2952 C CA . ASN A 1 368 ? 0.633 29.047 -20.005 1.00 93.44 368 ASN A CA 1
ATOM 2953 C C . ASN A 1 368 ? -0.387 27.911 -20.202 1.00 93.44 368 ASN A C 1
ATOM 2955 O O . ASN A 1 368 ? -0.610 27.500 -21.343 1.00 93.44 368 ASN A O 1
ATOM 2959 N N . VAL A 1 369 ? -1.026 27.413 -19.135 1.00 93.31 369 VAL A N 1
ATOM 2960 C CA . VAL A 1 369 ? -2.174 26.514 -19.301 1.00 93.31 369 VAL A CA 1
ATOM 2961 C C . VAL A 1 369 ? -3.281 27.228 -20.086 1.00 93.31 369 VAL A C 1
ATOM 2963 O O . VAL A 1 369 ? -3.623 28.377 -19.804 1.00 93.31 369 VAL A O 1
ATOM 2966 N N . LYS A 1 370 ? -3.832 26.550 -21.092 1.00 93.56 370 LYS A N 1
ATOM 2967 C CA . LYS A 1 370 ? -5.036 26.992 -21.798 1.00 93.56 370 LYS A CA 1
ATOM 2968 C C . LYS A 1 370 ? -6.197 26.164 -21.270 1.00 93.56 370 LYS A C 1
ATOM 2970 O O . LYS A 1 370 ? -6.183 24.946 -21.422 1.00 93.56 370 LYS A O 1
ATOM 2975 N N . LEU A 1 371 ? -7.153 26.813 -20.614 1.00 92.56 371 LEU A N 1
ATOM 2976 C CA . LEU A 1 371 ? -8.358 26.142 -20.137 1.00 92.56 371 LEU A CA 1
ATOM 2977 C C . LEU A 1 371 ? -9.245 25.833 -21.343 1.00 92.56 371 LEU A C 1
ATOM 2979 O O . LEU A 1 371 ? -9.442 26.701 -22.194 1.00 92.56 371 LEU A O 1
ATOM 2983 N N . SER A 1 372 ? -9.732 24.596 -21.437 1.00 87.25 372 SER A N 1
ATOM 2984 C CA . SER A 1 372 ? -10.760 24.251 -22.417 1.00 87.25 372 SER A CA 1
ATOM 2985 C C . SER A 1 372 ? -12.035 25.000 -22.044 1.00 87.25 372 SER A C 1
ATOM 2987 O O . SER A 1 372 ? -12.557 24.789 -20.948 1.00 87.25 372 SER A O 1
ATOM 2989 N N . SER A 1 373 ? -12.467 25.902 -22.922 1.00 72.88 373 SER A N 1
ATOM 2990 C CA . SER A 1 373 ? -13.749 26.608 -22.841 1.00 72.88 373 SER A CA 1
ATOM 2991 C C . SER A 1 373 ? -14.927 25.669 -23.020 1.00 72.88 373 SER A C 1
ATOM 2993 O O . SER A 1 373 ? -14.817 24.829 -23.947 1.00 72.88 373 SER A O 1
#

Mean predicted aligned error: 14.98 Å

Nearest PDB structures (foldseek):
  3fqd-assembly1_A  TM=9.169E-01  e=7.823E-29  Schizosaccharomyces pombe
  5fir-assembly6_K  TM=9.516E-01  e=1.344E-27  Caenorhabditis elegans
  9exs-assembly1_B  TM=9.412E-01  e=5.762E-28  Thermochaetoides thermophila
  5fir-assembly2_C  TM=9.493E-01  e=1.612E-27  Caenorhabditis elegans
  5fir-assembly4_G  TM=9.481E-01  e=3.994E-27  Caenorhabditis elegans

Foldseek 3Di:
DDDDDDDDDDDDDDPPDDPVVPDAFPVRCVVCVVVVVVVVVVVVVVVVVVVVVVVVVPPPPPDDDDDDDDDDDDDDDDDDDDDPPDDDDPPVPPQLPPVDPPSQQSCCCVFVVDGPVPLVVLVVLLLLVVLVVVQVVQQPAWPDDPDDDDHSRQAQPRDRQGQDHHDPVSCPPVVPRDHHYDHDDHAFPQLVCLQPDALVVLVVDDPLSSCLCPPPPRPQVLQHDSDFDWACNPPDDSVNTTTDGHHDDSVSSVVSVVVCVVVDDPVNVVSRDDDFAKDKDFLPQQCNVVCVCLLDPDPDPDWAWDDCVRVVNDTFTWHADPVDDQQDWADDPDPPDPDDIRHGGRMDMIGTGHDDDRDIDDPDDDPPDDDDD

Solvent-accessible surface area (backbone atoms only — not comparable to full-atom values): 24420 Å² total; per-residue (Å²): 136,91,81,85,80,92,86,86,82,92,75,81,84,65,92,90,64,73,80,74,69,84,76,56,50,62,68,49,50,65,74,37,45,67,60,54,50,50,51,52,51,52,54,52,50,52,53,55,51,54,58,58,60,53,64,72,66,70,83,78,76,88,83,86,93,82,86,81,87,89,88,83,90,84,85,88,88,85,89,79,92,71,84,85,80,73,88,77,76,84,63,81,72,68,82,41,43,83,88,45,90,66,22,66,46,39,40,39,36,73,77,70,72,38,63,73,85,48,57,65,59,51,51,52,52,42,49,46,50,51,46,46,53,54,42,53,51,28,44,76,59,42,64,50,74,93,79,85,77,99,54,24,60,51,33,61,73,70,76,68,97,61,98,70,82,77,60,81,88,66,70,64,76,64,89,78,63,85,84,84,68,65,46,75,63,77,70,42,57,58,57,44,45,71,74,68,56,54,53,93,56,29,86,83,43,60,68,76,62,31,43,40,38,69,37,89,86,30,95,57,26,83,67,40,67,79,73,74,55,68,47,34,85,93,45,93,45,74,90,70,24,48,76,61,69,74,82,79,57,65,69,63,51,53,55,59,49,60,76,46,56,84,77,53,51,72,70,55,51,57,66,43,48,87,85,77,51,74,47,74,49,46,63,88,42,74,49,35,76,69,56,54,53,57,76,46,93,60,87,72,89,69,67,44,71,51,54,43,86,54,49,83,62,47,73,30,28,36,37,71,38,90,91,60,63,81,51,40,67,48,70,63,87,56,87,95,53,98,60,75,58,41,68,57,33,60,47,45,70,28,32,44,40,81,62,86,81,91,66,67,67,68,98,64,84,62,89,88,72,77,80,88,127